Protein AF-A0A484PBH7-F1 (afdb_monomer_lite)

Organism: NCBI:txid1297885

Sequence (406 aa):
MDEINVGAREISAGNTDLSSRTEQQAASLEETAASMEQLAGTVRQNADNARQANQLAASSMEVAQRGGSAVSEVVGTMQEISASSKKISEIVSVIDGIAFQTNILALNAAVEAARAGEQGKGFAVVAGEVRSLAQRSAQAAKEIKGLIEDSVSKVGAGSQQVERAGATMQEIVQSVKRVTDIMGEISAASQEQSTGIEQVNRAVTQMDEVTQQNAALVEEAAAAAGSLQEQAVKLAEAVAVFRVQGGGEVIDVRSRQIGASRQAPRVGVSNERPPEHKPAAVAAPAPTPAEPEQPPAQSPAQPPRKRPVALPSATAAPAAARPAAVRPATTGHSASAGAKPAAAPLTPRAGRSKPAAGAAASHAATPAASTERPAARREAPPAAEPMLRPSATRRHQPAEDDWESF

Secondary structure (DSSP, 8-state):
-HHHHHHHHHHHHHHHHHHHHHHHHHHHHHHHHHHHHHHHHHHHHHHHHHHHHHHHHHHHHHHHHHHHHHHHHHHHHHHHHHHHHHHHHHHHHHHHHHHHHHHHHHHHHHHHHHHTGGGGHHHHHHHHHHHHHHHHHHHHHHHHHHHHHHHHHHHHHHHHHHHHHHHHHHHHHHHHHHHHHHHHHHHHHHHHHHHHHHHHHHHHHHHHHHHHHHHHHHHHHHHHHHHHHHHHHHHHHHHHT----SS----------------PPP------PPPP-PPPPP------------------PPPPPPPP--------------------------------------------------------------------------------------------------

pLDDT: mean 72.08, std 26.98, range [28.38, 98.25]

InterPro domains:
  IPR004089 Methyl-accepting chemotaxis protein (MCP) signalling domain [PF00015] (55-211)
  IPR004089 Methyl-accepting chemotaxis protein (MCP) signalling domain [PS50111] (1-229)
  IPR004089 Methyl-accepting chemotaxis protein (MCP) signalling domain [SM00283] (1-243)
  IPR004090 Chemotaxis methyl-accepting receptor [PR00260] (17-46)
  IPR004090 Chemotaxis methyl-accepting receptor [PR00260] (94-121)
  IPR004090 Chemotaxis methyl-accepting receptor [PR00260] (123-152)
  IPR004090 Chemotaxis methyl-accepting receptor [PR00260] (171-200)

Foldseek 3Di:
DVVLLVVLVVLLVVLVVLLVVLVVVLVVLVVVLVVLVVVLVVLVVLLVVLVVLLVVLVVQLVVLVVVLVVLVVLLVVLVVLLVVLVVVLVVLVVQLVVLVVQLVVLVVQLVVLVVVPPVSVVSNVVSVVSNVVSVVSNVVSVVSNVVSVVVSVVSVVVSVVSVVVSVVSVVSSVVSVVSSVVSVVSSVVSVVVSVVSVVVSVVSVVVSVVSVVSNVVSVVSNVVSVVSNVVVVVVVVVVVVDDDDPDDDDPPPPDPDPDDDDDDDDDDDDDDDDDDDDDDDDDDDDDDDDDDDDDDDDDDDDDDDDDDDDDDDDDDDDDDDDDDDDDDDDDDDDDDDDDDDDDDDDDDDDDDDDDDDDDDDDDDDDDDDDDDDDDDDDDDDDDDDDDDDDDDDDDDYDDDDDDDDD

Radius of gyration: 56.76 Å; chains: 1; bounding box: 137×85×166 Å

Structure (mmCIF, N/CA/C/O backbone):
data_AF-A0A484PBH7-F1
#
_entry.id   AF-A0A484PBH7-F1
#
loop_
_atom_site.group_PDB
_atom_site.id
_atom_site.type_symbol
_atom_site.label_atom_id
_atom_site.label_alt_id
_atom_site.label_comp_id
_atom_site.label_asym_id
_atom_site.label_entity_id
_atom_site.label_seq_id
_atom_site.pdbx_PDB_ins_code
_atom_site.Cartn_x
_atom_site.Cartn_y
_atom_site.Cartn_z
_atom_site.occupancy
_atom_site.B_iso_or_equiv
_atom_site.auth_seq_id
_atom_site.auth_comp_id
_atom_site.auth_asym_id
_atom_site.auth_atom_id
_atom_site.pdbx_PDB_model_num
ATOM 1 N N . MET A 1 1 ? -39.153 -8.348 73.832 1.00 68.12 1 MET A N 1
ATOM 2 C CA . MET A 1 1 ? -39.079 -6.929 73.415 1.00 68.12 1 MET A CA 1
ATOM 3 C C . MET A 1 1 ? -37.667 -6.568 73.006 1.00 68.12 1 MET A C 1
ATOM 5 O O . MET A 1 1 ? -37.506 -6.180 71.857 1.00 68.12 1 MET A O 1
ATOM 9 N N . ASP A 1 2 ? -36.657 -6.771 73.859 1.00 76.25 2 ASP A N 1
ATOM 10 C CA . ASP A 1 2 ? -35.255 -6.511 73.494 1.00 76.25 2 ASP A CA 1
ATOM 11 C C . ASP A 1 2 ? -34.825 -7.199 72.195 1.00 76.25 2 ASP A C 1
ATOM 13 O O . ASP A 1 2 ? -34.281 -6.528 71.332 1.00 76.25 2 ASP A O 1
ATOM 17 N N . GLU A 1 3 ? -35.173 -8.471 71.979 1.00 83.12 3 GLU A N 1
ATOM 18 C CA . GLU A 1 3 ? -34.889 -9.196 70.723 1.00 83.12 3 GLU A CA 1
ATOM 19 C C . GLU A 1 3 ? -35.415 -8.477 69.465 1.00 83.12 3 GLU A C 1
ATOM 21 O O . GLU A 1 3 ? -34.718 -8.412 68.456 1.00 83.12 3 GLU A O 1
ATOM 26 N N . ILE A 1 4 ? -36.607 -7.868 69.531 1.00 83.44 4 ILE A N 1
ATOM 27 C CA . ILE A 1 4 ? -37.189 -7.096 68.417 1.00 83.44 4 ILE A CA 1
ATOM 28 C C . ILE A 1 4 ? -36.429 -5.775 68.238 1.00 83.44 4 ILE A C 1
ATOM 30 O O . ILE A 1 4 ? -36.172 -5.352 67.115 1.00 83.44 4 ILE A O 1
ATOM 34 N N . ASN A 1 5 ? -36.037 -5.127 69.338 1.00 83.31 5 ASN A N 1
ATOM 35 C CA . ASN A 1 5 ? -35.290 -3.871 69.298 1.00 83.31 5 ASN A CA 1
ATOM 36 C C . ASN A 1 5 ? -33.836 -4.076 68.823 1.00 83.31 5 ASN A C 1
ATOM 38 O O . ASN A 1 5 ? -33.293 -3.213 68.141 1.00 83.31 5 ASN A O 1
ATOM 42 N N . VAL A 1 6 ? -33.223 -5.220 69.142 1.00 86.94 6 VAL A N 1
ATOM 43 C CA . VAL A 1 6 ? -31.919 -5.659 68.624 1.00 86.94 6 VAL A CA 1
ATOM 44 C C . VAL A 1 6 ? -32.036 -5.982 67.136 1.00 86.94 6 VAL A C 1
ATOM 46 O O . VAL A 1 6 ? -31.325 -5.370 66.345 1.00 86.94 6 VAL A O 1
ATOM 49 N N . GLY A 1 7 ? -32.986 -6.836 66.738 1.00 89.19 7 GLY A N 1
ATOM 50 C CA . GLY A 1 7 ? -33.194 -7.202 65.334 1.00 89.19 7 GLY A CA 1
ATOM 51 C C . GLY A 1 7 ? -33.506 -6.001 64.433 1.00 89.19 7 GLY A C 1
ATOM 52 O O . GLY A 1 7 ? -32.955 -5.897 63.343 1.00 89.19 7 GLY A O 1
ATOM 53 N N . ALA A 1 8 ? -34.309 -5.035 64.894 1.00 87.44 8 ALA A N 1
ATOM 54 C CA . ALA A 1 8 ? -34.581 -3.810 64.136 1.00 87.44 8 ALA A CA 1
ATOM 55 C C . ALA A 1 8 ? -33.320 -2.944 63.923 1.00 87.44 8 ALA A C 1
ATOM 57 O O . ALA A 1 8 ? -33.129 -2.392 62.838 1.00 87.44 8 ALA A O 1
ATOM 58 N N . ARG A 1 9 ? -32.424 -2.861 64.920 1.00 86.31 9 ARG A N 1
ATOM 59 C CA . ARG A 1 9 ? -31.125 -2.175 64.779 1.00 86.31 9 ARG A CA 1
ATOM 60 C C . ARG A 1 9 ? -30.168 -2.937 63.864 1.00 86.31 9 ARG A C 1
ATOM 62 O O . ARG A 1 9 ? -29.447 -2.306 63.102 1.00 86.31 9 ARG A O 1
ATOM 69 N N . GLU A 1 10 ? -30.161 -4.264 63.938 1.00 89.56 10 GLU A N 1
ATOM 70 C CA . GLU A 1 10 ? -29.318 -5.129 63.106 1.00 89.56 10 GLU A CA 1
ATOM 71 C C . GLU A 1 10 ? -29.732 -5.057 61.628 1.00 89.56 10 GLU A C 1
ATOM 73 O O . GLU A 1 10 ? -28.877 -4.869 60.763 1.00 89.56 10 GLU A O 1
ATOM 78 N N . ILE A 1 11 ? -31.043 -5.057 61.347 1.00 89.62 11 ILE A N 1
ATOM 79 C CA . ILE A 1 11 ? -31.595 -4.756 60.017 1.00 89.62 11 ILE A CA 1
ATOM 80 C C . ILE A 1 11 ? -31.168 -3.350 59.576 1.00 89.62 11 ILE A C 1
ATOM 82 O O . ILE A 1 11 ? -30.593 -3.211 58.504 1.00 89.62 11 ILE A O 1
ATOM 86 N N . SER A 1 12 ? -31.383 -2.315 60.397 1.00 86.88 12 SER A N 1
ATOM 87 C CA . SER A 1 12 ? -31.020 -0.926 60.060 1.00 86.88 12 SER A CA 1
ATOM 88 C C . SER A 1 12 ? -29.524 -0.759 59.729 1.00 86.88 12 SER A C 1
ATOM 90 O O . SER A 1 12 ? -29.164 -0.121 58.737 1.00 86.88 12 SER A O 1
ATOM 92 N N . ALA A 1 13 ? -28.640 -1.412 60.491 1.00 88.44 13 ALA A N 1
ATOM 93 C CA . ALA A 1 13 ? -27.202 -1.425 60.232 1.00 88.44 13 ALA A CA 1
ATOM 94 C C . ALA A 1 13 ? -26.848 -2.157 58.923 1.00 88.44 13 ALA A C 1
ATOM 96 O O . ALA A 1 13 ? -26.128 -1.603 58.092 1.00 88.44 13 ALA A O 1
ATOM 97 N N . GLY A 1 14 ? -27.387 -3.361 58.698 1.00 92.94 14 GLY A N 1
ATOM 98 C CA . GLY A 1 14 ? -27.166 -4.115 57.457 1.00 92.94 14 GLY A CA 1
ATOM 99 C C . GLY A 1 14 ? -27.723 -3.412 56.215 1.00 92.94 14 GLY A C 1
ATOM 100 O O . GLY A 1 14 ? -27.152 -3.499 55.132 1.00 92.94 14 GLY A O 1
ATOM 101 N N . ASN A 1 15 ? -28.799 -2.649 56.379 1.00 92.00 15 ASN A N 1
ATOM 102 C CA . ASN A 1 15 ? -29.409 -1.865 55.314 1.00 92.00 15 ASN A CA 1
ATOM 103 C C . ASN A 1 15 ? -28.612 -0.579 55.011 1.00 92.00 15 ASN A C 1
ATOM 105 O O . ASN A 1 15 ? -28.582 -0.123 53.873 1.00 92.00 15 ASN A O 1
ATOM 109 N N . THR A 1 16 ? -27.889 -0.042 56.001 1.00 88.69 16 THR A N 1
ATOM 110 C CA . THR A 1 16 ? -26.922 1.054 55.807 1.00 88.69 16 THR A CA 1
ATOM 111 C C . THR A 1 16 ? -25.689 0.581 55.019 1.00 88.69 16 THR A C 1
ATOM 113 O O . THR A 1 16 ? -25.234 1.285 54.118 1.00 88.69 16 THR A O 1
ATOM 116 N N . ASP A 1 17 ? -25.180 -0.631 55.296 1.00 92.62 17 ASP A N 1
ATOM 117 C CA . ASP A 1 17 ? -24.149 -1.284 54.463 1.00 92.62 17 ASP A CA 1
ATOM 118 C C . ASP A 1 17 ? -24.650 -1.498 53.027 1.00 92.62 17 ASP A C 1
ATOM 120 O O . ASP A 1 17 ? -23.942 -1.188 52.067 1.00 92.62 17 ASP A O 1
ATOM 124 N N . LEU A 1 18 ? -25.896 -1.962 52.872 1.00 93.44 18 LEU A N 1
ATOM 125 C CA . LEU A 1 18 ? -26.493 -2.177 51.557 1.00 93.44 18 LEU A CA 1
ATOM 126 C C . LEU A 1 18 ? -26.655 -0.863 50.772 1.00 93.44 18 LEU A C 1
ATOM 128 O O . LEU A 1 18 ? -26.271 -0.850 49.608 1.00 93.44 18 LEU A O 1
ATOM 132 N N . SER A 1 19 ? -27.089 0.242 51.398 1.00 92.12 19 SER A N 1
ATOM 133 C CA . SER A 1 19 ? -27.120 1.578 50.764 1.00 92.12 19 SER A CA 1
ATOM 134 C C . SER A 1 19 ? -25.743 1.976 50.235 1.00 92.12 19 SER A C 1
ATOM 136 O O . SER A 1 19 ? -25.574 2.181 49.035 1.00 92.12 19 SER A O 1
ATOM 138 N N . SER A 1 20 ? -24.727 1.967 51.106 1.00 93.38 20 SER A N 1
ATOM 139 C CA . SER A 1 20 ? -23.358 2.363 50.754 1.00 93.38 20 SER A CA 1
ATOM 140 C C . SER A 1 20 ? -22.787 1.528 49.600 1.00 93.38 20 SER A C 1
ATOM 142 O O . SER A 1 20 ? -22.116 2.056 48.710 1.00 93.38 20 SER A O 1
ATOM 144 N N . ARG A 1 21 ? -23.091 0.226 49.569 1.00 93.75 21 ARG A N 1
ATOM 145 C CA . ARG A 1 21 ? -22.681 -0.680 48.488 1.00 93.75 21 ARG A CA 1
ATOM 146 C C . ARG A 1 21 ? -23.480 -0.469 47.203 1.00 93.75 21 ARG A C 1
ATOM 148 O O . ARG A 1 21 ? -22.902 -0.603 46.128 1.00 93.75 21 ARG A O 1
ATOM 155 N N . THR A 1 22 ? -24.762 -0.122 47.285 1.00 94.31 22 THR A N 1
ATOM 156 C CA . THR A 1 22 ? -25.595 0.233 46.126 1.00 94.31 22 THR A CA 1
ATOM 157 C C . THR A 1 22 ? -25.151 1.562 45.509 1.00 94.31 22 THR A C 1
ATOM 159 O O . THR A 1 22 ? -25.001 1.636 44.293 1.00 94.31 22 THR A O 1
ATOM 162 N N . GLU A 1 23 ? -24.834 2.569 46.325 1.00 91.56 23 GLU A N 1
ATOM 163 C CA . GLU A 1 23 ? -24.246 3.847 45.896 1.00 91.56 23 GLU A CA 1
ATOM 164 C C . GLU A 1 23 ? -22.890 3.634 45.198 1.00 91.56 23 GLU A C 1
ATOM 166 O O . GLU A 1 23 ? -22.662 4.134 44.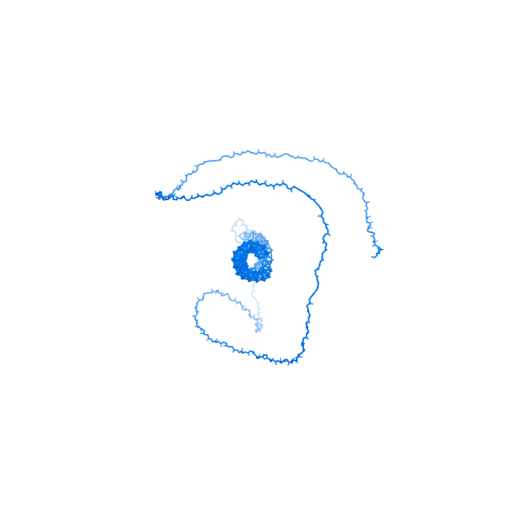094 1.00 91.56 23 GLU A O 1
ATOM 171 N N . GLN A 1 24 ? -22.000 2.824 45.787 1.00 93.25 24 GLN A N 1
ATOM 172 C CA . GLN A 1 24 ? -20.707 2.502 45.175 1.00 93.25 24 GLN A CA 1
ATOM 173 C C . GLN A 1 24 ? -20.854 1.658 43.893 1.00 93.25 24 GLN A C 1
ATOM 175 O O . GLN A 1 24 ? -20.067 1.821 42.956 1.00 93.25 24 GLN A O 1
ATOM 180 N N . GLN A 1 25 ? -21.864 0.785 43.812 1.00 93.06 25 GLN A N 1
ATOM 181 C CA . GLN A 1 25 ? -22.194 0.048 42.590 1.00 93.06 25 GLN A CA 1
ATOM 182 C C . GLN A 1 25 ? -22.715 0.983 41.489 1.00 93.06 25 GLN A C 1
ATOM 184 O O . GLN A 1 25 ? -22.282 0.842 40.348 1.00 93.06 25 GLN A O 1
ATOM 189 N N . ALA A 1 26 ? -23.568 1.959 41.816 1.00 93.81 26 ALA A N 1
ATOM 190 C CA . ALA A 1 26 ? -24.058 2.955 40.861 1.00 93.81 26 ALA A CA 1
ATOM 191 C C . ALA A 1 26 ? -22.902 3.780 40.269 1.00 93.81 26 ALA A C 1
ATOM 193 O O . ALA A 1 26 ? -22.744 3.819 39.052 1.00 93.81 26 ALA A O 1
ATOM 194 N N . ALA A 1 27 ? -22.009 4.317 41.109 1.00 94.38 27 ALA A N 1
ATOM 195 C CA . ALA A 1 27 ? -20.814 5.033 40.643 1.00 94.38 27 ALA A CA 1
ATOM 196 C C . ALA A 1 27 ? -19.896 4.160 39.756 1.00 94.38 27 ALA A C 1
ATOM 198 O O . ALA A 1 27 ? -19.332 4.631 38.768 1.00 94.38 27 ALA A O 1
ATOM 199 N N . SER A 1 28 ? -19.785 2.861 40.064 1.00 94.81 28 SER A N 1
ATOM 200 C CA . SER A 1 28 ? -19.025 1.903 39.242 1.00 94.81 28 SER A CA 1
ATOM 201 C C . SER A 1 28 ? -19.700 1.621 37.888 1.00 94.81 28 SER A C 1
ATOM 203 O O . SER A 1 28 ? -19.016 1.378 36.890 1.00 94.81 28 SER A O 1
ATOM 205 N N . LEU A 1 29 ? -21.036 1.654 37.831 1.00 95.88 29 LEU A N 1
ATOM 206 C CA . LEU A 1 29 ? -21.811 1.522 36.594 1.00 95.88 29 LEU A CA 1
ATOM 207 C C . LEU A 1 29 ? -21.716 2.787 35.730 1.00 95.88 29 LEU A C 1
ATOM 209 O O . LEU A 1 29 ? -21.572 2.651 34.518 1.00 95.88 29 LEU A O 1
ATOM 213 N N . GLU A 1 30 ? -21.698 3.987 36.321 1.00 93.25 30 GLU A N 1
ATOM 214 C CA . GLU A 1 30 ? -21.449 5.247 35.601 1.00 93.25 30 GLU A CA 1
ATOM 215 C C . GLU A 1 30 ? -20.061 5.261 34.934 1.00 93.25 30 GLU A C 1
ATOM 217 O O . GLU A 1 30 ? -19.955 5.519 33.731 1.00 93.25 30 GLU A O 1
ATOM 222 N N . GLU A 1 31 ? -18.994 4.910 35.667 1.00 95.50 31 GLU A N 1
ATOM 223 C CA . GLU A 1 31 ? -17.634 4.815 35.103 1.00 95.50 31 GLU A CA 1
ATOM 224 C C . GLU A 1 31 ? -17.549 3.742 34.000 1.00 95.50 31 GLU A C 1
ATOM 226 O O . GLU A 1 31 ? -16.904 3.944 32.962 1.00 95.50 31 GLU A O 1
ATOM 231 N N . THR A 1 32 ? -18.259 2.621 34.173 1.00 94.38 32 THR A N 1
ATOM 232 C CA . THR A 1 32 ? -18.373 1.568 33.153 1.00 94.38 32 THR A CA 1
ATOM 233 C C . THR A 1 32 ? -19.117 2.067 31.910 1.00 94.38 32 THR A C 1
ATOM 235 O O . THR A 1 32 ? -18.660 1.824 30.792 1.00 94.38 32 THR A O 1
ATOM 238 N N . ALA A 1 33 ? -20.226 2.793 32.067 1.00 93.56 33 ALA A N 1
ATOM 239 C CA . ALA A 1 33 ? -21.012 3.337 30.962 1.00 93.56 33 ALA A CA 1
ATOM 240 C C . ALA A 1 33 ? -20.209 4.364 30.147 1.00 93.56 33 ALA A C 1
ATOM 242 O O . ALA A 1 33 ? -20.091 4.214 28.929 1.00 93.56 33 ALA A O 1
ATOM 243 N N . ALA A 1 34 ? -19.565 5.329 30.811 1.00 94.69 34 ALA A N 1
ATOM 244 C CA . ALA A 1 34 ? -18.694 6.313 30.164 1.00 94.69 34 ALA A CA 1
ATOM 245 C C . ALA A 1 34 ? -17.511 5.648 29.431 1.00 94.69 34 ALA A C 1
ATOM 247 O O . ALA A 1 34 ? -17.165 6.019 28.305 1.00 94.69 34 ALA A O 1
ATOM 248 N N . SER A 1 35 ? -16.929 4.601 30.027 1.00 95.56 35 SER A N 1
ATOM 249 C CA . SER A 1 35 ? -15.889 3.791 29.381 1.00 95.56 35 SER A CA 1
ATOM 250 C C . SER A 1 35 ? -16.406 3.073 28.127 1.00 95.56 35 SER A C 1
ATOM 252 O O . SER A 1 35 ? -15.704 3.027 27.115 1.00 95.56 35 SER A O 1
ATOM 254 N N . MET A 1 36 ? -17.638 2.552 28.154 1.00 94.94 36 MET A N 1
ATOM 255 C CA . MET A 1 36 ? -18.270 1.894 27.003 1.00 94.94 36 MET A CA 1
ATOM 256 C C . MET A 1 36 ? -18.630 2.874 25.881 1.00 94.94 36 MET A C 1
ATOM 258 O O . MET A 1 36 ? -18.467 2.519 24.714 1.00 94.94 36 MET A O 1
ATOM 262 N N . GLU A 1 37 ? -19.039 4.110 26.185 1.00 92.56 37 GLU A N 1
ATOM 263 C CA . GLU A 1 37 ? -19.238 5.149 25.161 1.00 92.56 37 GLU A CA 1
ATOM 264 C C . GLU A 1 37 ? -17.920 5.525 24.467 1.00 92.56 37 GLU A C 1
ATOM 266 O O . GLU A 1 37 ? -17.854 5.577 23.234 1.00 92.56 37 GLU A O 1
ATOM 271 N N . GLN A 1 38 ? -16.838 5.708 25.233 1.00 96.19 38 GLN A N 1
ATOM 272 C CA . GLN A 1 38 ? -15.509 5.973 24.675 1.00 96.19 38 GLN A CA 1
ATOM 273 C C . GLN A 1 38 ? -15.006 4.802 23.809 1.00 96.19 38 GLN A C 1
ATOM 275 O O . GLN A 1 38 ? -14.442 5.020 22.729 1.00 96.19 38 GLN A O 1
ATOM 280 N N . LEU A 1 39 ? -15.240 3.555 24.235 1.00 95.62 39 LEU A N 1
ATOM 281 C CA . LEU A 1 39 ? -14.949 2.362 23.433 1.00 95.62 39 LEU A CA 1
ATOM 282 C C . LEU A 1 39 ? -15.796 2.309 22.152 1.00 95.62 39 LEU A C 1
ATOM 284 O O . LEU A 1 39 ? -15.236 2.075 21.081 1.00 95.62 39 LEU A O 1
ATOM 288 N N . ALA A 1 40 ? -17.102 2.592 22.217 1.00 94.50 40 ALA A N 1
ATOM 289 C CA . ALA A 1 40 ? -17.979 2.638 21.043 1.00 94.50 40 ALA A CA 1
ATOM 290 C C . ALA A 1 40 ? -17.508 3.684 20.017 1.00 94.50 40 ALA A C 1
ATOM 292 O O . ALA A 1 40 ? -17.413 3.389 18.823 1.00 94.50 40 ALA A O 1
ATOM 293 N N . GLY A 1 41 ? -17.145 4.886 20.480 1.00 96.31 41 GLY A N 1
ATOM 294 C CA . GLY A 1 41 ? -16.571 5.938 19.639 1.00 96.31 41 GLY A CA 1
ATOM 295 C C . GLY A 1 41 ? -15.257 5.511 18.977 1.00 96.31 41 GLY A C 1
ATOM 296 O O . GLY A 1 41 ? -15.089 5.684 17.769 1.00 96.31 41 GLY A O 1
ATOM 297 N N . THR A 1 42 ? -14.362 4.873 19.739 1.00 96.75 42 THR A N 1
ATOM 298 C CA . THR A 1 42 ? -13.061 4.379 19.249 1.00 96.75 42 THR A CA 1
ATOM 299 C C . THR A 1 42 ? -13.230 3.272 18.202 1.00 96.75 42 THR A C 1
ATOM 301 O O . THR A 1 42 ? -12.588 3.298 17.152 1.00 96.75 42 THR A O 1
ATOM 304 N N . VAL A 1 43 ? -14.134 2.317 18.439 1.00 97.56 43 VAL A N 1
ATOM 305 C CA . VAL A 1 43 ? -14.445 1.225 17.499 1.00 97.56 43 VAL A CA 1
ATOM 306 C C . VAL A 1 43 ? -15.080 1.763 16.214 1.00 97.56 43 VAL A C 1
ATOM 308 O O . VAL A 1 43 ? -14.692 1.356 15.117 1.00 97.56 43 VAL A O 1
ATOM 311 N N . ARG A 1 44 ? -15.990 2.739 16.318 1.00 94.38 44 ARG A N 1
ATOM 312 C CA . ARG A 1 44 ? -16.573 3.416 15.151 1.00 94.38 44 ARG A CA 1
ATOM 313 C C . ARG A 1 44 ? -15.511 4.159 14.337 1.00 94.38 44 ARG A C 1
ATOM 315 O O . ARG A 1 44 ? -15.469 4.014 13.116 1.00 94.38 44 ARG A O 1
ATOM 322 N N . GLN A 1 45 ? -14.619 4.892 15.005 1.00 96.62 45 GLN A N 1
ATOM 323 C CA . GLN A 1 45 ? -13.500 5.573 14.356 1.00 96.62 45 GLN A CA 1
ATOM 324 C C . GLN A 1 45 ? -12.563 4.575 13.656 1.00 96.62 45 GLN A C 1
ATOM 326 O O . GLN A 1 45 ? -12.135 4.833 12.534 1.00 96.62 45 GLN A O 1
ATOM 331 N N . ASN A 1 46 ? -12.295 3.410 14.253 1.00 96.06 46 ASN A N 1
ATOM 332 C CA . ASN A 1 46 ? -11.503 2.351 13.621 1.00 96.06 46 ASN A CA 1
ATOM 333 C C . ASN A 1 46 ? -12.176 1.779 12.361 1.00 96.06 46 ASN A C 1
ATOM 335 O O . ASN A 1 46 ? -11.499 1.599 11.347 1.00 96.06 46 ASN A O 1
ATOM 339 N N . ALA A 1 47 ? -13.497 1.568 12.376 1.00 94.00 47 ALA A N 1
ATOM 340 C CA . ALA A 1 47 ? -14.243 1.139 11.191 1.00 94.00 47 ALA A CA 1
ATOM 341 C C . ALA A 1 47 ? -14.156 2.169 10.045 1.00 94.00 47 ALA A C 1
ATOM 343 O O . ALA A 1 47 ? -13.894 1.806 8.896 1.00 94.00 47 ALA A O 1
ATOM 344 N N . ASP A 1 48 ? -14.326 3.459 10.347 1.00 94.62 48 ASP A N 1
ATOM 345 C CA . ASP A 1 48 ? -14.261 4.528 9.343 1.00 94.62 48 ASP A CA 1
ATOM 346 C C . ASP A 1 48 ? -12.823 4.830 8.876 1.00 94.62 48 ASP A C 1
ATOM 348 O O . ASP A 1 48 ? -12.613 5.154 7.702 1.00 94.62 48 ASP A O 1
ATOM 352 N N . ASN A 1 49 ? -11.814 4.625 9.729 1.00 96.00 49 ASN A N 1
ATOM 353 C CA . ASN A 1 49 ? -10.400 4.622 9.342 1.00 96.00 49 ASN A CA 1
ATOM 354 C C . ASN A 1 49 ? -10.090 3.469 8.371 1.00 96.00 49 ASN A C 1
ATOM 356 O O . ASN A 1 49 ? -9.460 3.693 7.338 1.00 96.00 49 ASN A O 1
ATOM 360 N N . ALA A 1 50 ? -10.566 2.249 8.651 1.00 96.62 50 ALA A N 1
ATOM 361 C CA . ALA A 1 50 ? -10.361 1.087 7.782 1.00 96.62 50 ALA A CA 1
ATOM 362 C C . ALA A 1 50 ? -11.037 1.261 6.407 1.00 96.62 50 ALA A C 1
ATOM 364 O O . ALA A 1 50 ? -10.460 0.913 5.374 1.00 96.62 50 ALA A O 1
ATOM 365 N N . ARG A 1 51 ? -12.226 1.881 6.365 1.00 93.75 51 ARG A N 1
ATOM 366 C CA . ARG A 1 51 ? -12.912 2.265 5.115 1.00 93.75 51 ARG A CA 1
ATOM 367 C C . ARG A 1 51 ? -12.101 3.273 4.294 1.00 93.75 51 ARG A C 1
ATOM 369 O O . ARG A 1 51 ? -11.927 3.069 3.092 1.00 93.75 51 ARG A O 1
ATOM 376 N N . GLN A 1 52 ? -11.566 4.321 4.924 1.00 96.19 52 GLN A N 1
ATOM 377 C CA . GLN A 1 52 ? -10.711 5.313 4.255 1.00 96.19 52 GLN A CA 1
ATOM 378 C C . GLN A 1 52 ? -9.391 4.702 3.763 1.00 96.19 52 GLN A C 1
ATOM 380 O O . GLN A 1 52 ? -8.990 4.933 2.621 1.00 96.19 52 GLN A O 1
ATOM 385 N N . AL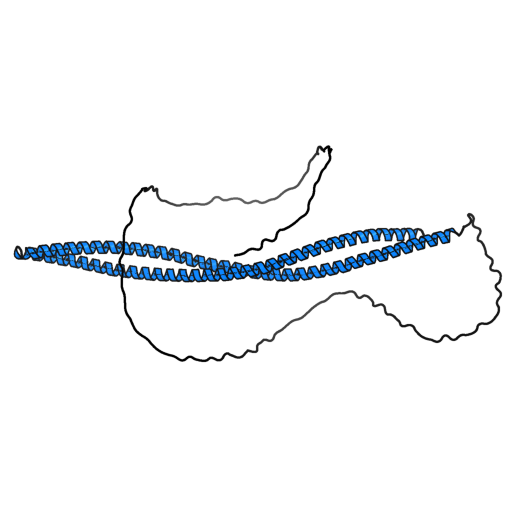A A 1 53 ? -8.748 3.860 4.576 1.00 96.31 53 ALA A N 1
ATOM 386 C CA . ALA A 1 53 ? -7.542 3.132 4.194 1.00 96.31 53 ALA A CA 1
ATOM 387 C C . ALA A 1 53 ? -7.788 2.209 2.986 1.00 96.31 53 ALA A C 1
ATOM 389 O O . ALA A 1 53 ? -6.960 2.159 2.079 1.00 96.31 53 ALA A O 1
ATOM 390 N N . ASN A 1 54 ? -8.953 1.554 2.911 1.00 94.25 54 ASN A N 1
ATOM 391 C CA . ASN A 1 54 ? -9.364 0.770 1.743 1.00 94.25 54 ASN A CA 1
ATOM 392 C C . ASN A 1 54 ? -9.518 1.620 0.468 1.00 94.25 54 ASN A C 1
ATOM 394 O O . ASN A 1 54 ? -9.067 1.211 -0.603 1.00 94.25 54 ASN A O 1
ATOM 398 N N . GLN A 1 55 ? -10.098 2.820 0.566 1.00 93.81 55 GLN A N 1
ATOM 399 C CA . GLN A 1 55 ? -10.209 3.743 -0.574 1.00 93.81 55 GLN A CA 1
ATOM 400 C C . GLN A 1 55 ? -8.833 4.249 -1.045 1.00 93.81 55 GLN A C 1
ATOM 402 O O . GLN A 1 55 ? -8.571 4.300 -2.249 1.00 93.81 55 GLN A O 1
ATOM 407 N N . LEU A 1 56 ? -7.929 4.560 -0.110 1.00 95.56 56 LEU A N 1
ATOM 408 C CA . LEU A 1 56 ? -6.553 4.970 -0.410 1.00 95.56 56 LEU A CA 1
ATOM 409 C C . LEU A 1 56 ? -5.711 3.818 -0.990 1.00 95.56 56 LEU A C 1
ATOM 411 O O . LEU A 1 56 ? -4.889 4.036 -1.882 1.00 95.56 56 LEU A O 1
ATOM 415 N N . ALA A 1 57 ? -5.936 2.583 -0.537 1.00 94.81 57 ALA A N 1
ATOM 416 C CA . ALA A 1 57 ? -5.328 1.388 -1.116 1.00 94.81 57 ALA A CA 1
ATOM 417 C C . ALA A 1 57 ? -5.806 1.162 -2.563 1.00 94.81 57 ALA A C 1
ATOM 419 O O . ALA A 1 57 ? -4.991 0.882 -3.442 1.00 94.81 57 ALA A O 1
ATOM 420 N N . ALA A 1 58 ? -7.101 1.352 -2.842 1.00 91.94 58 ALA A N 1
ATOM 421 C CA . ALA A 1 58 ? -7.659 1.221 -4.187 1.00 91.94 58 ALA A CA 1
ATOM 422 C C . ALA A 1 58 ? -7.055 2.230 -5.184 1.00 91.94 58 ALA A C 1
ATOM 424 O O . ALA A 1 58 ? -6.602 1.828 -6.259 1.00 91.94 58 ALA A O 1
ATOM 425 N N . SER A 1 59 ? -6.965 3.515 -4.823 1.00 94.50 59 SER A N 1
ATOM 426 C CA . SER A 1 59 ? -6.331 4.529 -5.684 1.00 94.50 59 SER A CA 1
ATOM 427 C C . SER A 1 59 ? -4.819 4.304 -5.836 1.00 94.50 59 SER A C 1
ATOM 429 O O . SER A 1 59 ? -4.275 4.470 -6.928 1.00 94.50 59 SER A O 1
ATOM 431 N N . SER A 1 60 ? -4.142 3.826 -4.786 1.00 94.38 60 SER A N 1
ATOM 432 C CA . SER A 1 60 ? -2.726 3.432 -4.851 1.00 94.38 60 SER A CA 1
ATOM 433 C C . SER A 1 60 ? -2.489 2.247 -5.798 1.00 94.38 60 SER A C 1
ATOM 435 O O . SER A 1 60 ? -1.515 2.252 -6.552 1.00 94.38 60 SER A O 1
ATOM 437 N N . MET A 1 61 ? -3.389 1.254 -5.824 1.00 94.06 61 MET A N 1
ATOM 438 C CA . MET A 1 61 ? -3.336 0.156 -6.798 1.00 94.06 61 MET A CA 1
ATOM 439 C C . MET A 1 61 ? -3.548 0.649 -8.232 1.00 94.06 61 MET A C 1
ATOM 441 O O . MET A 1 61 ? -2.845 0.192 -9.128 1.00 94.06 61 MET A O 1
ATOM 445 N N . GLU A 1 62 ? -4.456 1.599 -8.463 1.00 94.12 62 GLU A N 1
ATOM 446 C CA . GLU A 1 62 ? -4.676 2.189 -9.790 1.00 94.12 62 GLU A CA 1
ATOM 447 C C . GLU A 1 62 ? -3.433 2.947 -10.300 1.00 94.12 62 GLU A C 1
ATOM 449 O O . GLU A 1 62 ? -3.047 2.814 -11.465 1.00 94.12 62 GLU A O 1
ATOM 454 N N . VAL A 1 63 ? -2.754 3.696 -9.422 1.00 94.56 63 VAL A N 1
ATOM 455 C CA . VAL A 1 63 ? -1.478 4.363 -9.739 1.00 94.56 63 VAL A CA 1
ATOM 456 C C . VAL A 1 63 ? -0.379 3.339 -10.040 1.00 94.56 63 VAL A C 1
ATOM 458 O O . VAL A 1 63 ? 0.320 3.479 -11.044 1.00 94.56 63 VAL A O 1
ATOM 461 N N . ALA A 1 64 ? -0.247 2.282 -9.231 1.00 94.00 64 ALA A N 1
ATOM 462 C CA . ALA A 1 64 ? 0.750 1.231 -9.448 1.00 94.00 64 ALA A CA 1
ATOM 463 C C . ALA A 1 64 ? 0.497 0.430 -10.743 1.00 94.00 64 ALA A C 1
ATOM 465 O O . ALA A 1 64 ? 1.442 0.118 -11.467 1.00 94.00 64 ALA A O 1
ATOM 466 N N . GLN A 1 65 ? -0.767 0.159 -11.089 1.00 94.12 65 GLN A N 1
ATOM 467 C CA . GLN A 1 65 ? -1.145 -0.472 -12.360 1.00 94.12 65 GLN A CA 1
ATOM 468 C C . GLN A 1 65 ? -0.789 0.415 -13.558 1.00 94.12 65 GLN A C 1
ATOM 470 O O . GLN A 1 65 ? -0.150 -0.061 -14.495 1.00 94.12 65 GLN A O 1
ATOM 475 N N . ARG A 1 66 ? -1.119 1.716 -13.517 1.00 95.19 66 ARG A N 1
ATOM 476 C CA . ARG A 1 66 ? -0.718 2.675 -14.564 1.00 95.19 66 ARG A CA 1
ATOM 477 C C . ARG A 1 66 ? 0.806 2.792 -14.688 1.00 95.19 66 ARG A C 1
ATOM 479 O O . ARG A 1 66 ? 1.316 2.829 -15.806 1.00 95.19 66 ARG A O 1
ATOM 486 N N . GLY A 1 67 ? 1.526 2.776 -13.565 1.00 95.19 67 GLY A N 1
ATOM 487 C CA . GLY A 1 67 ? 2.990 2.718 -13.530 1.00 95.19 67 GLY A CA 1
ATOM 488 C C . GLY A 1 67 ? 3.546 1.462 -14.208 1.00 95.19 67 GLY A C 1
ATOM 489 O O . GLY A 1 67 ? 4.421 1.568 -15.063 1.00 95.19 67 GLY A O 1
ATOM 490 N N . GLY A 1 68 ? 2.991 0.285 -13.900 1.00 94.38 68 GLY A N 1
ATOM 491 C CA . GLY A 1 68 ? 3.348 -0.980 -14.550 1.00 94.38 68 GLY A CA 1
ATOM 492 C C . GLY A 1 68 ? 3.100 -0.979 -16.065 1.00 94.38 68 GLY A C 1
ATOM 493 O O . GLY A 1 68 ? 3.959 -1.432 -16.822 1.00 94.38 68 GLY A O 1
ATOM 494 N N . SER A 1 69 ? 1.980 -0.409 -16.520 1.00 94.69 69 SER A N 1
ATOM 495 C CA . SER A 1 69 ? 1.678 -0.254 -17.952 1.00 94.69 69 SER A CA 1
ATOM 496 C C . SER A 1 69 ? 2.691 0.643 -18.668 1.00 94.69 69 SER A C 1
ATOM 498 O O . SER A 1 69 ? 3.243 0.239 -19.689 1.00 94.69 69 SER A O 1
ATOM 500 N N . ALA A 1 70 ? 2.999 1.820 -18.110 1.00 95.56 70 ALA A N 1
ATOM 501 C CA . ALA A 1 70 ? 3.991 2.737 -18.680 1.00 95.56 70 ALA A CA 1
ATOM 502 C C . ALA A 1 70 ? 5.405 2.123 -18.702 1.00 95.56 70 ALA A C 1
ATOM 504 O O . ALA A 1 70 ? 6.146 2.274 -19.671 1.00 95.56 70 ALA A O 1
ATOM 505 N N . VAL A 1 71 ? 5.772 1.363 -17.665 1.00 95.56 71 VAL A N 1
ATOM 506 C CA . VAL A 1 71 ? 7.020 0.586 -17.637 1.00 95.56 71 VAL A CA 1
ATOM 507 C C . VAL A 1 71 ? 7.051 -0.459 -18.760 1.00 95.56 71 VAL A C 1
ATOM 509 O O . VAL A 1 71 ? 8.067 -0.581 -19.444 1.00 95.56 71 VAL A O 1
ATOM 512 N N . SER A 1 72 ? 5.944 -1.163 -19.016 1.00 93.12 72 SER A N 1
ATOM 513 C CA . SER A 1 72 ? 5.845 -2.130 -20.121 1.00 93.12 72 SER A CA 1
ATOM 514 C C . SER A 1 72 ? 5.983 -1.477 -21.504 1.00 93.12 72 SER A C 1
ATOM 516 O O . SER A 1 72 ? 6.599 -2.062 -22.396 1.00 93.12 72 SER A O 1
ATOM 518 N N . GLU A 1 73 ? 5.451 -0.267 -21.690 1.00 95.56 73 GLU A N 1
ATOM 519 C CA . GLU A 1 73 ? 5.594 0.521 -22.924 1.00 95.56 73 GLU A CA 1
ATOM 520 C C . GLU A 1 73 ? 7.057 0.944 -23.162 1.00 95.56 73 GLU A C 1
ATOM 522 O O . GLU A 1 73 ? 7.578 0.828 -24.277 1.00 95.56 73 GLU A O 1
ATOM 527 N N . VAL A 1 74 ? 7.773 1.333 -22.098 1.00 95.50 74 VAL A N 1
ATOM 528 C CA . VAL A 1 74 ? 9.215 1.627 -22.162 1.00 95.50 74 VAL A CA 1
ATOM 529 C C . VAL A 1 74 ? 10.033 0.375 -22.503 1.00 95.50 74 VAL A C 1
ATOM 531 O O . VAL A 1 74 ? 10.960 0.473 -23.306 1.00 95.50 74 VAL A O 1
ATOM 534 N N . VAL A 1 75 ? 9.692 -0.809 -21.972 1.00 93.31 75 VAL A N 1
ATOM 535 C CA . VAL A 1 75 ? 10.358 -2.071 -22.366 1.00 93.31 75 VAL A CA 1
ATOM 536 C C . VAL A 1 75 ? 10.156 -2.358 -23.857 1.00 93.31 75 VAL A C 1
ATOM 538 O O . VAL A 1 75 ? 11.135 -2.642 -24.547 1.00 93.31 75 VAL A O 1
ATOM 541 N N . GLY A 1 76 ? 8.930 -2.227 -24.376 1.00 94.06 76 GLY A N 1
ATOM 542 C CA . GLY A 1 76 ? 8.654 -2.381 -25.811 1.00 94.06 76 GLY A CA 1
ATOM 543 C C . GLY A 1 76 ? 9.477 -1.413 -26.668 1.00 94.06 76 GLY A C 1
ATOM 544 O O . GLY A 1 76 ? 10.179 -1.830 -27.588 1.00 94.06 76 GLY A O 1
ATOM 545 N N . THR A 1 77 ? 9.503 -0.135 -26.281 1.00 95.88 77 THR A N 1
ATOM 546 C CA . THR A 1 77 ? 10.300 0.908 -26.949 1.00 95.88 77 THR A CA 1
ATOM 547 C C . THR A 1 77 ? 11.800 0.572 -26.957 1.00 95.88 77 THR A C 1
ATOM 549 O O . THR A 1 77 ? 12.470 0.726 -27.978 1.00 95.88 77 THR A O 1
ATOM 552 N N . MET A 1 78 ? 12.351 0.057 -25.851 1.00 93.88 78 MET A N 1
ATOM 553 C CA . MET A 1 78 ? 13.760 -0.365 -25.779 1.00 93.88 78 MET A CA 1
ATOM 554 C C . MET A 1 78 ? 14.058 -1.576 -26.678 1.00 93.88 78 MET A C 1
ATOM 556 O O . MET A 1 78 ? 15.137 -1.648 -27.273 1.00 93.88 78 MET A O 1
ATOM 560 N N . GLN A 1 79 ? 13.110 -2.506 -26.833 1.00 92.50 79 GLN A N 1
ATOM 561 C CA . GLN A 1 79 ? 13.238 -3.631 -27.765 1.00 92.50 79 GLN A CA 1
ATOM 562 C C . GLN A 1 79 ? 13.235 -3.159 -29.229 1.00 92.50 79 GLN A C 1
ATOM 564 O O . GLN A 1 79 ? 14.082 -3.602 -30.008 1.00 92.50 79 GLN A O 1
ATOM 569 N N . GLU A 1 80 ? 12.363 -2.213 -29.594 1.00 95.69 80 GLU A N 1
ATOM 570 C CA . GLU A 1 80 ? 12.345 -1.603 -30.932 1.00 95.69 80 GLU A CA 1
ATOM 571 C C . GLU A 1 80 ? 13.639 -0.838 -31.244 1.00 95.69 80 GLU A C 1
ATOM 573 O O . GLU A 1 80 ? 14.213 -1.009 -32.325 1.00 95.69 80 GLU A O 1
ATOM 578 N N . ILE A 1 81 ? 14.152 -0.053 -30.287 1.00 94.62 81 ILE A N 1
ATOM 579 C CA . ILE A 1 81 ? 15.446 0.634 -30.416 1.00 94.62 81 ILE A CA 1
ATOM 580 C C . ILE A 1 81 ? 16.566 -0.390 -30.641 1.00 94.62 81 ILE A C 1
ATOM 582 O O . ILE A 1 81 ? 17.341 -0.238 -31.582 1.00 94.62 81 ILE A O 1
ATOM 586 N N . SER A 1 82 ? 16.623 -1.461 -29.843 1.00 92.56 82 SER A N 1
ATOM 587 C CA . SER A 1 82 ? 17.632 -2.521 -29.977 1.00 92.56 82 SER A CA 1
ATOM 588 C C . SER A 1 82 ? 17.584 -3.212 -31.350 1.00 92.56 82 SER A C 1
ATOM 590 O O . SER A 1 82 ? 18.614 -3.370 -32.014 1.00 92.56 82 SER A O 1
ATOM 592 N N . ALA A 1 83 ? 16.383 -3.551 -31.835 1.00 94.12 83 ALA A N 1
ATOM 593 C CA . ALA A 1 83 ? 16.182 -4.134 -33.163 1.00 94.12 83 ALA A CA 1
ATOM 594 C C . ALA A 1 83 ? 16.601 -3.173 -34.294 1.00 94.12 83 ALA A C 1
ATOM 596 O O . ALA A 1 83 ? 17.261 -3.585 -35.253 1.00 94.12 83 ALA A O 1
ATOM 597 N N . SER A 1 84 ? 16.275 -1.884 -34.160 1.00 96.50 84 SER A N 1
ATOM 598 C CA . SER A 1 84 ? 16.688 -0.830 -35.091 1.00 96.50 84 SER A CA 1
ATOM 599 C C . SER A 1 84 ? 18.213 -0.668 -35.118 1.00 96.50 84 SER A C 1
ATOM 601 O O . SER A 1 84 ? 18.826 -0.748 -36.183 1.00 96.50 84 SER A O 1
ATOM 603 N N . SER A 1 85 ? 18.859 -0.553 -33.953 1.00 95.50 85 SER A N 1
ATOM 604 C CA . SER A 1 85 ? 20.319 -0.470 -33.829 1.00 95.50 85 SER A CA 1
ATOM 605 C C . SER A 1 85 ? 21.029 -1.679 -34.445 1.00 95.50 85 SER A C 1
ATOM 607 O O . SER A 1 85 ? 22.013 -1.502 -35.167 1.00 95.50 85 SER A O 1
ATOM 609 N N . LYS A 1 86 ? 20.508 -2.899 -34.253 1.00 93.31 86 LYS A N 1
ATOM 610 C CA . LYS A 1 86 ? 21.050 -4.102 -34.904 1.00 93.31 86 LYS A CA 1
ATOM 611 C C . LYS A 1 86 ? 20.999 -3.994 -36.434 1.00 93.31 86 LYS A C 1
ATOM 613 O O . LYS A 1 86 ? 22.018 -4.212 -37.088 1.00 93.31 86 LYS A O 1
ATOM 618 N N . LYS A 1 87 ? 19.862 -3.573 -36.997 1.00 96.44 87 LYS A N 1
ATOM 619 C CA . LYS A 1 87 ? 19.698 -3.356 -38.445 1.00 96.44 87 LYS A CA 1
ATOM 620 C C . LYS A 1 87 ? 20.651 -2.284 -38.992 1.00 96.44 87 LYS A C 1
ATOM 622 O O . LYS A 1 87 ? 21.148 -2.416 -40.109 1.00 96.44 87 LYS A O 1
ATOM 627 N N . ILE A 1 88 ? 20.961 -1.244 -38.213 1.00 96.25 88 ILE A N 1
ATOM 628 C CA . ILE A 1 88 ? 21.976 -0.248 -38.596 1.00 96.25 88 ILE A CA 1
ATOM 629 C C . ILE A 1 88 ? 23.381 -0.881 -38.590 1.00 96.25 88 ILE A C 1
ATOM 631 O O . ILE A 1 88 ? 24.136 -0.651 -39.529 1.00 96.25 88 ILE A O 1
ATOM 635 N N . SER A 1 89 ? 23.728 -1.730 -37.613 1.00 96.50 89 SER A N 1
ATOM 636 C CA . SER A 1 89 ? 25.018 -2.454 -37.593 1.00 96.50 89 SER A CA 1
ATOM 637 C C . SER A 1 89 ? 25.197 -3.386 -38.804 1.00 96.50 89 SER A C 1
ATOM 639 O O . SER A 1 89 ? 26.290 -3.482 -39.374 1.00 96.50 89 SER A O 1
ATOM 641 N N . GLU A 1 90 ? 24.114 -4.023 -39.258 1.00 96.50 90 GLU A N 1
ATOM 642 C CA . GLU A 1 90 ? 24.080 -4.820 -40.491 1.00 96.50 90 GLU A CA 1
ATOM 643 C C . GLU A 1 90 ? 24.356 -3.943 -41.730 1.00 96.50 90 GLU A C 1
ATOM 645 O O . GLU A 1 90 ? 25.253 -4.257 -42.514 1.00 96.50 90 GLU A O 1
ATOM 650 N N . ILE A 1 91 ? 23.684 -2.790 -41.863 1.00 97.25 91 ILE A N 1
ATOM 651 C CA . ILE A 1 91 ? 23.916 -1.819 -42.954 1.00 97.25 91 ILE A CA 1
ATOM 652 C C . ILE A 1 91 ? 25.356 -1.278 -42.936 1.00 97.25 91 ILE A C 1
ATOM 654 O O . ILE A 1 91 ? 26.009 -1.217 -43.977 1.00 97.25 91 ILE A O 1
ATOM 658 N N . VAL A 1 92 ? 25.886 -0.922 -41.765 1.00 97.19 92 VAL A N 1
ATOM 659 C CA . VAL A 1 92 ? 27.262 -0.417 -41.607 1.00 97.19 92 VAL A CA 1
ATOM 660 C C . VAL A 1 92 ? 28.295 -1.485 -41.976 1.00 97.19 92 VAL A C 1
ATOM 662 O O . VAL A 1 92 ? 29.309 -1.168 -42.594 1.00 97.19 92 VAL A O 1
ATOM 665 N N . SER A 1 93 ? 28.010 -2.760 -41.696 1.00 97.25 93 SER A N 1
ATOM 666 C CA . SER A 1 93 ? 28.865 -3.878 -42.118 1.00 97.25 93 SER A CA 1
ATOM 667 C C . SER A 1 93 ? 28.850 -4.087 -43.646 1.00 97.25 93 SER A C 1
ATOM 669 O O . SER A 1 93 ? 29.861 -4.495 -44.214 1.00 97.25 93 SER A O 1
ATOM 671 N N . VAL A 1 94 ? 27.754 -3.747 -44.340 1.00 98.25 94 VAL A N 1
ATOM 672 C CA . VAL A 1 94 ? 27.717 -3.697 -45.817 1.00 98.25 94 VAL A CA 1
ATOM 673 C C . VAL A 1 94 ? 28.522 -2.508 -46.359 1.00 98.25 94 VAL A C 1
ATOM 675 O O . VAL A 1 94 ? 29.241 -2.664 -47.343 1.00 98.25 94 VAL A O 1
ATOM 678 N N . ILE A 1 95 ? 28.459 -1.339 -45.710 1.00 97.00 95 ILE A N 1
ATOM 679 C CA . ILE A 1 95 ? 29.240 -0.148 -46.099 1.00 97.00 95 ILE A CA 1
ATOM 680 C C . ILE A 1 95 ? 30.751 -0.412 -45.987 1.00 97.00 95 ILE A C 1
ATOM 682 O O . ILE A 1 95 ? 31.491 -0.063 -46.905 1.00 97.00 95 ILE A O 1
ATOM 686 N N . ASP A 1 96 ? 31.205 -1.075 -44.920 1.00 97.75 96 ASP A N 1
ATOM 687 C CA . ASP A 1 96 ? 32.605 -1.502 -44.762 1.00 97.75 96 ASP A CA 1
ATOM 688 C C . ASP A 1 96 ? 33.031 -2.482 -45.877 1.00 97.75 96 ASP A C 1
ATOM 690 O O . ASP A 1 96 ? 34.084 -2.322 -46.496 1.00 97.75 96 ASP A O 1
ATOM 694 N N . GLY A 1 97 ? 32.154 -3.424 -46.249 1.00 97.62 97 GLY A N 1
ATOM 695 C CA . GLY A 1 97 ? 32.361 -4.311 -47.400 1.00 97.62 97 GLY A CA 1
ATOM 696 C C . GLY A 1 97 ? 32.505 -3.569 -48.738 1.00 97.62 97 GLY A C 1
ATOM 697 O O . GLY A 1 97 ? 33.398 -3.887 -49.526 1.00 97.62 97 GLY A O 1
ATOM 698 N N . ILE A 1 98 ? 31.681 -2.544 -48.986 1.00 97.62 98 ILE A N 1
ATOM 699 C CA . ILE A 1 98 ? 31.769 -1.687 -50.183 1.00 97.62 98 ILE A CA 1
ATOM 700 C C . ILE A 1 98 ? 33.067 -0.865 -50.170 1.00 97.62 98 ILE A C 1
ATOM 702 O O . ILE A 1 98 ? 33.737 -0.747 -51.200 1.00 97.62 98 ILE A O 1
ATOM 706 N N . ALA A 1 99 ? 33.463 -0.330 -49.013 1.00 98.12 99 ALA A N 1
ATOM 707 C CA . ALA A 1 99 ? 34.722 0.393 -48.850 1.00 98.12 99 ALA A CA 1
ATOM 708 C C . ALA A 1 99 ? 35.932 -0.520 -49.130 1.00 98.12 99 ALA A C 1
ATOM 710 O O . ALA A 1 99 ? 36.828 -0.144 -49.891 1.00 98.12 99 ALA A O 1
ATOM 711 N N . PHE A 1 100 ? 35.925 -1.755 -48.618 1.00 97.69 100 PHE A N 1
ATOM 712 C CA . PHE A 1 100 ? 36.951 -2.755 -48.917 1.00 97.69 100 PHE A CA 1
ATOM 713 C C . PHE A 1 100 ? 37.028 -3.073 -50.419 1.00 97.69 100 PHE A C 1
ATOM 715 O O . PHE A 1 100 ? 38.110 -2.981 -51.004 1.00 97.69 100 PHE A O 1
ATOM 722 N N . GLN A 1 101 ? 35.892 -3.369 -51.067 1.00 98.25 101 GLN A N 1
ATOM 723 C CA . GLN A 1 101 ? 35.824 -3.615 -52.515 1.00 98.25 101 GLN A CA 1
ATOM 724 C C . GLN A 1 101 ? 36.360 -2.425 -53.327 1.00 98.25 101 GLN A C 1
ATOM 726 O O . GLN A 1 101 ? 37.141 -2.616 -54.260 1.00 98.25 101 GLN A O 1
ATOM 731 N N . THR A 1 102 ? 36.014 -1.197 -52.933 1.00 98.00 102 THR A N 1
ATOM 732 C CA . THR A 1 102 ? 36.484 0.038 -53.583 1.00 98.00 102 THR A CA 1
ATOM 733 C C . THR A 1 102 ? 38.000 0.209 -53.446 1.00 98.00 102 THR A C 1
ATOM 735 O O . THR A 1 102 ? 38.669 0.537 -54.423 1.00 98.00 102 THR A O 1
ATOM 738 N N . ASN A 1 103 ? 38.579 -0.091 -52.277 1.00 97.12 103 ASN A N 1
ATOM 739 C CA . ASN A 1 103 ? 40.033 -0.080 -52.069 1.00 97.12 103 ASN A CA 1
ATOM 740 C C . ASN A 1 103 ? 40.766 -1.143 -52.920 1.00 97.12 103 ASN A C 1
ATOM 742 O O . ASN A 1 103 ? 41.862 -0.865 -53.408 1.00 97.12 103 ASN A O 1
ATOM 746 N N . ILE A 1 104 ? 40.172 -2.322 -53.154 1.00 97.00 104 ILE A N 1
ATOM 747 C CA . ILE A 1 104 ? 40.739 -3.338 -54.063 1.00 97.00 104 ILE A CA 1
ATOM 748 C C . ILE A 1 104 ? 40.627 -2.903 -55.535 1.00 97.00 104 ILE A C 1
ATOM 750 O O . ILE A 1 104 ? 41.602 -3.007 -56.277 1.00 97.00 104 ILE A O 1
ATOM 754 N N . LEU A 1 105 ? 39.484 -2.351 -55.957 1.00 97.44 105 LEU A N 1
ATOM 755 C CA . LEU A 1 105 ? 39.307 -1.793 -57.305 1.00 97.44 105 LEU A CA 1
ATOM 756 C C . LEU A 1 105 ? 40.306 -0.660 -57.588 1.00 97.44 105 LEU A C 1
ATOM 758 O O . LEU A 1 105 ? 40.936 -0.642 -58.644 1.00 97.44 105 LEU A O 1
ATOM 762 N N . ALA A 1 106 ? 40.504 0.240 -56.624 1.00 97.56 106 ALA A N 1
ATOM 763 C CA . ALA A 1 106 ? 41.469 1.330 -56.714 1.00 97.56 106 ALA A CA 1
ATOM 764 C C . ALA A 1 106 ? 42.925 0.829 -56.765 1.00 97.56 106 ALA A C 1
ATOM 766 O O . ALA A 1 106 ? 43.729 1.354 -57.533 1.00 97.56 106 ALA A O 1
ATOM 767 N N . LEU A 1 107 ? 43.267 -0.224 -56.011 1.00 96.25 107 LEU A N 1
ATOM 768 C CA . LEU A 1 107 ? 44.577 -0.876 -56.106 1.00 96.25 107 LEU A CA 1
ATOM 769 C C . LEU A 1 107 ? 44.814 -1.468 -57.506 1.00 96.25 107 LEU A C 1
ATOM 771 O O . LEU A 1 107 ? 45.865 -1.225 -58.097 1.00 96.25 107 LEU A O 1
ATOM 775 N N . ASN A 1 108 ? 43.833 -2.183 -58.061 1.00 96.50 108 ASN A N 1
ATOM 776 C CA . ASN A 1 108 ? 43.928 -2.758 -59.406 1.00 96.50 108 ASN A CA 1
ATOM 777 C C . ASN A 1 108 ? 44.070 -1.665 -60.482 1.00 96.50 108 ASN A C 1
ATOM 779 O O . ASN A 1 108 ? 44.905 -1.786 -61.378 1.00 96.50 108 ASN A O 1
ATOM 783 N N . ALA A 1 109 ? 43.315 -0.567 -60.361 1.00 96.56 109 ALA A N 1
ATOM 784 C CA . ALA A 1 109 ? 43.426 0.587 -61.252 1.00 96.56 109 ALA A CA 1
ATOM 785 C C . ALA A 1 109 ? 44.807 1.264 -61.169 1.00 96.56 109 ALA A C 1
ATOM 787 O O . ALA A 1 109 ? 45.363 1.635 -62.200 1.00 96.56 109 ALA A O 1
ATOM 788 N N . ALA A 1 110 ? 45.398 1.377 -59.974 1.00 94.94 110 ALA A N 1
ATOM 789 C CA . ALA A 1 110 ? 46.748 1.916 -59.802 1.00 94.94 110 ALA A CA 1
ATOM 790 C C . ALA A 1 110 ? 47.828 1.022 -60.446 1.00 94.94 110 ALA A C 1
ATOM 792 O O . ALA A 1 110 ? 48.784 1.540 -61.023 1.00 94.94 110 ALA A O 1
ATOM 793 N N . VAL A 1 111 ? 47.665 -0.306 -60.392 1.00 95.50 111 VAL A N 1
ATOM 794 C CA . VAL A 1 111 ? 48.574 -1.266 -61.048 1.00 95.50 111 VAL A CA 1
ATOM 795 C C . VAL A 1 111 ? 48.491 -1.160 -62.573 1.00 95.50 111 VAL A C 1
ATOM 797 O O . VAL A 1 111 ? 49.526 -1.042 -63.228 1.00 95.50 111 VAL A O 1
ATOM 800 N N . GLU A 1 112 ? 47.288 -1.136 -63.152 1.00 95.38 112 GLU A N 1
ATOM 801 C CA . GLU A 1 112 ? 47.141 -1.031 -64.612 1.00 95.38 112 GLU A CA 1
ATOM 802 C C . GLU A 1 112 ? 47.536 0.369 -65.128 1.00 95.38 112 GLU A C 1
ATOM 804 O O . GLU A 1 112 ? 48.128 0.496 -66.199 1.00 95.38 112 GLU A O 1
ATOM 809 N N . ALA A 1 113 ? 47.331 1.424 -64.330 1.00 95.12 113 ALA A N 1
ATOM 810 C CA . ALA A 1 113 ? 47.858 2.757 -64.619 1.00 95.12 113 ALA A CA 1
ATOM 811 C C . ALA A 1 113 ? 49.399 2.792 -64.613 1.00 95.12 113 ALA A C 1
ATOM 813 O O . ALA A 1 113 ? 49.998 3.384 -65.508 1.00 95.12 113 ALA A O 1
ATOM 814 N N . ALA A 1 114 ? 50.062 2.115 -63.669 1.00 93.44 114 ALA A N 1
ATOM 815 C CA . ALA A 1 114 ? 51.520 1.974 -63.690 1.00 93.44 114 ALA A CA 1
ATOM 816 C C . ALA A 1 114 ? 52.006 1.182 -64.921 1.00 93.44 114 ALA A C 1
ATOM 818 O O . ALA A 1 114 ? 53.017 1.534 -65.529 1.00 93.44 114 ALA A O 1
ATOM 819 N N . ARG A 1 115 ? 51.252 0.156 -65.339 1.00 95.19 115 ARG A N 1
ATOM 820 C CA . ARG A 1 115 ? 51.518 -0.648 -66.544 1.00 95.19 115 ARG A CA 1
ATOM 821 C C . ARG A 1 115 ? 51.379 0.152 -67.847 1.00 95.19 115 ARG A C 1
ATOM 823 O O . ARG A 1 115 ? 52.114 -0.111 -68.794 1.00 95.19 115 ARG A O 1
ATOM 830 N N . ALA A 1 116 ? 50.492 1.149 -67.884 1.00 93.75 116 ALA A N 1
ATOM 831 C CA . ALA A 1 116 ? 50.344 2.096 -68.995 1.00 93.75 116 ALA A CA 1
ATOM 832 C C . ALA A 1 116 ? 51.440 3.190 -69.045 1.00 93.75 116 ALA A C 1
ATOM 834 O O . ALA A 1 116 ? 51.453 4.014 -69.964 1.00 93.75 116 ALA A O 1
ATOM 835 N N . GLY A 1 117 ? 52.366 3.213 -68.077 1.00 92.62 117 GLY A N 1
ATOM 836 C CA . GLY A 1 117 ? 53.513 4.121 -68.052 1.00 92.62 117 GLY A CA 1
ATOM 837 C C . GLY A 1 117 ? 53.114 5.600 -68.036 1.00 92.62 117 GLY A C 1
ATOM 838 O O . GLY A 1 117 ? 52.233 6.016 -67.286 1.00 92.62 117 GLY A O 1
ATOM 839 N N . GLU A 1 118 ? 53.757 6.408 -68.885 1.00 91.38 118 GLU A N 1
ATOM 840 C CA . GLU A 1 118 ? 53.510 7.856 -68.989 1.00 91.38 118 GLU A CA 1
ATOM 841 C C . GLU A 1 118 ? 52.029 8.207 -69.211 1.00 91.38 118 GLU A C 1
ATOM 843 O O . GLU A 1 118 ? 51.519 9.136 -68.585 1.00 91.38 118 GLU A O 1
ATOM 848 N N . GLN A 1 119 ? 51.317 7.429 -70.034 1.00 89.94 119 GLN A N 1
ATOM 849 C CA . GLN A 1 119 ? 49.900 7.665 -70.346 1.00 89.94 119 GLN A CA 1
ATOM 850 C C . GLN A 1 119 ? 48.977 7.354 -69.154 1.00 89.94 119 GLN A C 1
ATOM 852 O O . GLN A 1 119 ? 47.875 7.891 -69.052 1.00 89.94 119 GLN A O 1
ATOM 857 N N . GLY A 1 120 ? 49.428 6.511 -68.220 1.00 93.12 120 GLY A N 1
ATOM 858 C CA . GLY A 1 120 ? 48.678 6.147 -67.021 1.00 93.12 120 GLY A CA 1
ATOM 859 C C . GLY A 1 120 ? 48.792 7.142 -65.863 1.00 93.12 120 GLY A C 1
ATOM 860 O O . GLY A 1 120 ? 48.023 7.033 -64.909 1.00 93.12 120 GLY A O 1
ATOM 861 N N . LYS A 1 121 ? 49.696 8.133 -65.921 1.00 91.19 121 LYS A N 1
ATOM 862 C CA . LYS A 1 121 ? 49.997 9.032 -64.785 1.00 91.19 121 LYS A CA 1
ATOM 863 C C . LYS A 1 121 ? 48.766 9.713 -64.177 1.00 91.19 121 LYS A C 1
ATOM 865 O O . LYS A 1 121 ? 48.640 9.746 -62.955 1.00 91.19 121 LYS A O 1
ATOM 870 N N . GLY A 1 122 ? 47.838 10.204 -65.002 1.00 92.44 122 GLY A N 1
ATOM 871 C CA . GLY A 1 122 ? 46.588 10.806 -64.517 1.00 92.44 122 GLY A CA 1
ATOM 872 C C . GLY A 1 122 ? 45.686 9.802 -63.787 1.00 92.44 122 GLY A C 1
ATOM 873 O O . GLY A 1 122 ? 45.191 10.084 -62.696 1.00 92.44 122 GLY A O 1
ATOM 874 N N . PHE A 1 123 ? 45.537 8.595 -64.341 1.00 93.62 123 PHE A N 1
ATOM 875 C CA . PHE A 1 123 ? 44.753 7.518 -63.731 1.00 93.62 123 PHE A CA 1
ATOM 876 C C . PHE A 1 123 ? 45.373 7.008 -62.424 1.00 93.62 123 PHE A C 1
ATOM 878 O O . PHE A 1 123 ? 44.635 6.710 -61.489 1.00 93.62 123 PHE A O 1
ATOM 885 N N . ALA A 1 124 ? 46.705 6.969 -62.316 1.00 93.62 124 ALA A N 1
ATOM 886 C CA . ALA A 1 124 ? 47.400 6.564 -61.094 1.00 93.62 124 ALA A CA 1
ATOM 887 C C . ALA A 1 124 ? 47.106 7.509 -59.911 1.00 93.62 124 ALA A C 1
ATOM 889 O O . ALA A 1 124 ? 46.887 7.041 -58.793 1.00 93.62 124 ALA A O 1
ATOM 890 N N . VAL A 1 125 ? 47.036 8.825 -60.155 1.00 94.94 125 VAL A N 1
ATOM 891 C CA . VAL A 1 125 ? 46.668 9.818 -59.127 1.00 94.94 125 VAL A CA 1
ATOM 892 C C . VAL A 1 125 ? 45.212 9.642 -58.688 1.00 94.94 125 VAL A C 1
ATOM 894 O O . VAL A 1 125 ? 44.941 9.574 -57.490 1.00 94.94 125 VAL A O 1
ATOM 897 N N . VAL A 1 126 ? 44.279 9.493 -59.637 1.00 96.69 126 VAL A N 1
ATOM 898 C CA . VAL A 1 126 ? 42.855 9.257 -59.327 1.00 96.69 126 VAL A CA 1
ATOM 899 C C . VAL A 1 126 ? 42.665 7.948 -58.552 1.00 96.69 126 VAL A C 1
ATOM 901 O O . VAL A 1 126 ? 41.936 7.922 -57.564 1.00 96.69 126 VAL A O 1
ATOM 904 N N . ALA A 1 127 ? 43.358 6.876 -58.939 1.00 97.19 127 ALA A N 1
ATOM 905 C CA . ALA A 1 127 ? 43.333 5.603 -58.225 1.00 97.19 127 ALA A CA 1
ATOM 906 C C . ALA A 1 127 ? 43.879 5.729 -56.788 1.00 97.19 127 ALA A C 1
ATOM 908 O O . ALA A 1 127 ? 43.312 5.149 -55.862 1.00 97.19 127 ALA A O 1
ATOM 909 N N . GLY A 1 128 ? 44.927 6.533 -56.576 1.00 96.38 128 GLY A N 1
ATOM 910 C CA . GLY A 1 128 ? 45.435 6.865 -55.242 1.00 96.38 128 GLY A CA 1
ATOM 911 C C . GLY A 1 128 ? 44.397 7.570 -54.362 1.00 96.38 128 GLY A C 1
ATOM 912 O O . GLY A 1 128 ? 44.177 7.155 -53.222 1.00 96.38 128 GLY A O 1
ATOM 913 N N . GLU A 1 129 ? 43.706 8.580 -54.895 1.00 97.81 129 GLU A N 1
ATOM 914 C CA . GLU A 1 129 ? 42.700 9.339 -54.138 1.00 97.81 129 GLU A CA 1
ATOM 915 C C . GLU A 1 129 ? 41.437 8.510 -53.848 1.00 97.81 129 GLU A C 1
ATOM 917 O O . GLU A 1 129 ? 40.944 8.508 -52.720 1.00 97.81 129 GLU A O 1
ATOM 922 N N . VAL A 1 130 ? 40.954 7.711 -54.810 1.00 98.00 130 VAL A N 1
ATOM 923 C CA . VAL A 1 130 ? 39.836 6.773 -54.581 1.00 98.00 130 VAL A CA 1
ATOM 924 C C . VAL A 1 130 ? 40.198 5.738 -53.509 1.00 98.00 130 VAL A C 1
ATOM 926 O O . VAL A 1 130 ? 39.359 5.400 -52.672 1.00 98.00 130 VAL A O 1
ATOM 929 N N . ARG A 1 131 ? 41.454 5.272 -53.469 1.00 97.38 131 ARG A N 1
ATOM 930 C CA . ARG A 1 131 ? 41.936 4.365 -52.417 1.00 97.38 131 ARG A CA 1
ATOM 931 C C . ARG A 1 131 ? 41.969 5.042 -51.044 1.00 97.38 131 ARG A C 1
ATOM 933 O O . ARG A 1 131 ? 41.475 4.460 -50.080 1.00 97.38 131 ARG A O 1
ATOM 940 N N . SER A 1 132 ? 42.490 6.268 -50.968 1.00 97.56 132 SER A N 1
ATOM 941 C CA . SER A 1 132 ? 42.496 7.101 -49.755 1.00 97.56 132 SER A CA 1
ATOM 942 C C . SER A 1 132 ? 41.077 7.307 -49.210 1.00 97.56 132 SER A C 1
ATOM 944 O O . SER A 1 132 ? 40.807 7.058 -48.031 1.00 97.56 132 SER A O 1
ATOM 946 N N . LEU A 1 133 ? 40.132 7.667 -50.085 1.00 97.75 133 LEU A N 1
ATOM 947 C CA . LEU A 1 133 ? 38.723 7.831 -49.740 1.00 97.75 133 LEU A CA 1
ATOM 948 C C . LEU A 1 133 ? 38.103 6.524 -49.224 1.00 97.75 133 LEU A C 1
ATOM 950 O O . LEU A 1 133 ? 37.466 6.531 -48.173 1.00 97.75 133 LEU A O 1
ATOM 954 N N . ALA A 1 134 ? 38.349 5.396 -49.896 1.00 97.88 134 ALA A N 1
ATOM 955 C CA . ALA A 1 134 ? 37.860 4.085 -49.473 1.00 97.88 134 ALA A CA 1
ATOM 956 C C . ALA A 1 134 ? 38.402 3.661 -48.093 1.00 97.88 134 ALA A C 1
ATOM 958 O O . ALA A 1 134 ? 37.644 3.176 -47.252 1.00 97.88 134 ALA A O 1
ATOM 959 N N . GLN A 1 135 ? 39.688 3.899 -47.812 1.00 96.88 135 GLN A N 1
ATOM 960 C CA . GLN A 1 135 ? 40.277 3.633 -46.493 1.00 96.88 135 GLN A CA 1
ATOM 961 C C . GLN A 1 135 ? 39.654 4.514 -45.395 1.00 96.88 135 GLN A C 1
ATOM 963 O O . GLN A 1 135 ? 39.370 4.024 -44.301 1.00 96.88 135 GLN A O 1
ATOM 968 N N . ARG A 1 136 ? 39.372 5.791 -45.693 1.00 97.81 136 ARG A N 1
ATOM 969 C CA . ARG A 1 136 ? 38.650 6.698 -44.781 1.00 97.81 136 ARG A CA 1
ATOM 970 C C . ARG A 1 136 ? 37.210 6.238 -44.531 1.00 97.81 136 ARG A C 1
ATOM 972 O O . ARG A 1 136 ? 36.753 6.301 -43.392 1.00 97.81 136 ARG A O 1
ATOM 979 N N . SER A 1 137 ? 36.512 5.738 -45.554 1.00 97.38 137 SER A N 1
ATOM 980 C CA . SE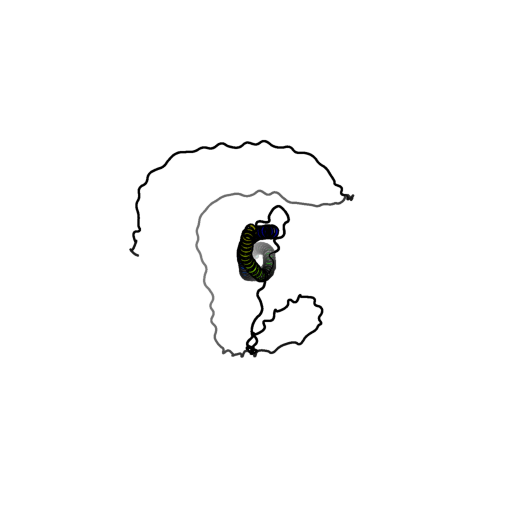R A 1 137 ? 35.158 5.182 -45.418 1.00 97.38 137 SER A CA 1
ATOM 981 C C . SER A 1 137 ? 35.116 3.935 -44.531 1.00 97.38 137 SER A C 1
ATOM 983 O O . SER A 1 137 ? 34.236 3.846 -43.678 1.00 97.38 137 SER A O 1
ATOM 985 N N . ALA A 1 138 ? 36.073 3.011 -44.673 1.00 96.81 138 ALA A N 1
ATOM 986 C CA . ALA A 1 138 ? 36.171 1.820 -43.822 1.00 96.81 138 ALA A CA 1
ATOM 987 C C . ALA A 1 138 ? 36.431 2.184 -42.346 1.00 96.81 138 ALA A C 1
ATOM 989 O O . ALA A 1 138 ? 35.755 1.689 -41.443 1.00 96.81 138 ALA A O 1
ATOM 990 N N . GLN A 1 139 ? 37.351 3.123 -42.085 1.00 97.56 139 GLN A N 1
ATOM 991 C CA . GLN A 1 139 ? 37.614 3.607 -40.725 1.00 97.56 139 GLN A CA 1
ATOM 992 C C . GLN A 1 139 ? 36.368 4.257 -40.096 1.00 97.56 139 GLN A C 1
ATOM 994 O O . GLN A 1 139 ? 36.011 3.923 -38.967 1.00 97.56 139 GLN A O 1
ATOM 999 N N . ALA A 1 140 ? 35.656 5.111 -40.839 1.00 97.69 140 ALA A N 1
ATOM 1000 C CA . ALA A 1 140 ? 34.414 5.724 -40.367 1.00 97.69 140 ALA A CA 1
ATOM 1001 C C . ALA A 1 140 ? 33.302 4.685 -40.113 1.00 97.69 140 ALA A C 1
ATOM 1003 O O . ALA A 1 140 ? 32.602 4.767 -39.105 1.00 97.69 140 ALA A O 1
ATOM 1004 N N . ALA A 1 141 ? 33.158 3.671 -40.977 1.00 97.56 141 ALA A N 1
ATOM 1005 C CA . ALA A 1 141 ? 32.208 2.576 -40.768 1.00 97.56 141 ALA A CA 1
ATOM 1006 C C . ALA A 1 141 ? 32.520 1.793 -39.479 1.00 97.56 141 ALA A C 1
ATOM 1008 O O . ALA A 1 141 ? 31.617 1.501 -38.693 1.00 97.56 141 ALA A O 1
ATOM 1009 N N . LYS A 1 142 ? 33.802 1.522 -39.208 1.00 96.25 142 LYS A N 1
ATOM 1010 C CA . LYS A 1 142 ? 34.256 0.856 -37.980 1.00 96.25 142 LYS A CA 1
ATOM 1011 C C . LYS A 1 142 ? 33.979 1.678 -36.715 1.00 96.25 142 LYS A C 1
ATOM 1013 O O . LYS A 1 142 ? 33.547 1.116 -35.710 1.00 96.25 142 LYS A O 1
ATOM 1018 N N . GLU A 1 143 ? 34.186 2.993 -36.760 1.00 97.69 143 GLU A N 1
ATOM 1019 C CA . GLU A 1 143 ? 33.866 3.906 -35.651 1.00 97.69 143 GLU A CA 1
ATOM 1020 C C . GLU A 1 143 ? 32.355 3.962 -35.377 1.00 97.69 143 GLU A C 1
ATOM 1022 O O . GLU A 1 143 ? 31.926 3.797 -34.234 1.00 97.69 143 GLU A O 1
ATOM 1027 N N . ILE A 1 144 ? 31.535 4.092 -36.428 1.00 97.19 144 ILE A N 1
ATOM 1028 C CA . ILE A 1 144 ? 30.068 4.050 -36.326 1.00 97.19 144 ILE A CA 1
ATOM 1029 C C . ILE A 1 144 ? 29.603 2.710 -35.736 1.00 97.19 144 ILE A C 1
ATOM 1031 O O . ILE A 1 144 ? 28.736 2.693 -34.862 1.00 97.19 144 ILE A O 1
ATOM 1035 N N . LYS A 1 145 ? 30.196 1.586 -36.159 1.00 95.88 145 LYS A N 1
ATOM 1036 C CA . LYS A 1 145 ? 29.868 0.256 -35.629 1.00 95.88 145 LYS A CA 1
ATOM 1037 C C . LYS A 1 145 ? 30.132 0.147 -34.125 1.00 95.88 145 LYS A C 1
ATOM 1039 O O . LYS A 1 145 ? 29.253 -0.312 -33.400 1.00 95.88 145 LYS A O 1
ATOM 1044 N N . GLY A 1 146 ? 31.274 0.644 -33.645 1.00 96.81 146 GLY A N 1
ATOM 1045 C CA . GLY A 1 146 ? 31.585 0.669 -32.211 1.00 96.81 146 GLY A CA 1
ATOM 1046 C C . GLY A 1 146 ? 30.593 1.505 -31.388 1.00 96.81 146 GLY A C 1
ATOM 1047 O O . GLY A 1 146 ? 30.176 1.080 -30.312 1.00 96.81 146 GLY A O 1
ATOM 1048 N N . LEU A 1 147 ? 30.144 2.652 -31.916 1.00 97.00 147 LEU A N 1
ATOM 1049 C CA . LEU A 1 147 ? 29.102 3.474 -31.280 1.00 97.00 147 LEU A CA 1
ATOM 1050 C C . LEU A 1 147 ? 27.737 2.765 -31.229 1.00 97.00 147 LEU A C 1
ATOM 1052 O O . LEU A 1 147 ? 26.995 2.926 -30.257 1.00 97.00 147 LEU A O 1
ATOM 1056 N N . ILE A 1 148 ? 27.401 1.961 -32.241 1.00 96.06 148 ILE A N 1
ATOM 1057 C CA . ILE A 1 148 ? 26.172 1.152 -32.254 1.00 96.06 148 ILE A CA 1
ATOM 1058 C C . ILE A 1 148 ? 26.262 0.009 -31.235 1.00 96.06 148 ILE A C 1
ATOM 1060 O O . ILE A 1 148 ? 25.302 -0.221 -30.506 1.00 96.06 148 ILE A O 1
ATOM 1064 N N . GLU A 1 149 ? 27.398 -0.680 -31.143 1.00 95.00 149 GLU A N 1
ATOM 1065 C CA . GLU A 1 149 ? 27.614 -1.780 -30.190 1.00 95.00 149 GLU A CA 1
ATOM 1066 C C . GLU A 1 149 ? 27.543 -1.290 -28.727 1.00 95.00 149 GLU A C 1
ATOM 1068 O O . GLU A 1 149 ? 26.853 -1.896 -27.902 1.00 95.00 149 GLU A O 1
ATOM 1073 N N . ASP A 1 150 ? 28.145 -0.135 -28.421 1.00 95.75 150 ASP A N 1
ATOM 1074 C CA . ASP A 1 150 ? 27.994 0.569 -27.136 1.00 95.75 150 ASP A CA 1
ATOM 1075 C C . ASP A 1 150 ? 26.535 0.997 -26.864 1.00 95.75 150 ASP A C 1
ATOM 1077 O O . ASP A 1 150 ? 26.016 0.797 -25.762 1.00 95.75 150 ASP A O 1
ATOM 1081 N N . SER A 1 151 ? 25.831 1.511 -27.878 1.00 94.69 151 SER A N 1
ATOM 1082 C CA . SER A 1 151 ? 24.414 1.892 -27.758 1.00 94.69 151 SER A CA 1
ATOM 1083 C C . SER A 1 151 ? 23.507 0.690 -27.467 1.00 94.69 151 SER A C 1
ATOM 1085 O O . SER A 1 151 ? 22.670 0.763 -26.570 1.00 94.69 151 SER A O 1
ATOM 1087 N N . VAL A 1 152 ? 23.697 -0.439 -28.161 1.00 95.00 152 VAL A N 1
ATOM 1088 C CA . VAL A 1 152 ? 22.953 -1.690 -27.921 1.00 95.00 152 VAL A CA 1
ATOM 1089 C C . VAL A 1 152 ? 23.220 -2.222 -26.511 1.00 95.00 152 VAL A C 1
ATOM 1091 O O . VAL A 1 152 ? 22.282 -2.619 -25.820 1.00 95.00 152 VAL A O 1
ATOM 1094 N N . SER A 1 153 ? 24.474 -2.175 -26.048 1.00 94.81 153 SER A N 1
ATOM 1095 C CA . SER A 1 153 ? 24.849 -2.566 -24.682 1.00 94.81 153 SER A CA 1
ATOM 1096 C C . SER A 1 153 ? 24.114 -1.729 -23.623 1.00 94.81 153 SER A C 1
ATOM 1098 O O . SER A 1 153 ? 23.498 -2.272 -22.701 1.00 94.81 153 SER A O 1
ATOM 1100 N N . LYS A 1 154 ? 24.086 -0.401 -23.799 1.00 94.56 154 LYS A N 1
ATOM 1101 C CA . LYS A 1 154 ? 23.378 0.538 -22.911 1.00 94.56 154 LYS A CA 1
ATOM 1102 C C . LYS A 1 154 ? 21.862 0.339 -22.921 1.00 94.56 154 LYS A C 1
ATOM 1104 O O . LYS A 1 154 ? 21.252 0.345 -21.854 1.00 94.56 154 LYS A O 1
ATOM 1109 N N . VAL A 1 155 ? 21.261 0.112 -24.090 1.00 95.62 155 VAL A N 1
ATOM 1110 C CA . VAL A 1 155 ? 19.824 -0.192 -24.226 1.00 95.62 155 VAL A CA 1
ATOM 1111 C C . VAL A 1 155 ? 19.475 -1.521 -23.549 1.00 95.62 155 VAL A C 1
ATOM 1113 O O . VAL A 1 155 ? 18.478 -1.589 -22.834 1.00 95.62 155 VAL A O 1
ATOM 1116 N N . GLY A 1 156 ? 20.317 -2.552 -23.676 1.00 92.94 156 GLY A N 1
ATOM 1117 C CA . GLY A 1 156 ? 20.138 -3.826 -22.970 1.00 92.94 156 GLY A CA 1
ATOM 1118 C C . GLY A 1 156 ? 20.196 -3.680 -21.444 1.00 92.94 156 GLY A C 1
ATOM 1119 O O . GLY A 1 156 ? 19.315 -4.174 -20.739 1.00 92.94 156 GLY A O 1
ATOM 1120 N N . ALA A 1 157 ? 21.185 -2.944 -20.927 1.00 94.75 157 ALA A N 1
ATOM 1121 C CA . ALA A 1 157 ? 21.297 -2.649 -19.496 1.00 94.75 157 ALA A CA 1
ATOM 1122 C C . ALA A 1 157 ? 20.099 -1.831 -18.972 1.00 94.75 157 ALA A C 1
ATOM 1124 O O . ALA A 1 157 ? 19.543 -2.153 -17.920 1.00 94.75 157 ALA A O 1
ATOM 1125 N N . GLY A 1 158 ? 19.661 -0.821 -19.734 1.00 94.75 158 GLY A N 1
ATOM 1126 C CA . GLY A 1 158 ? 18.468 -0.027 -19.436 1.00 94.75 158 GLY A CA 1
ATOM 1127 C C . GLY A 1 158 ? 17.196 -0.875 -19.412 1.00 94.75 158 GLY A C 1
ATOM 1128 O O . GLY A 1 158 ? 16.447 -0.818 -18.440 1.00 94.75 158 GLY A O 1
ATOM 1129 N N . SER A 1 159 ? 16.992 -1.734 -20.416 1.00 93.69 159 SER A N 1
ATOM 1130 C CA . SER A 1 159 ? 15.857 -2.664 -20.470 1.00 93.69 159 SER A CA 1
ATOM 1131 C C . SER A 1 159 ? 15.801 -3.567 -19.235 1.00 93.69 159 SER A C 1
ATOM 1133 O O . SER A 1 159 ? 14.732 -3.723 -18.655 1.00 93.69 159 SER A O 1
ATOM 1135 N N . GLN A 1 160 ? 16.938 -4.101 -18.774 1.00 93.81 160 GLN A N 1
ATOM 1136 C CA . GLN A 1 160 ? 16.986 -4.935 -17.567 1.00 93.81 160 GLN A CA 1
ATOM 1137 C C . GLN A 1 160 ? 16.713 -4.135 -16.276 1.00 93.81 160 GLN A C 1
ATOM 1139 O O . GLN A 1 160 ? 16.188 -4.668 -15.299 1.00 93.81 160 GLN A O 1
ATOM 1144 N N . GLN A 1 161 ? 17.071 -2.849 -16.224 1.00 95.50 161 GLN A N 1
ATOM 1145 C CA . GLN A 1 161 ? 16.720 -1.981 -15.095 1.00 95.50 161 GLN A CA 1
ATOM 1146 C C . GLN A 1 161 ? 15.216 -1.662 -15.072 1.00 95.50 161 GLN A C 1
ATOM 1148 O O . GLN A 1 161 ? 14.603 -1.698 -14.006 1.00 95.50 161 GLN A O 1
ATOM 1153 N N . VAL A 1 162 ? 14.620 -1.401 -16.238 1.00 95.38 162 VAL A N 1
ATOM 1154 C CA . VAL A 1 162 ? 13.181 -1.132 -16.393 1.00 95.38 162 VAL A CA 1
ATOM 1155 C C . VAL A 1 162 ? 12.348 -2.394 -16.114 1.00 95.38 162 VAL A C 1
ATOM 1157 O O . VAL A 1 162 ? 11.343 -2.313 -15.417 1.00 95.38 162 VAL A O 1
ATOM 1160 N N . GLU A 1 163 ? 12.802 -3.573 -16.544 1.00 92.38 163 GLU A N 1
ATOM 1161 C CA . GLU A 1 163 ? 12.181 -4.870 -16.228 1.00 92.38 163 GLU A CA 1
ATOM 1162 C C . GLU A 1 163 ? 12.105 -5.123 -14.710 1.00 92.38 163 GLU A C 1
ATOM 1164 O O . GLU A 1 163 ? 11.040 -5.462 -14.189 1.00 92.38 163 GLU A O 1
ATOM 1169 N N . ARG A 1 164 ? 13.194 -4.860 -13.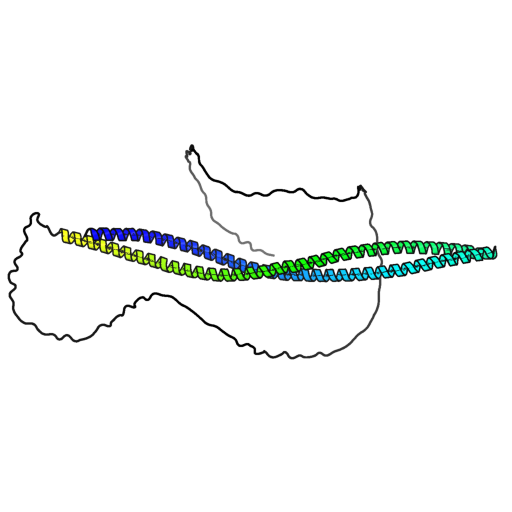966 1.00 94.62 164 ARG A N 1
ATOM 1170 C CA . ARG A 1 164 ? 13.189 -4.921 -12.490 1.00 94.62 164 ARG A CA 1
ATOM 1171 C C . ARG A 1 164 ? 12.204 -3.930 -11.864 1.00 94.62 164 ARG A C 1
ATOM 1173 O O . ARG A 1 164 ? 11.552 -4.276 -10.885 1.00 94.62 164 ARG A O 1
ATOM 1180 N N . ALA A 1 165 ? 12.078 -2.721 -12.417 1.00 93.94 165 ALA A N 1
ATOM 1181 C CA . ALA A 1 165 ? 11.089 -1.744 -11.957 1.00 93.94 165 ALA A CA 1
ATOM 1182 C C . ALA A 1 165 ? 9.641 -2.198 -12.242 1.00 93.94 165 ALA A C 1
ATOM 1184 O O . ALA A 1 165 ? 8.731 -1.897 -11.474 1.00 93.94 165 ALA A O 1
ATOM 1185 N N . GLY A 1 166 ? 9.424 -2.971 -13.311 1.00 94.50 166 GLY A N 1
ATOM 1186 C CA . GLY A 1 166 ? 8.141 -3.617 -13.594 1.00 94.50 166 GLY A CA 1
ATOM 1187 C C . GLY A 1 166 ? 7.795 -4.692 -12.565 1.00 94.50 166 GLY A C 1
ATOM 1188 O O . GLY A 1 166 ? 6.667 -4.731 -12.076 1.00 94.50 166 GLY A O 1
ATOM 1189 N N . ALA A 1 167 ? 8.775 -5.514 -12.178 1.00 94.25 167 ALA A N 1
ATOM 1190 C CA . ALA A 1 167 ? 8.607 -6.511 -11.121 1.00 94.25 167 ALA A CA 1
ATOM 1191 C C . ALA A 1 167 ? 8.263 -5.863 -9.765 1.00 94.25 167 ALA A C 1
ATOM 1193 O O . ALA A 1 167 ? 7.280 -6.256 -9.136 1.00 94.25 167 ALA A O 1
ATOM 1194 N N . THR A 1 168 ? 8.972 -4.806 -9.350 1.00 94.94 168 THR A N 1
ATOM 1195 C CA . THR A 1 168 ? 8.663 -4.131 -8.075 1.00 94.94 168 THR A CA 1
ATOM 1196 C C . THR A 1 168 ? 7.301 -3.430 -8.082 1.00 94.94 168 THR A C 1
ATOM 1198 O O . THR A 1 168 ? 6.633 -3.411 -7.050 1.00 94.94 168 THR A O 1
ATOM 1201 N N . MET A 1 169 ? 6.807 -2.940 -9.227 1.00 93.88 169 MET A N 1
ATOM 1202 C CA . MET A 1 169 ? 5.415 -2.466 -9.342 1.00 93.88 169 MET A CA 1
ATOM 1203 C C . MET A 1 169 ? 4.391 -3.595 -9.121 1.00 93.88 169 MET A C 1
ATOM 1205 O O . MET A 1 169 ? 3.363 -3.373 -8.479 1.00 93.88 169 MET A O 1
ATOM 1209 N N . GLN A 1 170 ? 4.671 -4.822 -9.574 1.00 93.25 170 GLN A N 1
ATOM 1210 C CA . GLN A 1 170 ? 3.812 -5.985 -9.302 1.00 93.25 170 GLN A CA 1
ATOM 1211 C C . GLN A 1 170 ? 3.860 -6.408 -7.823 1.00 93.25 170 GLN A C 1
ATOM 1213 O O . GLN A 1 170 ? 2.826 -6.767 -7.255 1.00 93.25 170 GLN A O 1
ATOM 1218 N N . GLU A 1 171 ? 5.026 -6.329 -7.173 1.00 95.31 171 GLU A N 1
ATOM 1219 C CA . GLU A 1 171 ? 5.174 -6.555 -5.726 1.00 95.31 171 GLU A CA 1
ATOM 1220 C C . GLU A 1 171 ? 4.421 -5.502 -4.894 1.00 95.31 171 GLU A C 1
ATOM 1222 O O . GLU A 1 171 ? 3.799 -5.841 -3.881 1.00 95.31 171 GLU A O 1
ATOM 1227 N N . ILE A 1 172 ? 4.408 -4.239 -5.342 1.00 94.19 172 ILE A N 1
ATOM 1228 C CA . ILE A 1 172 ? 3.602 -3.165 -4.745 1.00 94.19 172 ILE A CA 1
ATOM 1229 C C . ILE A 1 172 ? 2.110 -3.496 -4.860 1.00 94.19 172 ILE A C 1
ATOM 1231 O O . ILE A 1 172 ? 1.427 -3.495 -3.839 1.00 94.19 172 ILE A O 1
ATOM 1235 N N . VAL A 1 173 ? 1.601 -3.858 -6.045 1.00 94.44 173 VAL A N 1
ATOM 1236 C CA . VAL A 1 173 ? 0.178 -4.228 -6.222 1.00 94.44 173 VAL A CA 1
ATOM 1237 C C . VAL A 1 173 ? -0.215 -5.407 -5.320 1.00 94.44 173 VAL A C 1
ATOM 1239 O O . VAL A 1 173 ? -1.241 -5.343 -4.643 1.00 94.44 173 VAL A O 1
ATOM 1242 N N . GLN A 1 174 ? 0.614 -6.452 -5.229 1.00 95.19 174 GLN A N 1
ATOM 1243 C CA . GLN A 1 174 ? 0.373 -7.586 -4.322 1.00 95.19 174 GLN A CA 1
ATOM 1244 C C . GLN A 1 174 ? 0.413 -7.190 -2.837 1.00 95.19 174 GLN A C 1
ATOM 1246 O O . GLN A 1 174 ? -0.291 -7.772 -2.012 1.00 95.19 174 GLN A O 1
ATOM 1251 N N . SER A 1 175 ? 1.235 -6.209 -2.470 1.00 95.69 175 SER A N 1
ATOM 1252 C CA . SER A 1 175 ? 1.361 -5.746 -1.085 1.00 95.69 175 SER A CA 1
ATOM 1253 C C . SER A 1 175 ? 0.220 -4.821 -0.677 1.00 95.69 175 SER A C 1
ATOM 1255 O O . SER A 1 175 ? -0.336 -5.002 0.403 1.00 95.69 175 SER A O 1
ATOM 1257 N N . VAL A 1 176 ? -0.197 -3.904 -1.553 1.00 95.44 176 VAL A N 1
ATOM 1258 C CA . VAL A 1 176 ? -1.368 -3.050 -1.315 1.00 95.44 176 VAL A CA 1
ATOM 1259 C C . VAL A 1 176 ? -2.650 -3.884 -1.299 1.00 95.44 176 VAL A C 1
ATOM 1261 O O . VAL A 1 176 ? -3.489 -3.637 -0.439 1.00 95.44 176 VAL A O 1
ATOM 1264 N N . LYS A 1 177 ? -2.766 -4.939 -2.124 1.00 94.06 177 LYS A N 1
ATOM 1265 C CA . LYS A 1 177 ? -3.886 -5.887 -2.014 1.00 94.06 177 LYS A CA 1
ATOM 1266 C C . LYS A 1 177 ? -3.968 -6.520 -0.618 1.00 94.06 177 LYS A C 1
ATOM 1268 O O . LYS A 1 177 ? -5.030 -6.486 -0.014 1.00 94.06 177 LYS A O 1
ATOM 1273 N N . ARG A 1 178 ? -2.856 -7.021 -0.063 1.00 95.75 178 ARG A N 1
ATOM 1274 C CA . ARG A 1 178 ? -2.846 -7.578 1.307 1.00 95.75 178 ARG A CA 1
ATOM 1275 C C . ARG A 1 178 ? -3.279 -6.552 2.360 1.00 95.75 178 ARG A C 1
ATOM 1277 O O . ARG A 1 178 ? -3.942 -6.919 3.321 1.00 95.75 178 ARG A O 1
ATOM 1284 N N . VAL A 1 179 ? -2.946 -5.270 2.176 1.00 95.75 179 VAL A N 1
ATOM 1285 C CA . VAL A 1 179 ? -3.461 -4.186 3.032 1.00 95.75 179 VAL A CA 1
ATOM 1286 C C . VAL A 1 179 ? -4.974 -4.007 2.851 1.00 95.75 179 VAL A C 1
ATOM 1288 O O . VAL A 1 179 ? -5.671 -3.869 3.849 1.00 95.75 179 VAL A O 1
ATOM 1291 N N . THR A 1 180 ? -5.496 -4.059 1.620 1.00 94.62 180 THR A N 1
ATOM 1292 C CA . THR A 1 180 ? -6.946 -4.043 1.335 1.00 94.62 180 THR A CA 1
ATOM 1293 C C . THR A 1 180 ? -7.675 -5.185 2.049 1.00 94.62 180 THR A C 1
ATOM 1295 O O . THR A 1 180 ? -8.681 -4.954 2.719 1.00 94.62 180 THR A O 1
ATOM 1298 N N . ASP A 1 181 ? -7.132 -6.402 1.960 1.00 95.19 181 ASP A N 1
ATOM 1299 C CA . ASP A 1 181 ? -7.690 -7.597 2.597 1.00 95.19 181 ASP A CA 1
ATOM 1300 C C . ASP A 1 181 ? -7.747 -7.413 4.137 1.00 95.19 181 ASP A C 1
ATOM 1302 O O . ASP A 1 181 ? -8.817 -7.535 4.737 1.00 95.19 181 ASP A O 1
ATOM 1306 N N . ILE A 1 182 ? -6.645 -6.971 4.767 1.00 96.12 182 ILE A N 1
ATOM 1307 C CA . ILE A 1 182 ? -6.571 -6.696 6.220 1.00 96.12 182 ILE A CA 1
ATOM 1308 C C . ILE A 1 182 ? -7.500 -5.544 6.654 1.00 96.12 182 ILE A C 1
ATOM 1310 O O . ILE A 1 182 ? -8.120 -5.613 7.713 1.00 96.12 182 ILE A O 1
ATOM 1314 N N . MET A 1 183 ? -7.649 -4.482 5.855 1.00 96.31 183 MET A N 1
ATOM 1315 C CA . MET A 1 183 ? -8.615 -3.411 6.156 1.00 96.31 183 MET A CA 1
ATOM 1316 C C . MET A 1 183 ? -10.069 -3.898 6.043 1.00 96.31 183 MET A C 1
ATOM 1318 O O . MET A 1 183 ? -10.946 -3.387 6.742 1.00 96.31 183 MET A O 1
ATOM 1322 N N . GLY A 1 184 ? -10.337 -4.901 5.199 1.00 95.19 184 GLY A N 1
ATOM 1323 C CA . GLY A 1 184 ? -11.611 -5.621 5.171 1.00 95.19 184 GLY A CA 1
ATOM 1324 C C . GLY A 1 184 ? -11.875 -6.375 6.477 1.00 95.19 184 GLY A C 1
ATOM 1325 O O . GLY A 1 184 ? -12.926 -6.179 7.089 1.00 95.19 184 GLY A O 1
ATOM 1326 N N . GLU A 1 185 ? -10.901 -7.160 6.944 1.00 96.88 185 GLU A N 1
ATOM 1327 C CA . GLU A 1 185 ? -10.967 -7.883 8.225 1.00 96.88 185 GLU A CA 1
ATOM 1328 C C . GLU A 1 185 ? -11.169 -6.929 9.415 1.00 96.88 185 GLU A C 1
ATOM 1330 O O . GLU A 1 185 ? -12.069 -7.138 10.227 1.00 96.88 185 GLU A O 1
ATOM 1335 N N . ILE A 1 186 ? -10.414 -5.824 9.484 1.00 96.06 186 ILE A N 1
ATOM 1336 C CA . ILE A 1 186 ? -10.558 -4.804 10.539 1.00 96.06 186 ILE A CA 1
ATOM 1337 C C . ILE A 1 186 ? -11.937 -4.135 10.487 1.00 96.06 186 ILE A C 1
ATOM 1339 O O . ILE A 1 186 ? -12.547 -3.920 11.537 1.00 96.06 186 ILE A O 1
ATOM 1343 N N . SER A 1 187 ? -12.468 -3.826 9.298 1.00 94.75 187 SER A N 1
ATOM 1344 C CA . SER A 1 187 ? -13.816 -3.255 9.180 1.00 94.75 187 SER A CA 1
ATOM 1345 C C . SER A 1 187 ? -14.914 -4.245 9.585 1.00 94.75 187 SER A C 1
ATOM 1347 O O . SER A 1 187 ? -15.955 -3.796 10.066 1.00 94.75 187 SER A O 1
ATOM 1349 N N . ALA A 1 188 ? -14.713 -5.553 9.396 1.00 95.06 188 ALA A N 1
ATOM 1350 C CA . ALA A 1 188 ? -15.646 -6.581 9.852 1.00 95.06 188 ALA A CA 1
ATOM 1351 C C . ALA A 1 188 ? -15.580 -6.747 11.379 1.00 95.06 188 ALA A C 1
ATOM 1353 O O . ALA A 1 188 ? -16.603 -6.627 12.052 1.00 95.06 188 ALA A O 1
ATOM 1354 N N . ALA A 1 189 ? -14.375 -6.902 11.936 1.00 97.50 189 ALA A N 1
ATOM 1355 C CA . ALA A 1 189 ? -14.160 -7.034 13.376 1.00 97.50 189 ALA A CA 1
ATOM 1356 C C . ALA A 1 189 ? -14.630 -5.792 14.157 1.00 97.50 189 ALA A C 1
ATOM 1358 O O . ALA A 1 189 ? -15.223 -5.925 15.222 1.00 97.50 189 ALA A O 1
ATOM 1359 N N . SER A 1 190 ? -14.447 -4.583 13.612 1.00 97.19 190 SER A N 1
ATOM 1360 C CA . SER A 1 190 ? -14.963 -3.347 14.227 1.00 97.19 190 SER A CA 1
ATOM 1361 C C . SER A 1 190 ? -16.498 -3.293 14.213 1.00 97.19 190 SER A C 1
ATOM 1363 O O . SER A 1 190 ? -17.113 -2.783 15.146 1.00 97.19 190 SER A O 1
ATOM 1365 N N . GLN A 1 191 ? -17.145 -3.840 13.178 1.00 93.69 191 GLN A N 1
ATOM 1366 C CA . GLN A 1 191 ? -18.607 -3.914 13.113 1.00 93.69 191 GLN A CA 1
ATOM 1367 C C . GLN A 1 191 ? -19.169 -4.928 14.122 1.00 93.69 191 GLN A C 1
ATOM 1369 O O . GLN A 1 191 ? -20.170 -4.637 14.776 1.00 93.69 191 GLN A O 1
ATOM 1374 N N . GLU A 1 192 ? -18.504 -6.074 14.289 1.00 96.50 192 GLU A N 1
ATOM 1375 C CA . GLU A 1 192 ? -18.828 -7.077 15.311 1.00 96.50 192 GLU A CA 1
ATOM 1376 C C . GLU A 1 192 ? -18.610 -6.525 16.731 1.00 96.50 192 GLU A C 1
ATOM 1378 O O . GLU A 1 192 ? -19.504 -6.619 17.572 1.00 96.50 192 GLU A O 1
ATOM 1383 N N . GLN A 1 193 ? -17.484 -5.844 16.977 1.00 96.44 193 GLN A N 1
ATOM 1384 C CA . GLN A 1 193 ? -17.213 -5.140 18.236 1.00 96.44 193 GLN A CA 1
ATOM 1385 C C . GLN A 1 193 ? -18.277 -4.081 18.549 1.00 96.44 193 GLN A C 1
ATOM 1387 O O . GLN A 1 193 ? -18.722 -4.002 19.690 1.00 96.44 193 GLN A O 1
ATOM 1392 N N . SER A 1 194 ? -18.738 -3.307 17.558 1.00 95.06 194 SER A N 1
ATOM 1393 C CA . SER A 1 194 ? -19.823 -2.333 17.751 1.00 95.06 194 SER A CA 1
ATOM 1394 C C . SER A 1 194 ? -21.108 -3.014 18.235 1.00 95.06 194 SER A C 1
ATOM 1396 O O . SER A 1 194 ? -21.717 -2.559 19.200 1.00 95.06 194 SER A O 1
ATOM 1398 N N . THR A 1 195 ? -21.498 -4.136 17.622 1.00 94.94 195 THR A N 1
ATOM 1399 C CA . THR A 1 195 ? -22.677 -4.910 18.044 1.00 94.94 195 THR A CA 1
ATOM 1400 C C . THR A 1 195 ? -22.482 -5.571 19.415 1.00 94.94 195 THR A C 1
ATOM 1402 O O . THR A 1 195 ? -23.431 -5.637 20.195 1.00 94.94 195 THR A O 1
ATOM 1405 N N . GLY A 1 196 ? -21.265 -6.003 19.757 1.00 96.81 196 GLY A N 1
ATOM 1406 C CA . GLY A 1 196 ? -20.930 -6.480 21.102 1.00 96.81 196 GLY A CA 1
ATOM 1407 C C . GLY A 1 196 ? -21.045 -5.382 22.167 1.00 96.81 196 GLY A C 1
ATOM 1408 O O . GLY A 1 196 ? -21.650 -5.602 23.215 1.00 96.81 196 GLY A O 1
ATOM 1409 N N . ILE A 1 197 ? -20.547 -4.174 21.885 1.00 96.19 197 ILE A N 1
ATOM 1410 C CA . ILE A 1 197 ? -20.650 -3.026 22.800 1.00 96.19 197 ILE A CA 1
ATOM 1411 C C . ILE A 1 197 ? -22.113 -2.597 22.978 1.00 96.19 197 ILE A C 1
ATOM 1413 O O . ILE A 1 197 ? -22.519 -2.315 24.101 1.00 96.19 197 ILE A O 1
ATOM 1417 N N . GLU A 1 198 ? -22.946 -2.637 21.932 1.00 94.00 198 GLU A N 1
ATOM 1418 C CA . GLU A 1 198 ? -24.395 -2.420 22.077 1.00 94.00 198 GLU A CA 1
ATOM 1419 C C . GLU A 1 198 ? -25.075 -3.442 23.004 1.00 94.00 198 GLU A C 1
ATOM 1421 O O . GLU A 1 198 ? -26.033 -3.096 23.694 1.00 94.00 198 GLU A O 1
ATOM 1426 N N . GLN A 1 199 ? -24.627 -4.703 23.017 1.00 95.75 199 GLN A N 1
ATOM 1427 C CA . GLN A 1 199 ? -25.159 -5.727 23.924 1.00 95.75 199 GLN A CA 1
ATOM 1428 C C . GLN A 1 199 ? -24.708 -5.479 25.369 1.00 95.75 199 GLN A C 1
ATOM 1430 O O . GLN A 1 199 ? -25.524 -5.565 26.286 1.00 95.75 199 GLN A O 1
ATOM 1435 N N . VAL A 1 200 ? -23.437 -5.112 25.572 1.00 95.94 200 VAL A N 1
ATOM 1436 C CA . VAL A 1 200 ? -22.900 -4.746 26.893 1.00 95.94 200 VAL A CA 1
ATOM 1437 C C . VAL A 1 200 ? -23.578 -3.487 27.435 1.00 95.94 200 VAL A C 1
ATOM 1439 O O . VAL A 1 200 ? -23.967 -3.470 28.597 1.00 95.94 200 VAL A O 1
ATOM 1442 N N . ASN A 1 201 ? -23.802 -2.467 26.604 1.00 94.06 201 ASN A N 1
ATOM 1443 C CA . ASN A 1 201 ? -24.500 -1.240 26.992 1.00 94.06 201 ASN A CA 1
ATOM 1444 C C . ASN A 1 201 ? -25.923 -1.532 27.507 1.00 94.06 201 ASN A C 1
ATOM 1446 O O . ASN A 1 201 ? -26.261 -1.105 28.606 1.00 94.06 201 ASN A O 1
ATOM 1450 N N . ARG A 1 202 ? -26.703 -2.368 26.801 1.00 95.06 202 ARG A N 1
ATOM 1451 C CA . ARG A 1 202 ? -28.027 -2.831 27.270 1.00 95.06 202 ARG A CA 1
ATOM 1452 C C . ARG A 1 202 ? -27.951 -3.587 28.603 1.00 95.06 202 ARG A C 1
ATOM 1454 O O . ARG A 1 202 ? -28.831 -3.427 29.443 1.00 95.06 202 ARG A O 1
ATOM 1461 N N . ALA A 1 203 ? -26.913 -4.400 28.809 1.00 95.50 203 ALA A N 1
ATOM 1462 C CA . ALA A 1 203 ? -26.704 -5.103 30.075 1.00 95.50 203 ALA A CA 1
ATOM 1463 C C . ALA A 1 203 ? -26.345 -4.143 31.226 1.00 95.50 203 ALA A C 1
ATOM 1465 O O . ALA A 1 203 ? -26.830 -4.335 32.338 1.00 95.50 203 ALA A O 1
ATOM 1466 N N . VAL A 1 204 ? -25.565 -3.088 30.959 1.00 94.94 204 VAL A N 1
ATOM 1467 C CA . VAL A 1 204 ? -25.261 -2.022 31.930 1.00 94.94 204 VAL A CA 1
ATOM 1468 C C . VAL A 1 204 ? -26.525 -1.235 32.291 1.00 94.94 204 VAL A C 1
ATOM 1470 O O . VAL A 1 204 ? -26.778 -1.049 33.476 1.00 94.94 204 VAL A O 1
ATOM 1473 N N . THR A 1 205 ? -27.375 -0.870 31.322 1.00 93.81 205 THR A N 1
ATOM 1474 C CA . THR A 1 205 ? -28.691 -0.258 31.604 1.00 93.81 205 THR A CA 1
ATOM 1475 C C . THR A 1 205 ? -29.559 -1.163 32.482 1.00 93.81 205 THR A C 1
ATOM 1477 O O . THR A 1 205 ? -30.138 -0.702 33.458 1.00 93.81 205 THR A O 1
ATOM 1480 N N . GLN A 1 206 ? -29.597 -2.472 32.204 1.00 95.75 206 GLN A N 1
ATOM 1481 C CA . GLN A 1 206 ? -30.360 -3.410 33.031 1.00 95.75 206 GLN A CA 1
ATOM 1482 C C . GLN A 1 206 ? -29.795 -3.544 34.458 1.00 95.75 206 GLN A C 1
ATOM 1484 O O . GLN A 1 206 ? -30.561 -3.752 35.400 1.00 95.75 206 GLN A O 1
ATOM 1489 N N . MET A 1 207 ? -28.472 -3.429 34.632 1.00 95.06 207 MET A N 1
ATOM 1490 C CA . MET A 1 207 ? -27.830 -3.397 35.951 1.00 95.06 207 MET A CA 1
ATOM 1491 C C . MET A 1 207 ? -28.113 -2.093 36.701 1.00 95.06 207 MET A C 1
ATOM 1493 O O . MET A 1 207 ? -28.298 -2.142 37.915 1.00 95.06 207 MET A O 1
ATOM 1497 N N . ASP A 1 208 ? -28.180 -0.955 36.011 1.00 94.94 208 ASP A N 1
ATOM 1498 C CA . ASP A 1 208 ? -28.573 0.335 36.586 1.00 94.94 208 ASP A CA 1
ATOM 1499 C C . ASP A 1 208 ? -30.030 0.300 37.084 1.00 94.94 208 ASP A C 1
ATOM 1501 O O . ASP A 1 208 ? -30.265 0.543 38.265 1.00 94.94 208 ASP A O 1
ATOM 1505 N N . GLU A 1 209 ? -30.985 -0.166 36.267 1.00 95.12 209 GLU A N 1
ATOM 1506 C CA . GLU A 1 209 ? -32.387 -0.374 36.686 1.00 95.12 209 GLU A CA 1
ATOM 1507 C C . GLU A 1 209 ? -32.499 -1.205 37.981 1.00 95.12 209 GLU A C 1
ATOM 1509 O O . GLU A 1 209 ? -33.210 -0.831 38.916 1.00 95.12 209 GLU A O 1
ATOM 1514 N N . VAL A 1 210 ? -31.755 -2.315 38.074 1.00 95.25 210 VAL A N 1
ATOM 1515 C CA . VAL A 1 210 ? -31.723 -3.171 39.275 1.00 95.25 210 VAL A CA 1
ATOM 1516 C C . VAL A 1 210 ? -31.003 -2.489 40.447 1.00 95.25 210 VAL A C 1
ATOM 1518 O O . VAL A 1 210 ? -31.366 -2.705 41.601 1.00 95.25 210 VAL A O 1
ATOM 1521 N N . THR A 1 211 ? -30.008 -1.640 40.190 1.00 94.06 211 THR A N 1
ATOM 1522 C CA . THR A 1 211 ? -29.291 -0.879 41.230 1.00 94.06 211 THR A CA 1
ATOM 1523 C C . THR A 1 211 ? -30.185 0.213 41.822 1.00 94.06 211 THR A C 1
ATOM 1525 O O . THR A 1 211 ? -30.269 0.328 43.044 1.00 94.06 211 THR A O 1
ATOM 1528 N N . GLN A 1 212 ? -30.943 0.928 40.988 1.00 92.38 212 GLN A N 1
ATOM 1529 C CA . GLN A 1 212 ? -31.968 1.882 41.420 1.00 92.38 212 GLN A CA 1
ATOM 1530 C C . GLN A 1 212 ? -33.110 1.182 42.172 1.00 92.38 212 GLN A C 1
ATOM 1532 O O . GLN A 1 212 ? -33.545 1.662 43.220 1.00 92.38 212 GLN A O 1
ATOM 1537 N N . GLN A 1 213 ? -33.552 0.004 41.711 1.00 94.31 213 GLN A N 1
ATOM 1538 C CA . GLN A 1 213 ? -34.546 -0.796 42.433 1.00 94.31 213 GLN A CA 1
ATOM 1539 C C . GLN A 1 213 ? -34.030 -1.260 43.805 1.00 94.31 213 GLN A C 1
ATOM 1541 O O . GLN A 1 213 ? -34.773 -1.209 44.784 1.00 94.31 213 GLN A O 1
ATOM 1546 N N . ASN A 1 214 ? -32.759 -1.661 43.910 1.00 93.19 214 ASN A N 1
ATOM 1547 C CA . ASN A 1 214 ? -32.136 -1.994 45.193 1.00 93.19 214 ASN A CA 1
ATOM 1548 C C . ASN A 1 214 ? -32.081 -0.778 46.132 1.00 93.19 214 ASN A C 1
ATOM 1550 O O . ASN A 1 214 ? -32.374 -0.934 47.313 1.00 93.19 214 ASN A O 1
ATOM 1554 N N . ALA A 1 215 ? -31.773 0.423 45.628 1.00 91.44 215 ALA A N 1
ATOM 1555 C CA . ALA A 1 215 ? -31.777 1.647 46.435 1.00 91.44 215 ALA A CA 1
ATOM 1556 C C . ALA A 1 215 ? -33.177 1.958 47.000 1.00 91.44 215 ALA A C 1
ATOM 1558 O O . ALA A 1 215 ? -33.314 2.230 48.191 1.00 91.44 215 ALA A O 1
ATOM 1559 N N . ALA A 1 216 ? -34.227 1.828 46.181 1.00 92.88 216 ALA A N 1
ATOM 1560 C CA . ALA A 1 216 ? -35.610 1.995 46.632 1.00 92.88 216 ALA A CA 1
ATOM 1561 C C . ALA A 1 216 ? -36.020 0.936 47.677 1.00 92.88 216 ALA A C 1
ATOM 1563 O O . ALA A 1 216 ? -36.599 1.275 48.708 1.00 92.88 216 ALA A O 1
ATOM 1564 N N . LEU A 1 217 ? -35.665 -0.338 47.463 1.00 93.25 217 LEU A N 1
ATOM 1565 C CA . LEU A 1 217 ? -35.920 -1.419 48.427 1.00 93.25 217 LEU A CA 1
ATOM 1566 C C . LEU A 1 217 ? -35.163 -1.217 49.751 1.00 93.25 217 LEU A C 1
ATOM 1568 O O . LEU A 1 217 ? -35.683 -1.563 50.811 1.00 93.25 217 LEU A O 1
ATOM 1572 N N . VAL A 1 218 ? -33.961 -0.634 49.708 1.00 93.88 218 VAL A N 1
ATOM 1573 C CA . VAL A 1 218 ? -33.216 -0.207 50.900 1.00 93.88 218 VAL A CA 1
ATOM 1574 C C . VAL A 1 218 ? -33.963 0.915 51.623 1.00 93.88 218 VAL A C 1
ATOM 1576 O O . VAL A 1 218 ? -34.168 0.809 52.831 1.00 93.88 218 VAL A O 1
ATOM 1579 N N . GLU A 1 219 ? -34.432 1.955 50.934 1.00 89.62 219 GLU A N 1
ATOM 1580 C CA . GLU A 1 219 ? -35.183 3.045 51.576 1.00 89.62 219 GLU A CA 1
ATOM 1581 C C . GLU A 1 219 ? -36.489 2.539 52.231 1.00 89.62 219 GLU A C 1
ATOM 1583 O O . GLU A 1 219 ? -36.755 2.829 53.403 1.00 89.62 219 GLU A O 1
ATOM 1588 N N . GLU A 1 220 ? -37.247 1.678 51.539 1.00 92.25 220 GLU A N 1
ATOM 1589 C CA . GLU A 1 220 ? -38.438 1.010 52.087 1.00 92.25 220 GLU A CA 1
ATOM 1590 C C . GLU A 1 220 ? -38.112 0.148 53.321 1.00 92.25 220 GLU A C 1
ATOM 1592 O O . GLU A 1 220 ? -38.792 0.238 54.351 1.00 92.25 220 GLU A O 1
ATOM 1597 N N . ALA A 1 221 ? -37.049 -0.663 53.262 1.00 91.25 221 ALA A N 1
ATOM 1598 C CA . ALA A 1 221 ? -36.626 -1.509 54.377 1.00 91.25 221 ALA A CA 1
ATOM 1599 C C . ALA A 1 221 ? -36.118 -0.694 55.584 1.00 91.25 221 ALA A C 1
ATOM 1601 O O . ALA A 1 221 ? -36.335 -1.099 56.730 1.00 91.25 221 ALA A O 1
ATOM 1602 N N . ALA A 1 222 ? -35.507 0.474 55.358 1.00 89.56 222 ALA A N 1
ATOM 1603 C CA . ALA A 1 222 ? -35.069 1.380 56.419 1.00 89.56 222 ALA A CA 1
ATOM 1604 C C . ALA A 1 222 ? -36.274 1.991 57.148 1.00 89.56 222 ALA A C 1
ATOM 1606 O O . ALA A 1 222 ? -36.330 1.974 58.383 1.00 89.56 222 ALA A O 1
ATOM 1607 N N . ALA A 1 223 ? -37.276 2.457 56.395 1.00 89.62 223 ALA A N 1
ATOM 1608 C CA . ALA A 1 223 ? -38.530 2.961 56.947 1.00 89.62 223 ALA A CA 1
ATOM 1609 C C . ALA A 1 223 ? -39.290 1.873 57.734 1.00 89.62 223 ALA A C 1
ATOM 1611 O O . ALA A 1 223 ? -39.783 2.127 58.839 1.00 89.62 223 ALA A O 1
ATOM 1612 N N . ALA A 1 224 ? -39.328 0.640 57.217 1.00 89.50 224 ALA A N 1
ATOM 1613 C CA . ALA A 1 224 ? -39.932 -0.502 57.902 1.00 89.50 224 ALA A CA 1
ATOM 1614 C C . ALA A 1 224 ? -39.205 -0.849 59.217 1.00 89.50 224 ALA A C 1
ATOM 1616 O O . ALA A 1 224 ? -39.855 -1.008 60.254 1.00 89.50 224 ALA A O 1
ATOM 1617 N N . ALA A 1 225 ? -37.868 -0.905 59.211 1.00 90.44 225 ALA A N 1
ATOM 1618 C CA . ALA A 1 225 ? -37.063 -1.161 60.407 1.00 90.44 225 ALA A CA 1
ATOM 1619 C C . ALA A 1 225 ? -37.246 -0.067 61.476 1.00 90.44 225 ALA A C 1
ATOM 1621 O O . ALA A 1 225 ? -37.435 -0.383 62.654 1.00 90.44 225 ALA A O 1
ATOM 1622 N N . GLY A 1 226 ? -37.282 1.207 61.069 1.00 87.81 226 GLY A N 1
ATOM 1623 C CA . GLY A 1 226 ? -37.588 2.333 61.957 1.00 87.81 226 GLY A CA 1
ATOM 1624 C C . GLY A 1 226 ? -38.981 2.226 62.587 1.00 87.81 226 GLY A C 1
ATOM 1625 O O . GLY A 1 226 ? -39.124 2.370 63.803 1.00 87.81 226 GLY A O 1
ATOM 1626 N N . SER A 1 227 ? -40.002 1.876 61.795 1.00 89.75 227 SER A N 1
ATOM 1627 C CA . SER A 1 227 ? -41.368 1.668 62.300 1.00 89.75 227 SER A CA 1
ATOM 1628 C C . SER A 1 227 ? -41.454 0.507 63.300 1.00 89.75 227 SER A C 1
ATOM 1630 O O . SER A 1 227 ? -42.101 0.634 64.341 1.00 89.75 227 SER A O 1
ATOM 1632 N N . LEU A 1 228 ? -40.760 -0.608 63.040 1.00 89.62 228 LEU A N 1
ATOM 1633 C CA . LEU A 1 228 ? -40.663 -1.733 63.978 1.00 89.62 228 LEU A CA 1
ATOM 1634 C C . LEU A 1 228 ? -39.967 -1.328 65.286 1.00 89.62 228 LEU A C 1
ATOM 1636 O O . LEU A 1 228 ? -40.419 -1.716 66.367 1.00 89.62 228 LEU A O 1
ATOM 1640 N N . GLN A 1 229 ? -38.912 -0.511 65.214 1.00 86.62 229 GLN A N 1
ATOM 1641 C CA . GLN A 1 229 ? -38.216 -0.009 66.397 1.00 86.62 229 GLN A CA 1
ATOM 1642 C C . GLN A 1 229 ? -39.107 0.935 67.226 1.00 86.62 229 GLN A C 1
ATOM 1644 O O . GLN A 1 229 ? -39.173 0.781 68.447 1.00 86.62 229 GLN A O 1
ATOM 1649 N N . GLU A 1 230 ? -39.859 1.842 66.589 1.00 88.00 230 GLU A N 1
ATOM 1650 C CA . GLU A 1 230 ? -40.873 2.667 67.264 1.00 88.00 230 GLU A CA 1
ATOM 1651 C C . GLU A 1 230 ? -41.961 1.824 67.943 1.00 88.00 230 GLU A C 1
ATOM 1653 O O . GLU A 1 230 ? -42.330 2.089 69.088 1.00 88.00 230 GLU A O 1
ATOM 1658 N N . GLN A 1 231 ? -42.493 0.810 67.252 1.00 88.19 231 GLN A N 1
ATOM 1659 C CA . GLN A 1 231 ? -43.530 -0.068 67.800 1.00 88.19 231 GLN A CA 1
ATOM 1660 C C . GLN A 1 231 ? -43.011 -0.863 69.005 1.00 88.19 231 GLN A C 1
ATOM 1662 O O . GLN A 1 231 ? -43.706 -0.956 70.017 1.00 88.19 231 GLN A O 1
ATOM 1667 N N . ALA A 1 232 ? -41.773 -1.366 68.945 1.00 88.56 232 ALA A N 1
ATOM 1668 C CA . ALA A 1 232 ? -41.129 -2.055 70.061 1.00 88.56 232 ALA A CA 1
ATOM 1669 C C . ALA A 1 232 ? -40.920 -1.141 71.285 1.00 88.56 232 ALA A C 1
ATOM 1671 O O . ALA A 1 232 ? -41.098 -1.598 72.415 1.00 88.56 232 ALA A O 1
ATOM 1672 N N . VAL A 1 233 ? -40.589 0.143 71.083 1.00 87.56 233 VAL A N 1
ATOM 1673 C CA . VAL A 1 233 ? -40.492 1.135 72.173 1.00 87.56 233 VAL A CA 1
ATOM 1674 C C . VAL A 1 233 ? -41.866 1.407 72.789 1.00 87.56 233 VAL A C 1
ATOM 1676 O O . VAL A 1 233 ? -42.024 1.243 73.996 1.00 87.56 233 VAL A O 1
ATOM 1679 N N . LYS A 1 234 ? -42.885 1.708 71.975 1.00 87.69 234 LYS A N 1
ATOM 1680 C CA . LYS A 1 234 ? -44.261 1.974 72.446 1.00 87.69 234 LYS A CA 1
ATOM 1681 C C . LYS A 1 234 ? -44.858 0.781 73.210 1.00 87.69 234 LYS A C 1
ATOM 1683 O O . LYS A 1 234 ? -45.573 0.961 74.194 1.00 87.69 234 LYS A O 1
ATOM 1688 N N . LEU A 1 235 ? -44.531 -0.448 72.801 1.00 86.94 235 LEU A N 1
ATOM 1689 C CA . LEU A 1 235 ? -44.894 -1.672 73.524 1.00 86.94 235 LEU A CA 1
ATOM 1690 C C . LEU A 1 235 ? -44.131 -1.836 74.847 1.00 86.94 235 LEU A C 1
ATOM 1692 O O . LEU A 1 235 ? -44.735 -2.244 75.838 1.00 86.94 235 LEU A O 1
ATOM 1696 N N . ALA A 1 236 ? -42.837 -1.508 74.895 1.00 85.06 236 ALA A N 1
ATOM 1697 C CA . ALA A 1 236 ? -42.066 -1.530 76.138 1.00 85.06 236 ALA A CA 1
ATOM 1698 C C . ALA A 1 236 ? -42.592 -0.498 77.155 1.00 85.06 236 ALA A C 1
ATOM 1700 O O . ALA A 1 236 ? -42.770 -0.834 78.325 1.00 85.06 236 ALA A O 1
ATOM 1701 N N . GLU A 1 237 ? -42.922 0.716 76.705 1.00 85.44 237 GLU A N 1
ATOM 1702 C CA . GLU A 1 237 ? -43.559 1.761 77.518 1.00 85.44 237 GLU A CA 1
ATOM 1703 C C . GLU A 1 237 ? -44.919 1.306 78.069 1.00 85.44 237 GLU A C 1
ATOM 1705 O O . GLU A 1 237 ? -45.167 1.415 79.271 1.00 85.44 237 GLU A O 1
ATOM 1710 N N . ALA A 1 238 ? -45.779 0.727 77.222 1.00 85.81 238 ALA A N 1
ATOM 1711 C CA . ALA A 1 238 ? -47.088 0.220 77.634 1.00 85.81 238 ALA A CA 1
ATOM 1712 C C . ALA A 1 238 ? -46.992 -0.914 78.675 1.00 85.81 238 ALA A C 1
ATOM 1714 O O . ALA A 1 238 ? -47.800 -0.971 79.604 1.00 85.81 238 ALA A O 1
ATOM 1715 N N . VAL A 1 239 ? -45.994 -1.798 78.558 1.00 84.31 239 VAL A N 1
ATOM 1716 C CA . VAL A 1 239 ? -45.742 -2.864 79.544 1.00 84.31 239 VAL A CA 1
ATOM 1717 C C . VAL A 1 239 ? -45.138 -2.305 80.839 1.00 84.31 239 VAL A C 1
ATOM 1719 O O . VAL A 1 239 ? -45.502 -2.771 81.916 1.00 84.31 239 VAL A O 1
ATOM 1722 N N . ALA A 1 240 ? -44.291 -1.272 80.779 1.00 82.06 240 ALA A N 1
ATOM 1723 C CA . ALA A 1 240 ? -43.658 -0.668 81.959 1.00 82.06 240 ALA A CA 1
ATOM 1724 C C . ALA A 1 240 ? -44.649 -0.024 82.954 1.00 82.06 240 ALA A C 1
ATOM 1726 O O . ALA A 1 240 ? -44.315 0.161 84.126 1.00 82.06 240 ALA A O 1
ATOM 1727 N N . VAL A 1 241 ? -45.883 0.275 82.526 1.00 81.06 241 VAL A N 1
ATOM 1728 C CA . VAL A 1 241 ? -46.976 0.721 83.412 1.00 81.06 241 VAL A CA 1
ATOM 1729 C C . VAL A 1 241 ? -47.414 -0.390 84.385 1.00 81.06 241 VAL A C 1
ATOM 1731 O O . VAL A 1 241 ? -47.851 -0.101 85.504 1.00 81.06 241 VAL A O 1
ATOM 1734 N N . PHE A 1 242 ? -47.262 -1.665 84.012 1.00 71.31 242 PHE A N 1
ATOM 1735 C CA . PHE A 1 242 ? -47.622 -2.806 84.856 1.00 71.31 242 PHE A CA 1
ATOM 1736 C C . PHE A 1 242 ? -46.556 -3.070 85.927 1.00 71.31 242 PHE A C 1
ATOM 1738 O O . PHE A 1 242 ? -45.631 -3.862 85.751 1.00 71.31 242 PHE A O 1
ATOM 1745 N N . ARG A 1 243 ? -46.727 -2.444 87.097 1.00 59.84 243 ARG A N 1
ATOM 1746 C CA . ARG A 1 243 ? -45.963 -2.785 88.306 1.00 59.84 243 ARG A CA 1
ATOM 1747 C C . ARG A 1 243 ? -46.272 -4.214 88.765 1.00 59.84 243 ARG A C 1
ATOM 1749 O O . ARG A 1 243 ? -47.231 -4.438 89.499 1.00 59.84 243 ARG A O 1
ATOM 1756 N N . VAL A 1 244 ? -45.415 -5.163 88.396 1.00 62.19 244 VAL A N 1
ATOM 1757 C CA . VAL A 1 244 ? -45.366 -6.481 89.042 1.00 62.19 244 VAL A CA 1
ATOM 1758 C C . VAL A 1 244 ? -44.804 -6.299 90.452 1.00 62.19 244 VAL A C 1
ATOM 1760 O O . VAL A 1 244 ? -43.695 -5.792 90.629 1.00 62.19 244 VAL A O 1
ATOM 1763 N N . GLN A 1 245 ? -45.578 -6.674 91.469 1.00 47.94 245 GLN A N 1
ATOM 1764 C CA . GLN A 1 245 ? -45.157 -6.553 92.861 1.00 47.94 245 GLN A CA 1
ATOM 1765 C C . GLN A 1 245 ? -44.081 -7.606 93.177 1.00 47.94 245 GLN A C 1
ATOM 1767 O O . GLN A 1 245 ? -44.203 -8.768 92.795 1.00 47.94 245 GLN A O 1
ATOM 1772 N N . GLY A 1 246 ? -43.001 -7.188 93.847 1.00 50.72 246 GLY A N 1
ATOM 1773 C CA . GLY A 1 246 ? -41.851 -8.037 94.184 1.00 50.72 246 GLY A CA 1
ATOM 1774 C C . GLY A 1 246 ? -42.163 -9.042 95.295 1.00 50.72 246 GLY A C 1
ATOM 1775 O O . GLY A 1 246 ? -41.704 -8.883 96.421 1.00 50.72 246 GLY A O 1
ATOM 1776 N N . GLY A 1 247 ? -42.977 -10.043 94.976 1.00 48.31 247 GLY A N 1
ATOM 1777 C CA . GLY A 1 247 ? -43.521 -11.041 95.894 1.00 48.31 247 GLY A CA 1
ATOM 1778 C C . GLY A 1 247 ? -44.797 -11.618 95.285 1.00 48.31 247 GLY A C 1
ATOM 1779 O O . GLY A 1 247 ? -45.694 -10.868 94.917 1.00 48.31 247 GLY A O 1
ATOM 1780 N N . GLY A 1 248 ? -44.849 -12.940 95.111 1.00 51.91 248 GLY A N 1
ATOM 1781 C CA . GLY A 1 248 ? -45.846 -13.603 94.265 1.00 51.91 248 GLY A CA 1
ATOM 1782 C C . GLY A 1 248 ? -47.249 -13.724 94.864 1.00 51.91 248 GLY A C 1
ATOM 1783 O O . GLY A 1 248 ? -47.691 -14.840 95.118 1.00 51.91 248 GLY A O 1
ATOM 1784 N N . GLU A 1 249 ? -47.970 -12.613 95.028 1.00 44.78 249 GLU A N 1
ATOM 1785 C CA . GLU A 1 249 ? -49.433 -12.636 95.162 1.00 44.78 249 GLU A CA 1
ATOM 1786 C C . GLU A 1 249 ? -50.104 -12.411 93.801 1.00 44.78 249 GLU A C 1
ATOM 1788 O O . GLU A 1 249 ? -49.979 -11.360 93.171 1.00 44.78 249 GLU A O 1
ATOM 1793 N N . VAL A 1 250 ? -50.839 -13.426 93.343 1.00 47.47 250 VAL A N 1
ATOM 1794 C CA . VAL A 1 250 ? -51.684 -13.340 92.149 1.00 47.47 250 VAL A CA 1
ATOM 1795 C C . VAL A 1 250 ? -52.958 -12.584 92.513 1.00 47.47 250 VAL A C 1
ATOM 1797 O O . VAL A 1 250 ? -53.721 -13.027 93.371 1.00 47.47 250 VAL A O 1
ATOM 1800 N N . ILE A 1 251 ? -53.221 -11.465 91.836 1.00 52.25 251 ILE A N 1
ATOM 1801 C CA . ILE A 1 251 ? -54.453 -10.692 92.029 1.00 52.25 251 ILE A CA 1
ATOM 1802 C C . ILE A 1 251 ? -55.626 -11.437 91.361 1.00 52.25 251 ILE A C 1
ATOM 1804 O O . ILE A 1 251 ? -55.952 -11.195 90.199 1.00 52.25 251 ILE A O 1
ATOM 1808 N N . ASP A 1 252 ? -56.260 -12.355 92.100 1.00 47.00 252 ASP A N 1
ATOM 1809 C CA . ASP A 1 252 ? -57.520 -13.022 91.726 1.00 47.00 252 ASP A CA 1
ATOM 1810 C C . ASP A 1 252 ? -58.672 -12.003 91.677 1.00 47.00 252 ASP A C 1
ATOM 1812 O O . ASP A 1 252 ? -59.380 -11.766 92.663 1.00 47.00 252 ASP A O 1
ATOM 1816 N N . VAL A 1 253 ? -58.859 -11.364 90.518 1.00 50.41 253 VAL A N 1
ATOM 1817 C CA . VAL A 1 253 ? -59.969 -10.431 90.278 1.00 50.41 253 VAL A CA 1
ATOM 1818 C C . VAL A 1 253 ? -61.274 -11.214 90.083 1.00 50.41 253 VAL A C 1
ATOM 1820 O O . VAL A 1 253 ? -61.761 -11.402 88.968 1.00 50.41 253 VAL A O 1
ATOM 1823 N N . ARG A 1 254 ? -61.850 -11.690 91.194 1.00 41.06 254 ARG A N 1
ATOM 1824 C CA . ARG A 1 254 ? -63.087 -12.489 91.216 1.00 41.06 254 ARG A CA 1
ATOM 1825 C C . ARG A 1 254 ? -64.215 -11.835 90.419 1.00 41.06 254 ARG A C 1
ATOM 1827 O O . ARG A 1 254 ? -64.826 -10.856 90.855 1.00 41.06 254 ARG A O 1
ATOM 1834 N N . SER A 1 255 ? -64.548 -12.446 89.289 1.00 47.78 255 SER A N 1
ATOM 1835 C CA . SER A 1 255 ? -65.563 -12.005 88.334 1.00 47.78 255 SER A CA 1
ATOM 1836 C C . SER A 1 255 ? -66.994 -12.187 88.866 1.00 47.78 255 SER A C 1
ATOM 1838 O O . SER A 1 255 ? -67.735 -13.096 88.488 1.00 47.78 255 SER A O 1
ATOM 1840 N N . ARG A 1 256 ? -67.427 -11.283 89.754 1.00 45.81 256 ARG A N 1
ATOM 1841 C CA . ARG A 1 256 ? -68.825 -11.218 90.204 1.00 45.81 256 ARG A CA 1
ATOM 1842 C C . ARG A 1 256 ? -69.756 -10.734 89.088 1.00 45.81 256 ARG A C 1
ATOM 1844 O O . ARG A 1 256 ? -69.863 -9.543 88.834 1.00 45.81 256 ARG A O 1
ATOM 1851 N N . GLN A 1 257 ? -70.506 -11.686 88.535 1.00 50.97 257 GLN A N 1
ATOM 1852 C CA . GLN A 1 257 ? -71.909 -11.539 88.125 1.00 50.97 257 GLN A CA 1
ATOM 1853 C C . GLN A 1 257 ? -72.256 -10.328 87.235 1.00 50.97 257 GLN A C 1
ATOM 1855 O O . GLN A 1 257 ? -72.809 -9.335 87.705 1.00 50.97 257 GLN A O 1
ATOM 1860 N N . ILE A 1 258 ? -72.141 -10.507 85.917 1.00 49.25 258 ILE A N 1
ATOM 1861 C CA . ILE A 1 258 ? -73.123 -9.920 84.992 1.00 49.25 258 ILE A CA 1
ATOM 1862 C C . ILE A 1 258 ? -74.187 -10.996 84.749 1.00 49.25 258 ILE A C 1
ATOM 1864 O O . ILE A 1 258 ? -73.936 -12.001 84.086 1.00 49.25 258 ILE A O 1
ATOM 1868 N N . GLY A 1 259 ? -75.353 -10.828 85.377 1.00 39.38 259 GLY A N 1
ATOM 1869 C CA . GLY A 1 259 ? -76.473 -11.762 85.260 1.00 39.38 259 GLY A CA 1
ATOM 1870 C C . GLY A 1 259 ? -77.152 -11.674 83.892 1.00 39.38 259 GLY A C 1
ATOM 1871 O O . GLY A 1 259 ? -77.305 -10.590 83.333 1.00 39.38 259 GLY A O 1
ATOM 1872 N N . ALA A 1 260 ? -77.578 -12.814 83.350 1.00 43.22 260 ALA A N 1
ATOM 1873 C CA . ALA A 1 260 ? -78.208 -12.869 82.036 1.00 43.22 260 ALA A CA 1
ATOM 1874 C C . ALA A 1 260 ? -79.620 -12.259 82.029 1.00 43.22 260 ALA A C 1
ATOM 1876 O O . ALA A 1 260 ? -80.441 -12.576 82.893 1.00 43.22 260 ALA A O 1
ATOM 1877 N N . SER A 1 261 ? -79.950 -11.491 80.984 1.00 44.38 261 SER A N 1
ATOM 1878 C CA . SER A 1 261 ? -81.329 -11.372 80.491 1.00 44.38 261 SER A CA 1
ATOM 1879 C C . SER A 1 261 ? -81.443 -10.799 79.073 1.00 44.38 261 SER A C 1
ATOM 1881 O O . SER A 1 261 ? -80.987 -9.697 78.797 1.00 44.38 261 SER A O 1
ATOM 1883 N N . ARG A 1 262 ? -82.237 -11.519 78.264 1.00 40.97 262 ARG A N 1
ATOM 1884 C CA . ARG A 1 262 ? -83.145 -11.018 77.212 1.00 40.97 262 ARG A CA 1
ATOM 1885 C C . ARG A 1 262 ? -82.636 -10.793 75.767 1.00 40.97 262 ARG A C 1
ATOM 1887 O O . ARG A 1 262 ? -82.179 -9.724 75.403 1.00 40.97 262 ARG A O 1
ATOM 1894 N N . GLN A 1 263 ? -82.992 -11.784 74.936 1.00 45.59 263 GLN A N 1
ATOM 1895 C CA . GLN A 1 263 ? -83.470 -11.706 73.537 1.00 45.59 263 GLN A CA 1
ATOM 1896 C C . GLN A 1 263 ? -82.534 -11.162 72.436 1.00 45.59 263 GLN A C 1
ATOM 1898 O O . GLN A 1 263 ? -82.178 -9.993 72.395 1.00 45.59 263 GLN A O 1
ATOM 1903 N N . ALA A 1 264 ? -82.276 -12.017 71.438 1.00 42.12 264 ALA A N 1
ATOM 1904 C CA . ALA A 1 264 ? -81.639 -11.651 70.175 1.00 42.12 264 ALA A CA 1
ATOM 1905 C C . ALA A 1 264 ? -82.682 -11.390 69.065 1.00 42.12 264 ALA A C 1
ATOM 1907 O O . ALA A 1 264 ? -83.600 -12.202 68.904 1.00 42.12 264 ALA A O 1
ATOM 1908 N N . PRO A 1 265 ? -82.524 -10.337 68.243 1.00 46.69 265 PRO A N 1
ATOM 1909 C CA . PRO A 1 265 ? -83.147 -10.255 66.928 1.00 46.69 265 PRO A CA 1
ATOM 1910 C C . PRO A 1 265 ? -82.309 -11.031 65.896 1.00 46.69 265 PRO A C 1
ATOM 1912 O O . PRO A 1 265 ? -81.083 -10.932 65.873 1.00 46.69 265 PRO A O 1
ATOM 1915 N N . ARG A 1 266 ? -82.960 -11.784 65.002 1.00 50.31 266 ARG A N 1
ATOM 1916 C CA . ARG A 1 266 ? -82.304 -12.321 63.798 1.00 50.31 266 ARG A CA 1
ATOM 1917 C C . ARG A 1 266 ? -82.341 -11.261 62.700 1.00 50.31 266 ARG A C 1
ATOM 1919 O O . ARG A 1 266 ? -83.428 -10.863 62.294 1.00 50.31 266 ARG A O 1
ATOM 1926 N N . VAL A 1 267 ? -81.179 -10.873 62.181 1.00 49.19 267 VAL A N 1
ATOM 1927 C CA . VAL A 1 267 ? -81.053 -10.140 60.913 1.00 49.19 267 VAL A CA 1
ATOM 1928 C C . VAL A 1 267 ? -80.438 -11.096 59.894 1.00 49.19 267 VAL A C 1
ATOM 1930 O O . VAL A 1 267 ? -79.459 -11.776 60.199 1.00 49.19 267 VAL A O 1
ATOM 1933 N N . GLY A 1 268 ? -81.057 -11.219 58.719 1.00 43.06 268 GLY A N 1
ATOM 1934 C CA . GLY A 1 268 ? -80.589 -12.121 57.668 1.00 43.06 268 GLY A CA 1
ATOM 1935 C C . GLY A 1 268 ? -79.351 -11.569 56.966 1.00 43.06 268 GLY A C 1
ATOM 1936 O O . GLY A 1 268 ? -79.339 -10.407 56.571 1.00 43.06 268 GLY A O 1
ATOM 1937 N N . VAL A 1 269 ? -78.328 -12.405 56.792 1.00 46.94 269 VAL A N 1
ATOM 1938 C CA . VAL A 1 269 ? -77.143 -12.063 55.996 1.00 46.94 269 VAL A CA 1
ATOM 1939 C C . VAL A 1 269 ? -77.425 -12.416 54.536 1.00 46.94 269 VAL A C 1
ATOM 1941 O O . VAL A 1 269 ? -77.462 -13.593 54.177 1.00 46.94 269 VAL A O 1
ATOM 1944 N N . SER A 1 270 ? -77.644 -11.400 53.701 1.00 41.53 270 SER A N 1
ATOM 1945 C CA . SER A 1 270 ? -77.650 -11.561 52.243 1.00 41.53 270 SER A CA 1
ATOM 1946 C C . SER A 1 270 ? -76.241 -11.894 51.746 1.00 41.53 270 SER A C 1
ATOM 1948 O O . SER A 1 270 ? -75.252 -11.396 52.279 1.00 41.53 270 SER A O 1
ATOM 1950 N N . ASN A 1 271 ? -76.152 -12.764 50.743 1.00 46.09 271 ASN A N 1
ATOM 1951 C CA . ASN A 1 271 ? -74.905 -13.400 50.326 1.00 46.09 271 ASN A CA 1
ATOM 1952 C C . ASN A 1 271 ? -74.349 -12.772 49.038 1.00 46.09 271 ASN A C 1
ATOM 1954 O O . ASN A 1 271 ? -74.773 -13.149 47.947 1.00 46.09 271 ASN A O 1
ATOM 1958 N N . GLU A 1 272 ? -73.372 -11.872 49.165 1.00 38.62 272 GLU A N 1
ATOM 1959 C CA . GLU A 1 272 ? -72.573 -11.355 48.045 1.00 38.62 272 GLU A CA 1
ATOM 1960 C C . GLU A 1 272 ? -71.073 -11.569 48.300 1.00 38.62 272 GLU A C 1
ATOM 1962 O O . GLU A 1 272 ? -70.598 -11.476 49.433 1.00 38.62 272 GLU A O 1
ATOM 1967 N N . ARG A 1 273 ? -70.324 -11.897 47.239 1.00 45.81 273 ARG A N 1
ATOM 1968 C CA . ARG A 1 273 ? -68.884 -12.196 47.295 1.00 45.81 273 ARG A CA 1
ATOM 1969 C C . ARG A 1 273 ? -68.047 -11.011 46.797 1.00 45.81 273 ARG A C 1
ATOM 1971 O O . ARG A 1 273 ? -68.319 -10.529 45.699 1.00 45.81 273 ARG A O 1
ATOM 1978 N N . PRO A 1 274 ? -66.956 -10.638 47.488 1.00 45.78 274 PRO A N 1
ATOM 1979 C CA . PRO A 1 274 ? -65.833 -9.941 46.863 1.00 45.78 274 PRO A CA 1
ATOM 1980 C C . PRO A 1 274 ? -65.110 -10.858 45.849 1.00 45.78 274 PRO A C 1
ATOM 1982 O O . PRO A 1 274 ? -65.146 -12.083 46.009 1.00 45.78 274 PRO A O 1
ATOM 1985 N N . PRO A 1 275 ? -64.443 -10.308 44.818 1.00 49.16 275 PRO A N 1
ATOM 1986 C CA . PRO A 1 275 ? -63.706 -11.096 43.831 1.00 49.16 275 PRO A CA 1
ATOM 1987 C C . PRO A 1 275 ? -62.360 -11.609 44.368 1.00 49.16 275 PRO A C 1
ATOM 1989 O O . PRO A 1 275 ? -61.661 -10.921 45.108 1.00 49.16 275 PRO A O 1
ATOM 1992 N N . GLU A 1 276 ? -61.964 -12.807 43.937 1.00 38.03 276 GLU A N 1
ATOM 1993 C CA . GLU A 1 276 ? -60.642 -13.376 44.221 1.00 38.03 276 GLU A CA 1
ATOM 1994 C C . GLU A 1 276 ? -59.537 -12.672 43.409 1.00 38.03 276 GLU A C 1
ATOM 1996 O O . GLU A 1 276 ? -59.748 -12.249 42.270 1.00 38.03 276 GLU A O 1
ATOM 2001 N N . HIS A 1 277 ? -58.323 -12.606 43.959 1.00 41.56 277 HIS A N 1
ATOM 2002 C CA . HIS A 1 277 ? -57.093 -12.377 43.194 1.00 41.56 277 HIS A CA 1
ATOM 2003 C C . HIS A 1 277 ? -56.192 -13.605 43.334 1.00 41.56 277 HIS A C 1
ATOM 2005 O O . HIS A 1 277 ? -55.916 -14.058 44.445 1.00 41.56 277 HIS A O 1
ATOM 2011 N N . LYS A 1 278 ? -55.738 -14.157 42.204 1.00 38.22 278 LYS A N 1
ATOM 2012 C CA . LYS A 1 278 ? -54.783 -15.271 42.192 1.00 38.22 278 LYS A CA 1
ATOM 2013 C C . LYS A 1 278 ? -53.353 -14.750 42.372 1.00 38.22 278 LYS A C 1
ATOM 2015 O O . LYS A 1 278 ? -52.952 -13.894 41.585 1.00 38.22 278 LYS A O 1
ATOM 2020 N N . PRO A 1 279 ? -52.543 -15.320 43.280 1.00 39.09 279 PRO A N 1
ATOM 2021 C CA . PRO A 1 279 ? -51.095 -15.221 43.165 1.00 39.09 279 PRO A CA 1
ATOM 2022 C C . PRO A 1 279 ? -50.617 -16.081 41.982 1.00 39.09 279 PRO A C 1
ATOM 2024 O O . PRO A 1 279 ? -51.042 -17.229 41.826 1.00 39.09 279 PRO A O 1
ATOM 2027 N N . ALA A 1 280 ? -49.731 -15.539 41.147 1.00 37.41 280 ALA A N 1
ATOM 2028 C CA . ALA A 1 280 ? -49.026 -16.314 40.128 1.00 37.41 280 ALA A CA 1
ATOM 2029 C C . ALA A 1 280 ? -47.805 -17.000 40.765 1.00 37.41 280 ALA A C 1
ATOM 2031 O O . ALA A 1 280 ? -47.025 -16.353 41.460 1.00 37.41 280 ALA A O 1
ATOM 2032 N N . ALA A 1 281 ? -47.653 -18.309 40.554 1.00 36.12 281 ALA A N 1
ATOM 2033 C CA . ALA A 1 281 ? -46.559 -19.088 41.132 1.00 36.12 281 ALA A CA 1
ATOM 2034 C C . ALA A 1 281 ? -45.312 -19.095 40.230 1.00 36.12 281 ALA A C 1
ATOM 2036 O O . ALA A 1 281 ? -45.417 -19.097 39.004 1.00 36.12 281 ALA A O 1
ATOM 2037 N N . VAL A 1 282 ? -44.137 -19.138 40.860 1.00 40.47 282 VAL A N 1
ATOM 2038 C CA . VAL A 1 282 ? -42.820 -19.193 40.204 1.00 40.47 282 VAL A CA 1
ATOM 2039 C C . VAL A 1 282 ? -42.595 -20.552 39.528 1.00 40.47 282 VAL A C 1
ATOM 2041 O O . VAL A 1 282 ? -42.957 -21.589 40.082 1.00 40.47 282 VAL A O 1
ATOM 2044 N N . ALA A 1 283 ? -41.927 -20.554 38.371 1.00 33.53 283 ALA A N 1
ATOM 2045 C CA . ALA A 1 283 ? -41.394 -21.750 37.718 1.00 33.53 283 ALA A CA 1
ATOM 2046 C C . ALA A 1 283 ? -39.915 -21.539 37.341 1.00 33.53 283 ALA A C 1
ATOM 2048 O O . ALA A 1 283 ? -39.545 -20.468 36.862 1.00 33.53 283 ALA A O 1
ATOM 2049 N N . ALA A 1 284 ? -39.075 -22.553 37.571 1.00 36.94 284 ALA A N 1
ATOM 2050 C CA . ALA A 1 284 ? -37.634 -22.522 37.297 1.00 36.94 284 ALA A CA 1
ATOM 2051 C C . ALA A 1 284 ? -37.284 -23.161 35.926 1.00 36.94 284 ALA A C 1
ATOM 2053 O O . ALA A 1 284 ? -38.073 -23.967 35.426 1.00 36.94 284 ALA A O 1
ATOM 2054 N N . PRO A 1 285 ? -36.132 -22.824 35.305 1.00 44.78 285 PRO A N 1
ATOM 2055 C CA . PRO A 1 285 ? -35.803 -23.238 33.934 1.00 44.78 285 PRO A CA 1
ATOM 2056 C C . PRO A 1 285 ? -34.871 -24.467 33.804 1.00 44.78 285 PRO A C 1
ATOM 2058 O O . PRO A 1 285 ? -34.192 -24.853 34.752 1.00 44.78 285 PRO A O 1
ATOM 2061 N N . ALA A 1 286 ? -34.755 -24.942 32.549 1.00 40.47 286 ALA A N 1
ATOM 2062 C CA . ALA A 1 286 ? -33.766 -25.885 31.980 1.00 40.47 286 ALA A CA 1
ATOM 2063 C C . ALA A 1 286 ? -33.951 -27.402 32.271 1.00 40.47 286 ALA A C 1
ATOM 2065 O O . ALA A 1 286 ? -34.560 -27.755 33.280 1.00 40.47 286 ALA A O 1
ATOM 2066 N N . PRO A 1 287 ? -33.413 -28.320 31.420 1.00 47.56 287 PRO A N 1
ATOM 2067 C CA . PRO A 1 287 ? -32.608 -28.107 30.200 1.00 47.56 287 PRO A CA 1
ATOM 2068 C C . PRO A 1 287 ? -33.187 -28.714 28.889 1.00 47.56 287 PRO A C 1
ATOM 2070 O O . PRO A 1 287 ? -34.170 -29.449 28.891 1.00 47.56 287 PRO A O 1
ATOM 2073 N N . THR A 1 288 ? -32.529 -28.416 27.761 1.00 39.09 288 THR A N 1
ATOM 2074 C CA . THR A 1 288 ? -32.744 -28.986 26.406 1.00 39.09 288 THR A CA 1
ATOM 2075 C C . THR A 1 288 ? -32.227 -30.438 26.287 1.00 39.09 288 THR A C 1
ATOM 2077 O O . THR A 1 288 ? -31.427 -30.852 27.132 1.00 39.09 288 THR A O 1
ATOM 2080 N N . PRO A 1 289 ? -32.606 -31.216 25.242 1.00 47.47 289 PRO A N 1
ATOM 2081 C CA . PRO A 1 289 ? -31.705 -31.325 24.071 1.00 47.47 289 PRO A CA 1
ATOM 2082 C C . PRO A 1 289 ? -32.344 -31.656 22.690 1.00 47.47 289 PRO A C 1
ATOM 2084 O O . PRO A 1 289 ? -33.483 -32.101 22.599 1.00 47.47 289 PRO A O 1
ATOM 2087 N N . ALA A 1 290 ? -31.480 -31.585 21.664 1.00 33.06 290 ALA A N 1
ATOM 2088 C CA . ALA A 1 290 ? -31.481 -32.326 20.386 1.00 33.06 290 ALA A CA 1
ATOM 2089 C C . ALA A 1 290 ? -32.298 -31.825 19.166 1.00 33.06 290 ALA A C 1
ATOM 2091 O O . ALA A 1 290 ? -33.383 -31.263 19.266 1.00 33.06 290 ALA A O 1
ATOM 2092 N N . GLU A 1 291 ? -31.694 -32.074 17.997 1.00 37.84 291 GLU A N 1
ATOM 2093 C CA . GLU A 1 291 ? -32.084 -31.722 16.618 1.00 37.84 291 GLU A CA 1
ATOM 2094 C C . GLU A 1 291 ? -32.507 -33.005 15.844 1.00 37.84 291 GLU A C 1
ATOM 2096 O O . GLU A 1 291 ? -32.421 -34.093 16.429 1.00 37.84 291 GLU A O 1
ATOM 2101 N N . PRO A 1 292 ? -32.974 -32.940 14.573 1.00 50.03 292 PRO A N 1
ATOM 2102 C CA . PRO A 1 292 ? -32.017 -33.023 13.445 1.00 50.03 292 PRO A CA 1
ATOM 2103 C C . PRO A 1 292 ? -32.403 -32.292 12.124 1.00 50.03 292 PRO A C 1
ATOM 2105 O O . PRO A 1 292 ? -33.580 -32.147 11.801 1.00 50.03 292 PRO A O 1
ATOM 2108 N N . GLU A 1 293 ? -31.385 -31.885 11.348 1.00 35.06 293 GLU A N 1
ATOM 2109 C CA . GLU A 1 293 ? -31.111 -32.175 9.910 1.00 35.06 293 GLU A CA 1
ATOM 2110 C C . GLU A 1 293 ? -32.284 -32.543 8.948 1.00 35.06 293 GLU A C 1
ATOM 2112 O O . GLU A 1 293 ? -33.158 -33.332 9.289 1.00 35.06 293 GLU A O 1
ATOM 2117 N N . GLN A 1 294 ? -32.343 -32.146 7.658 1.00 42.50 294 GLN A N 1
ATOM 2118 C CA . GLN A 1 294 ? -31.382 -31.517 6.714 1.00 42.50 294 GLN A CA 1
ATOM 2119 C C . GLN A 1 294 ? -32.147 -30.836 5.514 1.00 42.50 294 GLN A C 1
ATOM 2121 O O . GLN A 1 294 ? -33.371 -30.957 5.436 1.00 42.50 294 GLN A O 1
ATOM 2126 N N . PRO A 1 295 ? -31.482 -30.116 4.570 1.00 52.50 295 PRO A N 1
ATOM 2127 C CA . PRO A 1 295 ? -32.090 -29.343 3.455 1.00 52.50 295 PRO A CA 1
ATOM 2128 C C . PRO A 1 295 ? -31.891 -30.068 2.079 1.00 52.50 295 PRO A C 1
ATOM 2130 O O . PRO A 1 295 ? -31.736 -31.288 2.106 1.00 52.50 295 PRO A O 1
ATOM 2133 N N . PRO A 1 296 ? -31.792 -29.438 0.869 1.00 55.75 296 PRO A N 1
ATOM 2134 C CA . PRO A 1 296 ? -32.180 -28.100 0.371 1.00 55.75 296 PRO A CA 1
ATOM 2135 C C . PRO A 1 296 ? -33.016 -28.114 -0.949 1.00 55.75 296 PRO A C 1
ATOM 2137 O O . PRO A 1 296 ? -33.201 -29.148 -1.585 1.00 55.75 296 PRO A O 1
ATOM 2140 N N . ALA A 1 297 ? -33.416 -26.934 -1.450 1.00 36.53 297 ALA A N 1
ATOM 2141 C CA . ALA A 1 297 ? -33.831 -26.716 -2.851 1.00 36.53 297 ALA A CA 1
ATOM 2142 C C . ALA A 1 297 ? -33.345 -25.339 -3.365 1.00 36.53 297 ALA A C 1
ATOM 2144 O O . ALA A 1 297 ? -33.137 -24.429 -2.564 1.00 36.53 297 ALA A O 1
ATOM 2145 N N . GLN A 1 298 ? -33.112 -25.189 -4.678 1.00 36.16 298 GLN A N 1
ATOM 2146 C CA . GLN A 1 298 ? -32.331 -24.077 -5.257 1.00 36.16 298 GLN A CA 1
ATOM 2147 C C . GLN A 1 298 ? -33.125 -23.142 -6.202 1.00 36.16 298 GLN A C 1
ATOM 2149 O O . GLN A 1 298 ? -34.162 -23.504 -6.752 1.00 36.16 298 GLN A O 1
ATOM 2154 N N . SER A 1 299 ? -32.592 -21.926 -6.368 1.00 35.91 299 SER A N 1
ATOM 2155 C CA . SER A 1 299 ? -33.042 -20.785 -7.197 1.00 35.91 299 SER A CA 1
ATOM 2156 C C . SER A 1 299 ? -32.858 -21.016 -8.725 1.00 35.91 299 SER A C 1
ATOM 2158 O O . SER A 1 299 ? -32.413 -22.101 -9.097 1.00 35.91 299 SER A O 1
ATOM 2160 N N . PRO A 1 300 ? -33.051 -20.025 -9.643 1.00 47.75 300 PRO A N 1
ATOM 2161 C CA . PRO A 1 300 ? -33.598 -18.659 -9.506 1.00 47.75 300 PRO A CA 1
ATOM 2162 C C . PRO A 1 300 ? -34.626 -18.238 -10.598 1.00 47.75 300 PRO A C 1
ATOM 2164 O O . PRO A 1 300 ? -34.804 -18.906 -11.614 1.00 47.75 300 PRO A O 1
ATOM 2167 N N . ALA A 1 301 ? -35.214 -17.041 -10.455 1.00 35.59 301 ALA A N 1
ATOM 2168 C CA . ALA A 1 301 ? -35.903 -16.320 -11.540 1.00 35.59 301 ALA A CA 1
ATOM 2169 C C . ALA A 1 301 ? -35.022 -15.180 -12.106 1.00 35.59 301 ALA A C 1
ATOM 2171 O O . ALA A 1 301 ? -34.272 -14.550 -11.362 1.00 35.59 301 ALA A O 1
ATOM 2172 N N . GLN A 1 302 ? -35.098 -14.909 -13.417 1.00 49.50 302 GLN A N 1
ATOM 2173 C CA . GLN A 1 302 ? -34.249 -13.923 -14.116 1.00 49.50 302 GLN A CA 1
ATOM 2174 C C . GLN A 1 302 ? -34.982 -12.598 -14.421 1.00 49.50 302 GLN A C 1
ATOM 2176 O O . GLN A 1 302 ? -36.158 -12.638 -14.789 1.00 49.50 302 GLN A O 1
ATOM 2181 N N . PRO A 1 303 ? -34.296 -11.437 -14.394 1.00 48.28 303 PRO A N 1
ATOM 2182 C CA . PRO A 1 303 ? -34.800 -10.190 -14.972 1.00 48.28 303 PRO A CA 1
ATOM 2183 C C . PRO A 1 303 ? -34.575 -10.118 -16.506 1.00 48.28 303 PRO A C 1
ATOM 2185 O O . PRO A 1 303 ? -33.610 -10.693 -17.019 1.00 48.28 303 PRO A O 1
ATOM 2188 N N . PRO A 1 304 ? -35.430 -9.401 -17.267 1.00 52.56 304 PRO A N 1
ATOM 2189 C CA . PRO A 1 304 ? -35.357 -9.330 -18.732 1.00 52.56 304 PRO A CA 1
ATOM 2190 C C . PRO A 1 304 ? -34.248 -8.405 -19.285 1.00 52.56 304 PRO A C 1
ATOM 2192 O O . PRO A 1 304 ? -33.616 -7.627 -18.573 1.00 52.56 304 PRO A O 1
ATOM 2195 N N . ARG A 1 305 ? -33.991 -8.519 -20.598 1.00 38.97 305 ARG A N 1
ATOM 2196 C CA . ARG A 1 305 ? -32.790 -8.000 -21.287 1.00 38.97 305 ARG A CA 1
ATOM 2197 C C . ARG A 1 305 ? -32.925 -6.585 -21.878 1.00 38.97 305 ARG A C 1
ATOM 2199 O O . ARG A 1 305 ? -34.010 -6.126 -22.220 1.00 38.97 305 ARG A O 1
ATOM 2206 N N . LYS A 1 306 ? -31.767 -5.947 -22.104 1.00 36.25 306 LYS A N 1
ATOM 2207 C CA . LYS A 1 306 ? -31.589 -4.687 -22.859 1.00 36.25 306 LYS A CA 1
ATOM 2208 C C . LYS A 1 306 ? -31.976 -4.841 -24.346 1.00 36.25 306 LYS A C 1
ATOM 2210 O O . LYS A 1 306 ? -31.744 -5.900 -24.927 1.00 36.25 306 LYS A O 1
ATOM 2215 N N . ARG A 1 307 ? -32.450 -3.760 -24.986 1.00 39.31 307 ARG A N 1
ATOM 2216 C CA . ARG A 1 307 ? -32.532 -3.620 -26.460 1.00 39.31 307 ARG A CA 1
ATOM 2217 C C . ARG A 1 307 ? -31.326 -2.824 -26.995 1.00 39.31 307 ARG A C 1
ATOM 2219 O O . ARG A 1 307 ? -30.939 -1.860 -26.336 1.00 39.31 307 ARG A O 1
ATOM 2226 N N . PRO A 1 308 ? -30.767 -3.159 -28.172 1.00 45.53 308 PRO A N 1
ATOM 2227 C CA . PRO A 1 308 ? -29.823 -2.306 -28.895 1.00 45.53 308 PRO A CA 1
ATOM 2228 C C . PRO A 1 308 ? -30.539 -1.353 -29.872 1.00 45.53 308 PRO A C 1
ATOM 2230 O O . PRO A 1 308 ? -31.644 -1.644 -30.334 1.00 45.53 308 PRO A O 1
ATOM 2233 N N . VAL A 1 309 ? -29.872 -0.256 -30.241 1.00 46.28 309 VAL A N 1
ATOM 2234 C CA . VAL A 1 309 ? -30.184 0.598 -31.406 1.00 46.28 309 VAL A CA 1
ATOM 2235 C C . VAL A 1 309 ? -28.856 0.919 -32.112 1.00 46.28 309 VAL A C 1
ATOM 2237 O O . VAL A 1 309 ? -27.816 0.960 -31.457 1.00 46.28 309 VAL A O 1
ATOM 2240 N N . ALA A 1 310 ? -28.872 1.047 -33.441 1.00 33.91 310 ALA A N 1
ATOM 2241 C CA . ALA A 1 310 ? -27.678 1.059 -34.293 1.00 33.91 310 ALA A CA 1
ATOM 2242 C C . ALA A 1 310 ? -27.233 2.468 -34.749 1.00 33.91 310 ALA A C 1
ATOM 2244 O O . ALA A 1 310 ? -27.884 3.468 -34.451 1.00 33.91 310 ALA A O 1
ATOM 2245 N N . LEU A 1 311 ? -26.111 2.514 -35.482 1.00 37.19 311 LEU A N 1
ATOM 2246 C CA . LEU A 1 311 ? -25.540 3.714 -36.112 1.00 37.19 311 LEU A CA 1
ATOM 2247 C C . LEU A 1 311 ? -26.440 4.295 -37.225 1.00 37.19 311 LEU A C 1
ATOM 2249 O O . LEU A 1 311 ? -27.383 3.643 -37.679 1.00 37.19 311 LEU A O 1
ATOM 2253 N N . PRO A 1 312 ? -26.065 5.471 -37.759 1.00 48.72 312 PRO A N 1
ATOM 2254 C CA . PRO A 1 312 ? -25.581 5.441 -39.146 1.00 48.72 312 PRO A CA 1
ATOM 2255 C C . PRO A 1 312 ? -24.184 6.059 -39.364 1.00 48.72 312 PRO A C 1
ATOM 2257 O O . PRO A 1 312 ? -23.693 6.867 -38.580 1.00 48.72 312 PRO A O 1
ATOM 2260 N N . SER A 1 313 ? -23.565 5.652 -40.473 1.00 34.09 313 SER A N 1
ATOM 2261 C CA . SER A 1 313 ? -22.318 6.179 -41.064 1.00 34.09 313 SER A CA 1
ATOM 2262 C C . SER A 1 313 ? -22.612 7.441 -41.930 1.00 34.09 313 SER A C 1
ATOM 2264 O O . SER A 1 313 ? -23.770 7.835 -42.020 1.00 34.09 313 SER A O 1
ATOM 2266 N N . ALA A 1 314 ? -21.696 8.131 -42.633 1.00 35.09 314 ALA A N 1
ATOM 2267 C CA . ALA A 1 314 ? -20.285 7.897 -42.992 1.00 35.09 314 ALA A CA 1
ATOM 2268 C C . ALA A 1 314 ? -19.590 9.212 -43.463 1.00 35.09 314 ALA A C 1
ATOM 2270 O O . ALA A 1 314 ? -20.248 10.243 -43.593 1.00 35.09 314 ALA A O 1
ATOM 2271 N N . THR A 1 315 ? -18.330 9.098 -43.931 1.00 31.30 315 THR A N 1
ATOM 2272 C CA . THR A 1 315 ? -17.572 10.058 -44.793 1.00 31.30 315 THR A CA 1
ATOM 2273 C C . THR A 1 315 ? -17.109 11.383 -44.139 1.00 31.30 315 THR A C 1
ATOM 2275 O O . THR A 1 315 ? -17.772 11.896 -43.252 1.00 31.30 315 THR A O 1
ATOM 2278 N N . ALA A 1 316 ? -15.968 11.996 -44.503 1.00 32.38 316 ALA A N 1
ATOM 2279 C CA . ALA A 1 316 ? -14.985 11.694 -45.560 1.00 32.38 316 ALA A CA 1
ATOM 2280 C C . ALA A 1 316 ? -13.527 12.067 -45.169 1.00 32.38 316 ALA A C 1
ATOM 2282 O O . ALA A 1 316 ? -13.281 12.728 -44.166 1.00 32.38 316 ALA A O 1
ATOM 2283 N N . ALA A 1 317 ? -12.575 11.674 -46.021 1.00 33.97 317 ALA A N 1
ATOM 2284 C CA . ALA A 1 317 ? -11.164 12.092 -46.077 1.00 33.97 317 ALA A CA 1
ATOM 2285 C C . ALA A 1 317 ? -10.762 12.196 -47.580 1.00 33.97 317 ALA A C 1
ATOM 2287 O O . ALA A 1 317 ? -11.608 11.832 -48.406 1.00 33.97 317 ALA A O 1
ATOM 2288 N N . PRO A 1 318 ? -9.534 12.592 -48.001 1.00 53.75 318 PRO A N 1
ATOM 2289 C CA . PRO A 1 318 ? -8.354 13.037 -47.239 1.00 53.75 318 PRO A CA 1
ATOM 2290 C C . PRO A 1 318 ? -7.699 14.345 -47.773 1.00 53.75 318 PRO A C 1
ATOM 2292 O O . PRO A 1 318 ? -8.087 14.874 -48.810 1.00 53.75 318 PRO A O 1
ATOM 2295 N N . ALA A 1 319 ? -6.619 14.808 -47.127 1.00 33.91 319 ALA A N 1
ATOM 2296 C CA . ALA A 1 319 ? -5.587 15.671 -47.731 1.00 33.91 319 ALA A CA 1
ATOM 2297 C C . ALA A 1 319 ? -4.248 15.524 -46.972 1.00 33.91 319 ALA A C 1
ATOM 2299 O O . ALA A 1 319 ? -4.254 15.152 -45.800 1.00 33.91 319 ALA A O 1
ATOM 2300 N N . ALA A 1 320 ? -3.105 15.804 -47.615 1.00 34.59 320 ALA A N 1
ATOM 2301 C CA . ALA A 1 320 ? -1.775 15.637 -47.011 1.00 34.59 320 ALA A CA 1
ATOM 2302 C C . ALA A 1 320 ? -0.773 16.730 -47.429 1.00 34.59 320 ALA A C 1
ATOM 2304 O O . ALA A 1 320 ? -0.743 17.139 -48.587 1.00 34.59 320 ALA A O 1
ATOM 2305 N N . ALA A 1 321 ? 0.102 17.132 -46.499 1.00 32.38 321 ALA A N 1
ATOM 2306 C CA . ALA A 1 321 ? 1.310 17.927 -46.744 1.00 32.38 321 ALA A CA 1
ATOM 2307 C C . ALA A 1 321 ? 2.369 17.646 -45.652 1.00 32.38 321 ALA A C 1
ATOM 2309 O O . ALA A 1 321 ? 2.024 17.222 -44.550 1.00 32.38 321 ALA A O 1
ATOM 2310 N N . ARG A 1 322 ? 3.662 17.853 -45.955 1.00 34.81 322 ARG A N 1
ATOM 2311 C CA . ARG A 1 322 ? 4.797 17.726 -45.003 1.00 34.81 322 ARG A CA 1
ATOM 2312 C C . ARG A 1 322 ? 5.608 19.062 -44.956 1.00 34.81 322 ARG A C 1
ATOM 2314 O O . ARG A 1 322 ? 5.000 20.079 -45.275 1.00 34.81 322 ARG A O 1
ATOM 2321 N N . PRO A 1 323 ? 6.872 19.176 -44.472 1.00 52.75 323 PRO A N 1
ATOM 2322 C CA . PRO A 1 323 ? 7.123 20.062 -43.326 1.00 52.75 323 PRO A CA 1
ATOM 2323 C C . PRO A 1 323 ? 8.225 21.132 -43.520 1.00 52.75 323 PRO A C 1
ATOM 2325 O O . PRO A 1 323 ? 9.036 21.069 -44.440 1.00 52.75 323 PRO A O 1
ATOM 2328 N N . ALA A 1 324 ? 8.304 22.074 -42.576 1.00 33.09 324 ALA A N 1
ATOM 2329 C CA . ALA A 1 324 ? 9.366 23.078 -42.418 1.00 33.09 324 ALA A CA 1
ATOM 2330 C C . ALA A 1 324 ? 9.348 23.604 -40.961 1.00 33.09 324 ALA A C 1
ATOM 2332 O O . ALA A 1 324 ? 8.282 23.610 -40.355 1.00 33.09 324 ALA A O 1
ATOM 2333 N N . ALA A 1 325 ? 10.433 24.069 -40.331 1.00 33.81 325 ALA A N 1
ATOM 2334 C CA . ALA A 1 325 ? 11.868 23.948 -40.620 1.00 33.81 325 ALA A CA 1
ATOM 2335 C C . ALA A 1 325 ? 12.679 24.152 -39.312 1.00 33.81 325 ALA A C 1
ATOM 2337 O O . ALA A 1 325 ? 12.145 24.606 -38.304 1.00 33.81 325 ALA A O 1
ATOM 2338 N N . VAL A 1 326 ? 13.978 23.841 -39.333 1.00 33.66 326 VAL A N 1
ATOM 2339 C CA . VAL A 1 326 ? 14.945 24.111 -38.244 1.00 33.66 326 VAL A CA 1
ATOM 2340 C C . VAL A 1 326 ? 15.742 25.385 -38.572 1.00 33.66 326 VAL A C 1
ATOM 2342 O O . VAL A 1 326 ? 15.991 25.603 -39.756 1.00 33.66 326 VAL A O 1
ATOM 2345 N N . ARG A 1 327 ? 16.195 26.171 -37.568 1.00 36.50 327 ARG A N 1
ATOM 2346 C CA . ARG A 1 327 ? 17.576 26.730 -37.405 1.00 36.50 327 ARG A CA 1
ATOM 2347 C C . ARG A 1 327 ? 17.706 27.730 -36.213 1.00 36.50 327 ARG A C 1
ATOM 2349 O O . ARG A 1 327 ? 16.677 28.081 -35.647 1.00 36.50 327 ARG A O 1
ATOM 2356 N N . PRO A 1 328 ? 18.936 28.089 -35.751 1.00 49.09 328 PRO A N 1
ATOM 2357 C CA . PRO A 1 328 ? 19.186 28.413 -34.332 1.00 49.09 328 PRO A CA 1
ATOM 2358 C C . PRO A 1 328 ? 19.944 29.734 -34.036 1.00 49.09 328 PRO A C 1
ATOM 2360 O O . PRO A 1 328 ? 20.421 30.411 -34.944 1.00 49.09 328 PRO A O 1
ATOM 2363 N N . ALA A 1 329 ? 20.175 29.987 -32.740 1.00 33.44 329 ALA A N 1
ATOM 2364 C CA . ALA A 1 329 ? 21.269 30.784 -32.154 1.00 33.44 329 ALA A CA 1
ATOM 2365 C C . ALA A 1 329 ? 21.680 30.093 -30.812 1.00 33.44 329 ALA A C 1
ATOM 2367 O O . ALA A 1 329 ? 20.822 29.433 -30.231 1.00 33.44 329 ALA A O 1
ATOM 2368 N N . THR A 1 330 ? 22.909 30.009 -30.265 1.00 33.06 330 THR A N 1
ATOM 2369 C CA . THR A 1 330 ? 24.129 30.863 -30.207 1.00 33.06 330 THR A CA 1
ATOM 2370 C C . THR A 1 330 ? 23.900 32.170 -29.427 1.00 33.06 330 THR A C 1
ATOM 2372 O O . THR A 1 330 ? 23.003 32.909 -29.795 1.00 33.06 330 THR A O 1
ATOM 2375 N N . THR A 1 331 ? 24.631 32.555 -28.368 1.00 33.41 331 THR A N 1
ATOM 2376 C CA . THR A 1 331 ? 25.973 32.180 -27.845 1.00 33.41 331 THR A CA 1
ATOM 2377 C C . THR A 1 331 ? 26.061 32.326 -26.309 1.00 33.41 331 THR A C 1
ATOM 2379 O O . THR A 1 331 ? 25.351 33.164 -25.761 1.00 33.41 331 THR A O 1
ATOM 2382 N N . GLY A 1 332 ? 27.002 31.650 -25.624 1.00 29.62 332 GLY A N 1
ATOM 2383 C CA . GLY A 1 332 ? 27.285 31.887 -24.192 1.00 29.62 332 GLY A CA 1
ATOM 2384 C C . GLY A 1 332 ? 28.649 31.359 -23.701 1.00 29.62 332 GLY A C 1
ATOM 2385 O O . GLY A 1 332 ? 28.896 30.160 -23.726 1.00 29.62 332 GLY A O 1
ATOM 2386 N N . HIS A 1 333 ? 29.522 32.272 -23.264 1.00 31.88 333 HIS A N 1
ATOM 2387 C CA . HIS A 1 333 ? 30.831 32.056 -22.606 1.00 31.88 333 HIS A CA 1
ATOM 2388 C C . HIS A 1 333 ? 30.648 31.777 -21.086 1.00 31.88 333 HIS A C 1
ATOM 2390 O O . HIS A 1 333 ? 29.590 32.114 -20.568 1.00 31.88 333 HIS A O 1
ATOM 2396 N N . SER A 1 334 ? 31.592 31.276 -20.266 1.00 29.48 334 SER A N 1
ATOM 2397 C CA . SER A 1 334 ? 32.936 30.658 -20.414 1.00 29.48 334 SER A CA 1
ATOM 2398 C C . SER A 1 334 ? 33.400 30.127 -19.028 1.00 29.48 334 SER A C 1
ATOM 2400 O O . SER A 1 334 ? 32.936 30.658 -18.025 1.00 29.48 334 SER A O 1
ATOM 2402 N N . ALA A 1 335 ? 34.378 29.199 -18.985 1.00 29.98 335 ALA A N 1
ATOM 2403 C CA . ALA A 1 335 ? 35.232 28.847 -17.820 1.00 29.98 335 ALA A CA 1
ATOM 2404 C C . ALA A 1 335 ? 34.556 28.223 -16.562 1.00 29.98 335 ALA A C 1
ATOM 2406 O O . ALA A 1 335 ? 33.366 28.387 -16.339 1.00 29.98 335 ALA A O 1
ATOM 2407 N N . SER A 1 336 ? 35.255 27.502 -15.668 1.00 28.67 336 SER A N 1
ATOM 2408 C CA . SER A 1 336 ? 36.475 26.665 -15.777 1.00 28.67 336 SER A CA 1
ATOM 2409 C C . SER A 1 336 ? 36.576 25.719 -14.550 1.00 28.67 336 SER A C 1
ATOM 2411 O O . SER A 1 336 ? 35.705 25.736 -13.685 1.00 28.67 336 SER A O 1
ATOM 2413 N N . ALA A 1 337 ? 37.658 24.926 -14.473 1.00 32.78 337 ALA A N 1
ATOM 2414 C CA . ALA A 1 337 ? 38.013 23.954 -13.421 1.00 32.78 337 ALA A CA 1
ATOM 2415 C C . ALA A 1 337 ? 37.191 22.633 -13.366 1.00 32.78 337 ALA A C 1
ATOM 2417 O O . ALA A 1 337 ? 36.018 22.588 -13.710 1.00 32.78 337 ALA A O 1
ATOM 2418 N N . GLY A 1 338 ? 37.771 21.494 -12.954 1.00 28.61 338 GLY A N 1
ATOM 2419 C CA . GLY A 1 338 ? 39.207 21.279 -12.705 1.00 28.61 338 GLY A CA 1
ATOM 2420 C C . GLY A 1 338 ? 39.598 20.183 -11.705 1.00 28.61 338 GLY A C 1
ATOM 2421 O O . GLY A 1 338 ? 40.407 20.470 -10.832 1.00 28.61 338 GLY A O 1
ATOM 2422 N N . ALA A 1 339 ? 39.087 18.948 -11.809 1.00 30.97 339 ALA A N 1
ATOM 2423 C CA . ALA A 1 339 ? 39.598 17.818 -11.013 1.00 30.97 339 ALA A CA 1
ATOM 2424 C C . ALA A 1 339 ? 39.372 16.449 -11.688 1.00 30.97 339 ALA A C 1
ATOM 2426 O O . ALA A 1 339 ? 38.288 16.178 -12.204 1.00 30.97 339 ALA A O 1
ATOM 2427 N N . LYS A 1 340 ? 40.392 15.576 -11.671 1.00 34.12 340 LYS A N 1
ATOM 2428 C CA . LYS A 1 340 ? 40.351 14.159 -12.097 1.00 34.12 340 LYS A CA 1
ATOM 2429 C C . LYS A 1 340 ? 41.654 13.455 -11.648 1.00 34.12 340 LYS A C 1
ATOM 2431 O O . LYS A 1 340 ? 42.672 14.135 -11.569 1.00 34.12 340 LYS A O 1
ATOM 2436 N N . PRO A 1 341 ? 41.698 12.117 -11.532 1.00 50.22 341 PRO A N 1
ATOM 2437 C CA . PRO A 1 341 ? 40.959 11.261 -10.599 1.00 50.22 341 PRO A CA 1
ATOM 2438 C C . PRO A 1 341 ? 41.914 10.511 -9.636 1.00 50.22 341 PRO A C 1
ATOM 2440 O O . PRO A 1 341 ? 43.132 10.587 -9.768 1.00 50.22 341 PRO A O 1
ATOM 2443 N N . ALA A 1 342 ? 41.365 9.674 -8.751 1.00 33.19 342 ALA A N 1
ATOM 2444 C CA . ALA A 1 342 ? 42.098 8.569 -8.125 1.00 33.19 342 ALA A CA 1
ATOM 2445 C C . ALA A 1 342 ? 41.241 7.291 -8.146 1.00 33.19 342 ALA A C 1
ATOM 2447 O O . ALA A 1 342 ? 40.021 7.365 -8.003 1.00 33.19 342 ALA A O 1
ATOM 2448 N N . ALA A 1 343 ? 41.868 6.129 -8.349 1.00 34.06 343 ALA A N 1
ATOM 2449 C CA . ALA A 1 343 ? 41.210 4.821 -8.383 1.00 34.06 343 ALA A CA 1
ATOM 2450 C C . ALA A 1 343 ? 42.134 3.737 -7.802 1.00 34.06 343 ALA A C 1
ATOM 2452 O O . ALA A 1 343 ? 43.352 3.821 -7.956 1.00 34.06 343 ALA A O 1
ATOM 2453 N N . ALA A 1 344 ? 41.555 2.711 -7.170 1.00 35.75 344 ALA A N 1
ATOM 2454 C CA . ALA A 1 344 ? 42.255 1.527 -6.660 1.00 35.75 344 ALA A CA 1
ATOM 2455 C C . ALA A 1 344 ? 41.355 0.268 -6.790 1.00 35.75 344 ALA A C 1
ATOM 2457 O O . ALA A 1 344 ? 40.135 0.436 -6.884 1.00 35.75 344 ALA A O 1
ATOM 2458 N N . PRO A 1 345 ? 41.898 -0.971 -6.864 1.00 46.44 345 PRO A N 1
ATOM 2459 C CA . PRO A 1 345 ? 41.230 -2.032 -7.631 1.00 46.44 345 PRO A CA 1
ATOM 2460 C C . PRO A 1 345 ? 40.868 -3.343 -6.886 1.00 46.44 345 PRO A C 1
ATOM 2462 O O . PRO A 1 345 ? 41.551 -3.777 -5.968 1.00 46.44 345 PRO A O 1
ATOM 2465 N N . LEU A 1 346 ? 39.814 -3.999 -7.395 1.00 34.66 346 LEU A N 1
ATOM 2466 C CA . LEU A 1 346 ? 39.640 -5.450 -7.650 1.00 34.66 346 LEU A CA 1
ATOM 2467 C C . LEU A 1 346 ? 40.199 -6.518 -6.657 1.00 34.66 346 LEU A C 1
ATOM 2469 O O . LEU A 1 346 ? 41.385 -6.816 -6.667 1.00 34.66 346 LEU A O 1
ATOM 2473 N N . THR A 1 347 ? 39.283 -7.194 -5.930 1.00 36.19 347 THR A N 1
ATOM 2474 C CA . THR A 1 347 ? 38.881 -8.646 -6.012 1.00 36.19 347 THR A CA 1
ATOM 2475 C C . THR A 1 347 ? 39.886 -9.763 -6.416 1.00 36.19 347 THR A C 1
ATOM 2477 O O . THR A 1 347 ? 40.765 -9.470 -7.220 1.00 36.19 347 THR A O 1
ATOM 2480 N N . PRO A 1 348 ? 39.641 -11.090 -6.158 1.00 53.84 348 PRO A N 1
ATOM 2481 C CA . PRO A 1 348 ? 38.704 -11.808 -5.241 1.00 53.84 348 PRO A CA 1
ATOM 2482 C C . PRO A 1 348 ? 39.308 -13.081 -4.536 1.00 53.84 348 PRO A C 1
ATOM 2484 O O . PRO A 1 348 ? 40.480 -13.388 -4.730 1.00 53.84 348 PRO A O 1
ATOM 2487 N N . ARG A 1 349 ? 38.477 -13.902 -3.832 1.00 30.91 349 ARG A N 1
ATOM 2488 C CA . ARG A 1 349 ? 38.292 -15.394 -4.002 1.00 30.91 349 ARG A CA 1
ATOM 2489 C C . ARG A 1 349 ? 38.059 -16.220 -2.697 1.00 30.91 349 ARG A C 1
ATOM 2491 O O . ARG A 1 349 ? 38.497 -15.853 -1.619 1.00 30.91 349 ARG A O 1
ATOM 2498 N N . ALA A 1 350 ? 37.335 -17.344 -2.850 1.00 31.64 350 ALA A N 1
ATOM 2499 C CA . ALA A 1 350 ? 36.952 -18.410 -1.886 1.00 31.64 350 ALA A CA 1
ATOM 2500 C C . ALA A 1 350 ? 38.123 -19.111 -1.134 1.00 31.64 350 ALA A C 1
ATOM 2502 O O . ALA A 1 350 ? 39.263 -18.965 -1.557 1.00 31.64 350 ALA A O 1
ATOM 2503 N N . GLY A 1 351 ? 37.945 -19.971 -0.109 1.00 29.42 351 GLY A N 1
ATOM 2504 C CA . GLY A 1 351 ? 36.764 -20.577 0.565 1.00 29.42 351 GLY A CA 1
ATOM 2505 C C . GLY A 1 351 ? 37.096 -21.984 1.150 1.00 29.42 351 GLY A C 1
ATOM 2506 O O . GLY A 1 351 ? 38.231 -22.421 0.983 1.00 29.42 351 GLY A O 1
ATOM 2507 N N . ARG A 1 352 ? 36.114 -22.719 1.735 1.00 32.38 352 ARG A N 1
ATOM 2508 C CA . ARG A 1 352 ? 36.236 -23.975 2.567 1.00 32.38 352 ARG A CA 1
ATOM 2509 C C . ARG A 1 352 ? 36.656 -23.721 4.042 1.00 32.38 352 ARG A C 1
ATOM 2511 O O . ARG A 1 352 ? 37.318 -22.726 4.287 1.00 32.38 352 ARG A O 1
ATOM 2518 N N . SER A 1 353 ? 36.332 -24.541 5.063 1.00 31.77 353 SER A N 1
ATOM 2519 C CA . SER A 1 353 ? 35.339 -25.640 5.227 1.00 31.77 353 SER A CA 1
ATOM 2520 C C . SER A 1 353 ? 35.047 -25.966 6.720 1.00 31.77 353 SER A C 1
ATOM 2522 O O . SER A 1 353 ? 35.883 -25.730 7.583 1.00 31.77 353 SER A O 1
ATOM 2524 N N . LYS A 1 354 ? 33.867 -26.555 6.990 1.00 33.00 354 LYS A N 1
ATOM 2525 C CA . LYS A 1 354 ? 33.387 -27.201 8.249 1.00 33.00 354 LYS A CA 1
ATOM 2526 C C . LYS A 1 354 ? 34.168 -28.500 8.614 1.00 33.00 354 LYS A C 1
ATOM 2528 O O . LYS A 1 354 ? 34.886 -28.976 7.735 1.00 33.00 354 LYS A O 1
ATOM 2533 N N . PRO A 1 355 ? 33.884 -29.205 9.746 1.00 51.91 355 PRO A N 1
ATOM 2534 C CA . PRO A 1 355 ? 33.296 -28.791 11.042 1.00 51.91 355 PRO A CA 1
ATOM 2535 C C . PRO A 1 355 ? 34.011 -29.383 12.296 1.00 51.91 355 PRO A C 1
ATOM 2537 O O . PRO A 1 355 ? 34.860 -30.263 12.190 1.00 51.91 355 PRO A O 1
ATOM 2540 N N . ALA A 1 356 ? 33.561 -28.983 13.493 1.00 31.88 356 ALA A N 1
ATOM 2541 C CA . ALA A 1 356 ? 33.735 -29.725 14.755 1.00 31.88 356 ALA A CA 1
ATOM 2542 C C . ALA A 1 356 ? 32.369 -30.244 15.281 1.00 31.88 356 ALA A C 1
ATOM 2544 O O . ALA A 1 356 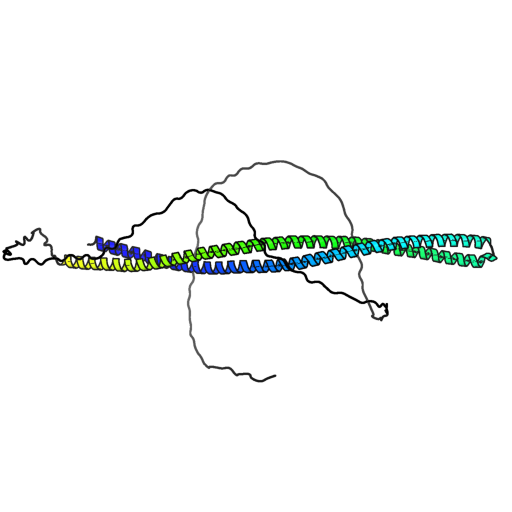? 31.335 -29.936 14.682 1.00 31.88 356 ALA A O 1
ATOM 2545 N N . ALA A 1 357 ? 32.347 -31.039 16.362 1.00 30.55 357 ALA A N 1
ATOM 2546 C CA . ALA A 1 357 ? 31.140 -31.713 16.869 1.00 30.55 357 ALA A CA 1
ATOM 2547 C C . ALA A 1 357 ? 31.138 -31.941 18.401 1.00 30.55 357 ALA A C 1
ATOM 2549 O O . ALA A 1 357 ? 32.198 -31.981 19.020 1.00 30.55 357 ALA A O 1
ATOM 2550 N N . GLY A 1 358 ? 29.943 -32.164 18.971 1.00 28.38 358 GLY A N 1
ATOM 2551 C CA . GLY A 1 358 ? 29.692 -32.428 20.402 1.00 28.38 358 GLY A CA 1
ATOM 2552 C C . GLY A 1 358 ? 29.369 -31.160 21.217 1.00 28.38 358 GLY A C 1
ATOM 2553 O O . GLY A 1 358 ? 29.858 -30.087 20.888 1.00 28.38 358 GLY A O 1
ATOM 2554 N N . ALA A 1 359 ? 28.543 -31.195 22.268 1.00 30.64 359 ALA A N 1
ATOM 2555 C CA . ALA A 1 359 ? 27.702 -32.280 22.794 1.00 30.64 359 ALA A CA 1
ATOM 2556 C C . ALA A 1 359 ? 26.434 -31.695 23.463 1.00 30.64 359 ALA A C 1
ATOM 2558 O O . ALA A 1 359 ? 26.365 -30.494 23.716 1.00 30.64 359 ALA A O 1
ATOM 2559 N N . ALA A 1 360 ? 25.434 -32.535 23.746 1.00 28.44 360 ALA A N 1
ATOM 2560 C CA . ALA A 1 360 ? 24.188 -32.135 24.405 1.00 28.44 360 ALA A CA 1
ATOM 2561 C C . ALA A 1 360 ? 24.127 -32.641 25.854 1.00 28.44 360 ALA A C 1
ATOM 2563 O O . ALA A 1 360 ? 24.516 -33.778 26.109 1.00 28.44 360 ALA A O 1
ATOM 2564 N N . ALA A 1 361 ? 23.559 -31.841 26.763 1.00 30.92 361 ALA A N 1
ATOM 2565 C CA . ALA A 1 361 ? 22.882 -32.317 27.972 1.00 30.92 361 ALA A CA 1
ATOM 2566 C C . ALA A 1 361 ? 21.985 -31.211 28.557 1.00 30.92 361 ALA A C 1
ATOM 2568 O O . ALA A 1 361 ? 22.411 -30.068 28.708 1.00 30.92 361 ALA A O 1
ATOM 2569 N N . SER A 1 362 ? 20.752 -31.559 28.914 1.00 30.31 362 SER A N 1
ATOM 2570 C CA . SER A 1 362 ? 19.887 -30.767 29.794 1.00 30.31 362 SER A CA 1
ATOM 2571 C C . SER A 1 362 ? 20.129 -31.134 31.259 1.00 30.31 362 SER A C 1
ATOM 2573 O O . SER A 1 362 ? 20.434 -32.289 31.528 1.00 30.31 362 SER A O 1
ATOM 2575 N N . HIS A 1 363 ? 19.873 -30.220 32.198 1.00 32.50 363 HIS A N 1
ATOM 2576 C CA . HIS A 1 363 ? 18.882 -30.418 33.274 1.00 32.50 363 HIS A CA 1
ATOM 2577 C C . HIS A 1 363 ? 18.701 -29.133 34.101 1.00 32.50 363 HIS A C 1
ATOM 2579 O O . HIS A 1 363 ? 19.556 -28.251 34.094 1.00 32.50 363 HIS A O 1
ATOM 2585 N N . ALA A 1 364 ? 17.561 -29.020 34.786 1.00 30.39 364 ALA A N 1
ATOM 2586 C CA . ALA A 1 364 ? 17.204 -27.882 35.631 1.00 30.39 364 ALA A CA 1
ATOM 2587 C C . ALA A 1 364 ? 17.269 -28.254 37.119 1.00 30.39 364 ALA A C 1
ATOM 2589 O O . ALA A 1 364 ? 16.908 -29.375 37.475 1.00 30.39 364 ALA A O 1
ATOM 2590 N N . ALA A 1 365 ? 17.643 -27.296 37.975 1.00 30.38 365 ALA A N 1
ATOM 2591 C CA . ALA A 1 365 ? 17.325 -27.305 39.404 1.00 30.38 365 ALA A CA 1
ATOM 2592 C C . ALA A 1 365 ? 17.483 -25.905 40.035 1.00 30.38 365 ALA A C 1
ATOM 2594 O O . ALA A 1 365 ? 18.575 -25.344 40.057 1.00 30.38 365 ALA A O 1
ATOM 2595 N N . THR A 1 366 ? 16.402 -25.403 40.628 1.00 35.47 366 THR A N 1
ATOM 2596 C CA . THR A 1 366 ? 16.408 -24.461 41.767 1.00 35.47 366 THR A CA 1
ATOM 2597 C C . THR A 1 366 ? 15.675 -25.190 42.901 1.00 35.47 366 THR A C 1
ATOM 2599 O O . THR A 1 366 ? 14.770 -25.972 42.588 1.00 35.47 366 THR A O 1
ATOM 2602 N N . PRO A 1 367 ? 16.023 -25.002 44.191 1.00 46.38 367 PRO A N 1
ATOM 2603 C CA . PRO A 1 367 ? 15.312 -23.961 44.958 1.00 46.38 367 PRO A CA 1
ATOM 2604 C C . PRO A 1 367 ? 16.073 -23.350 46.168 1.00 46.38 367 PRO A C 1
ATOM 2606 O O . PRO A 1 367 ? 16.998 -23.957 46.692 1.00 46.38 367 PRO A O 1
ATOM 2609 N N . ALA A 1 368 ? 15.534 -22.231 46.687 1.00 30.70 368 ALA A N 1
ATOM 2610 C CA . ALA A 1 368 ? 15.644 -21.738 48.082 1.00 30.70 368 ALA A CA 1
ATOM 2611 C C . ALA A 1 368 ? 17.051 -21.300 48.607 1.00 30.70 368 ALA A C 1
ATOM 2613 O O . ALA A 1 368 ? 18.074 -21.740 48.105 1.00 30.70 368 ALA A O 1
ATOM 2614 N N . ALA A 1 369 ? 17.205 -20.409 49.604 1.00 31.31 369 ALA A N 1
ATOM 2615 C CA . ALA A 1 369 ? 16.242 -19.619 50.394 1.00 31.31 369 ALA A CA 1
ATOM 2616 C C . ALA A 1 369 ? 16.844 -18.256 50.857 1.00 31.31 369 ALA A C 1
ATOM 2618 O O . ALA A 1 369 ? 17.986 -17.944 50.540 1.00 31.31 369 ALA A O 1
ATOM 2619 N N . SER A 1 370 ? 16.044 -17.493 51.619 1.00 29.20 370 SER A N 1
ATOM 2620 C CA . SER A 1 370 ? 16.299 -16.321 52.498 1.00 29.20 370 SER A CA 1
ATOM 2621 C C . SER A 1 370 ? 17.744 -16.075 52.998 1.00 29.20 370 SER A C 1
ATOM 2623 O O . SER A 1 370 ? 18.506 -17.014 53.184 1.00 29.20 370 SER A O 1
ATOM 2625 N N . THR A 1 371 ? 18.191 -14.862 53.368 1.00 33.03 371 THR A N 1
ATOM 2626 C CA . THR A 1 371 ? 17.535 -13.681 54.019 1.00 33.03 371 THR A CA 1
ATOM 2627 C C . THR A 1 371 ? 18.388 -12.414 53.656 1.00 33.03 371 THR A C 1
ATOM 2629 O O . THR A 1 371 ? 19.303 -12.562 52.855 1.00 33.03 371 THR A O 1
ATOM 2632 N N . GLU A 1 372 ? 18.247 -11.142 54.077 1.00 32.06 372 GLU A N 1
ATOM 2633 C CA . GLU A 1 372 ? 17.505 -10.389 55.117 1.00 32.06 372 GLU A CA 1
ATOM 2634 C C . GLU A 1 372 ? 17.368 -8.888 54.708 1.00 32.06 372 GLU A C 1
ATOM 2636 O O . GLU A 1 372 ? 17.834 -8.500 53.636 1.00 32.06 372 GLU A O 1
ATOM 2641 N N . ARG A 1 373 ? 16.724 -8.028 55.525 1.00 35.81 373 ARG A N 1
ATOM 2642 C CA . ARG A 1 373 ? 16.551 -6.576 55.281 1.00 35.81 373 ARG A CA 1
ATOM 2643 C C . ARG A 1 373 ? 16.232 -5.768 56.562 1.00 35.81 373 ARG A C 1
ATOM 2645 O O . ARG A 1 373 ? 15.174 -5.992 57.148 1.00 35.81 373 ARG A O 1
ATOM 2652 N N . PRO A 1 374 ? 17.001 -4.705 56.866 1.00 44.09 374 PRO A N 1
ATOM 2653 C CA . PRO A 1 374 ? 16.528 -3.493 57.569 1.00 44.09 374 PRO A CA 1
ATOM 2654 C C . PRO A 1 374 ? 16.564 -2.264 56.620 1.00 44.09 374 PRO A C 1
ATOM 2656 O O . PRO A 1 374 ? 17.437 -2.164 55.767 1.00 44.09 374 PRO A O 1
ATOM 2659 N N . ALA A 1 375 ? 15.575 -1.362 56.557 1.00 34.75 375 ALA A N 1
ATOM 2660 C CA . ALA A 1 375 ? 15.118 -0.399 57.577 1.00 34.75 375 ALA A CA 1
ATOM 2661 C C . ALA A 1 375 ? 16.200 0.675 57.884 1.00 34.75 375 ALA A C 1
ATOM 2663 O O . ALA A 1 375 ? 17.164 0.377 58.574 1.00 34.75 375 ALA A O 1
ATOM 2664 N N . ALA A 1 376 ? 16.226 1.868 57.267 1.00 35.16 376 ALA A N 1
ATOM 2665 C CA . ALA A 1 376 ? 15.254 2.982 57.185 1.00 35.16 376 ALA A CA 1
ATOM 2666 C C . ALA A 1 376 ? 15.508 4.099 58.224 1.00 35.16 376 ALA A C 1
ATOM 2668 O O . ALA A 1 376 ? 15.564 3.846 59.425 1.00 35.16 376 ALA A O 1
ATOM 2669 N N . ARG A 1 377 ? 15.569 5.360 57.766 1.00 30.78 377 ARG A N 1
ATOM 2670 C CA . ARG A 1 377 ? 15.484 6.563 58.615 1.00 30.78 377 ARG A CA 1
ATOM 2671 C C . ARG A 1 377 ? 14.703 7.664 57.887 1.00 30.78 377 ARG A C 1
ATOM 2673 O O . ARG A 1 377 ? 14.736 7.731 56.663 1.00 30.78 377 ARG A O 1
ATOM 2680 N N . ARG A 1 378 ? 13.950 8.464 58.646 1.00 34.78 378 ARG A N 1
ATOM 2681 C CA . ARG A 1 378 ? 13.057 9.532 58.160 1.00 34.78 378 ARG A CA 1
ATOM 2682 C C . ARG A 1 378 ? 13.756 10.888 58.197 1.00 34.78 378 ARG A C 1
ATOM 2684 O O . ARG A 1 378 ? 14.554 11.103 59.104 1.00 34.78 378 ARG A O 1
ATOM 2691 N N . GLU A 1 379 ? 13.288 11.825 57.377 1.00 32.38 379 GLU A N 1
ATOM 2692 C CA . GLU A 1 379 ? 13.224 13.242 57.756 1.00 32.38 379 GLU A CA 1
ATOM 2693 C C . GLU A 1 379 ? 12.013 13.924 57.088 1.00 32.38 379 GLU A C 1
ATOM 2695 O O . GLU A 1 379 ? 11.473 13.402 56.111 1.00 32.38 379 GLU A O 1
ATOM 2700 N N . ALA A 1 380 ? 11.508 15.005 57.690 1.00 38.75 380 ALA A N 1
ATOM 2701 C CA . ALA A 1 380 ? 10.226 15.650 57.370 1.00 38.75 380 ALA A CA 1
ATOM 2702 C C . ALA A 1 380 ? 10.265 17.155 57.761 1.00 38.75 380 ALA A C 1
ATOM 2704 O O . ALA A 1 380 ? 11.170 17.547 58.499 1.00 38.75 380 ALA A O 1
ATOM 2705 N N . PRO A 1 381 ? 9.351 18.013 57.258 1.00 62.50 381 PRO A N 1
ATOM 2706 C CA . PRO A 1 381 ? 9.612 19.453 57.108 1.00 62.50 381 PRO A CA 1
ATOM 2707 C C . PRO A 1 381 ? 9.061 20.353 58.237 1.00 62.50 381 PRO A C 1
ATOM 2709 O O . PRO A 1 381 ? 8.221 19.920 59.026 1.00 62.50 381 PRO A O 1
ATOM 2712 N N . PRO A 1 382 ? 9.442 21.647 58.242 1.00 55.94 382 PRO A N 1
ATOM 2713 C CA . PRO A 1 382 ? 8.685 22.753 58.836 1.00 55.94 382 PRO A CA 1
ATOM 2714 C C . PRO A 1 382 ? 8.081 23.710 57.774 1.00 55.94 382 PRO A C 1
ATOM 2716 O O . PRO A 1 382 ? 8.427 23.643 56.596 1.00 55.94 382 PRO A O 1
ATOM 2719 N N . ALA A 1 383 ? 7.198 24.627 58.194 1.00 41.38 383 ALA A N 1
ATOM 2720 C CA . ALA A 1 383 ? 6.496 25.604 57.341 1.00 41.38 383 ALA A CA 1
ATOM 2721 C C . ALA A 1 383 ? 6.234 26.941 58.076 1.00 41.38 383 ALA A C 1
ATOM 2723 O O . ALA A 1 383 ? 6.210 26.930 59.305 1.00 41.38 383 ALA A O 1
ATOM 2724 N N . ALA A 1 384 ? 5.996 28.050 57.346 1.00 36.34 384 ALA A N 1
ATOM 2725 C CA . ALA A 1 384 ? 5.255 29.256 57.790 1.00 36.34 384 ALA A CA 1
ATOM 2726 C C . ALA A 1 384 ? 5.087 30.319 56.665 1.00 36.34 384 ALA A C 1
ATOM 2728 O O . ALA A 1 384 ? 5.929 30.424 55.777 1.00 36.34 384 ALA A O 1
ATOM 2729 N N . GLU A 1 385 ? 4.020 31.127 56.750 1.00 38.00 385 GLU A N 1
ATOM 2730 C CA . GLU A 1 385 ? 3.731 32.357 55.965 1.00 38.00 385 GLU A CA 1
ATOM 2731 C C . GLU A 1 385 ? 4.064 33.629 56.822 1.00 38.00 385 GLU A C 1
ATOM 2733 O O . GLU A 1 385 ? 4.801 33.453 57.798 1.00 38.00 385 GLU A O 1
ATOM 2738 N N . PRO A 1 386 ? 3.535 34.880 56.632 1.00 57.78 386 PRO A N 1
ATOM 2739 C CA . PRO A 1 386 ? 2.753 35.519 55.538 1.00 57.78 386 PRO A CA 1
ATOM 2740 C C . PRO A 1 386 ? 3.171 36.979 55.167 1.00 57.78 386 PRO A C 1
ATOM 2742 O O . PRO A 1 386 ? 4.047 37.548 55.808 1.00 57.78 386 PRO A O 1
ATOM 2745 N N . MET A 1 387 ? 2.479 37.638 54.206 1.00 34.09 387 MET A N 1
ATOM 2746 C CA . MET A 1 387 ? 1.811 38.962 54.409 1.00 34.09 387 MET A CA 1
ATOM 2747 C C . MET A 1 387 ? 1.101 39.593 53.170 1.00 34.09 387 MET A C 1
ATOM 2749 O O . MET A 1 387 ? 1.689 39.763 52.112 1.00 34.09 387 MET A O 1
ATOM 2753 N N . LEU A 1 388 ? -0.157 40.010 53.400 1.00 38.31 388 LEU A N 1
ATOM 2754 C CA . LEU A 1 388 ? -0.971 41.149 52.895 1.00 38.31 388 LEU A CA 1
ATOM 2755 C C . LEU A 1 388 ? -0.982 41.681 51.422 1.00 38.31 388 LEU A C 1
ATOM 2757 O O . LEU A 1 388 ? 0.021 41.951 50.775 1.00 38.31 388 LEU A O 1
ATOM 2761 N N . ARG A 1 389 ? -2.222 42.001 50.994 1.00 36.69 389 ARG A N 1
ATOM 2762 C CA . ARG A 1 389 ? -2.691 42.921 49.912 1.00 36.69 389 ARG A CA 1
ATOM 2763 C C . ARG A 1 389 ? -2.828 44.385 50.456 1.00 36.69 389 ARG A C 1
ATOM 2765 O O . ARG A 1 389 ? -2.542 44.538 51.642 1.00 36.69 389 ARG A O 1
ATOM 2772 N N . PRO A 1 390 ? -3.339 45.444 49.750 1.00 49.59 390 PRO A N 1
ATOM 2773 C CA . PRO A 1 390 ? -3.980 45.536 48.416 1.00 49.59 390 PRO A CA 1
ATOM 2774 C C . PRO A 1 390 ? -3.496 46.721 47.519 1.00 49.59 390 PRO A C 1
ATOM 2776 O O . PRO A 1 390 ? -2.604 47.479 47.881 1.00 49.59 390 PRO A O 1
ATOM 2779 N N . SER A 1 391 ? -4.052 46.939 46.318 1.00 36.09 391 SER A N 1
ATOM 2780 C CA . SER A 1 391 ? -5.162 47.900 46.066 1.00 36.09 391 SER A CA 1
ATOM 2781 C C . SER A 1 391 ? -5.595 47.892 44.578 1.00 36.09 391 SER A C 1
ATOM 2783 O O . SER A 1 391 ? -4.954 47.241 43.758 1.00 36.09 391 SER A O 1
ATOM 2785 N N . ALA A 1 392 ? -6.713 48.547 44.222 1.00 37.12 392 ALA A N 1
ATOM 2786 C CA . ALA A 1 392 ? -7.381 48.406 42.913 1.00 37.12 392 ALA A CA 1
ATOM 2787 C C . ALA A 1 392 ? -7.851 49.738 42.285 1.00 37.12 392 ALA A C 1
ATOM 2789 O O . ALA A 1 392 ? -8.122 50.692 43.009 1.00 37.12 392 ALA A O 1
ATOM 2790 N N . THR A 1 393 ? -8.032 49.764 40.952 1.00 40.88 393 THR A N 1
ATOM 2791 C CA . THR A 1 393 ? -8.889 50.677 40.137 1.00 40.88 393 THR A CA 1
ATOM 2792 C C . THR A 1 393 ? -8.876 50.131 38.690 1.00 40.88 393 THR A C 1
ATOM 2794 O O . THR A 1 393 ? -7.805 50.050 38.110 1.00 40.88 393 THR A O 1
ATOM 2797 N N . ARG A 1 394 ? -9.928 49.520 38.115 1.00 33.41 394 ARG A N 1
ATOM 2798 C CA . ARG A 1 394 ? -11.305 49.968 37.766 1.00 33.41 394 ARG A CA 1
ATOM 2799 C C . ARG A 1 394 ? -11.391 50.759 36.440 1.00 33.41 394 ARG A C 1
ATOM 2801 O O . ARG A 1 394 ? -11.249 51.977 36.485 1.00 33.41 394 ARG A O 1
ATOM 2808 N N . ARG A 1 395 ? -11.836 50.106 35.344 1.00 35.69 395 ARG A N 1
ATOM 2809 C CA . ARG A 1 395 ? -13.038 50.488 34.541 1.00 35.69 395 ARG A CA 1
ATOM 2810 C C . ARG A 1 395 ? -13.389 49.513 33.391 1.00 35.69 395 ARG A C 1
ATOM 2812 O O . ARG A 1 395 ? -12.532 48.824 32.860 1.00 35.69 395 ARG A O 1
ATOM 2819 N N . HIS A 1 396 ? -14.684 49.512 33.063 1.00 37.34 396 HIS A N 1
ATOM 2820 C CA . HIS A 1 396 ? -15.380 48.933 31.897 1.00 37.34 396 HIS A CA 1
ATOM 2821 C C . HIS A 1 396 ? -14.941 49.606 30.564 1.00 37.34 396 HIS A C 1
ATOM 2823 O O . HIS A 1 396 ? -14.607 50.786 30.611 1.00 37.34 396 HIS A O 1
ATOM 2829 N N . GLN A 1 397 ? -14.753 48.852 29.460 1.00 41.22 397 GLN A N 1
ATOM 2830 C CA . GLN A 1 397 ? -15.654 48.653 28.278 1.00 41.22 397 GLN A CA 1
ATOM 2831 C C . GLN A 1 397 ? -15.855 49.871 27.336 1.00 41.22 397 GLN A C 1
ATOM 2833 O O . GLN A 1 397 ? -15.838 50.994 27.831 1.00 41.22 397 GLN A O 1
ATOM 2838 N N . PRO A 1 398 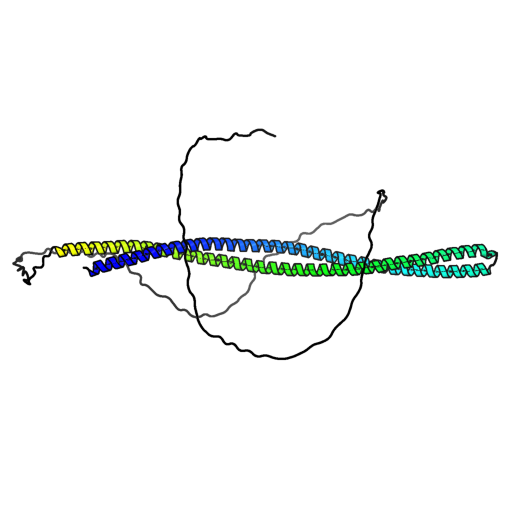? -16.264 49.666 26.057 1.00 48.19 398 PRO A N 1
ATOM 2839 C CA . PRO A 1 398 ? -15.965 48.553 25.131 1.00 48.19 398 PRO A CA 1
ATOM 2840 C C . PRO A 1 398 ? -15.650 49.025 23.680 1.00 48.19 398 PRO A C 1
ATOM 2842 O O . PRO A 1 398 ? -15.589 50.216 23.416 1.00 48.19 398 PRO A O 1
ATOM 2845 N N . ALA A 1 399 ? -15.476 48.043 22.784 1.00 38.59 399 ALA A N 1
ATOM 2846 C CA . ALA A 1 399 ? -15.586 48.047 21.313 1.00 38.59 399 ALA A CA 1
ATOM 2847 C C . ALA A 1 399 ? -15.911 49.354 20.549 1.00 38.59 399 ALA A C 1
ATOM 2849 O O . ALA A 1 399 ? -16.919 50.008 20.809 1.00 38.59 399 ALA A O 1
ATOM 2850 N N . GLU A 1 400 ? -15.136 49.590 19.487 1.00 42.66 400 GLU A N 1
ATOM 2851 C CA . GLU A 1 400 ? -15.470 50.468 18.359 1.00 42.66 400 GLU A CA 1
ATOM 2852 C C . GLU A 1 400 ? -15.756 49.596 17.118 1.00 42.66 400 GLU A C 1
ATOM 2854 O O . GLU A 1 400 ? -15.057 48.605 16.888 1.00 42.66 400 GLU A O 1
ATOM 2859 N N . ASP A 1 401 ? -16.796 49.936 16.351 1.00 41.19 401 ASP A N 1
ATOM 2860 C CA . ASP A 1 401 ? -17.120 49.305 15.064 1.00 41.19 401 ASP A CA 1
ATOM 2861 C C . ASP A 1 401 ? -16.266 49.921 13.941 1.00 41.19 401 ASP A C 1
ATOM 2863 O O . ASP A 1 401 ? -16.231 51.143 13.805 1.00 41.19 401 ASP A O 1
ATOM 2867 N N . ASP A 1 402 ? -15.641 49.092 13.100 1.00 52.53 402 ASP A N 1
ATOM 2868 C CA . ASP A 1 402 ? -14.835 49.548 11.957 1.00 52.53 402 ASP A CA 1
ATOM 2869 C C . ASP A 1 402 ? -15.573 49.270 10.630 1.00 52.53 402 ASP A C 1
ATOM 2871 O O . ASP A 1 402 ? -15.607 48.141 10.132 1.00 52.53 402 ASP A O 1
ATOM 2875 N N . TRP A 1 403 ? -16.231 50.305 10.092 1.00 45.19 403 TRP A N 1
ATOM 2876 C CA . TRP A 1 403 ? -17.016 50.282 8.848 1.00 45.19 403 TRP A CA 1
ATOM 2877 C C . TRP A 1 403 ? -16.506 51.345 7.856 1.00 45.19 403 TRP A C 1
ATOM 2879 O O . TRP A 1 403 ? -17.084 52.424 7.788 1.00 45.19 403 TRP A O 1
ATOM 2889 N N . GLU A 1 404 ? -15.490 51.030 7.045 1.00 48.03 404 GLU A N 1
ATOM 2890 C CA . GLU A 1 404 ? -15.262 51.610 5.699 1.00 48.03 404 GLU A CA 1
ATOM 2891 C C . GLU A 1 404 ? -14.181 50.778 4.960 1.00 48.03 404 GLU A C 1
ATOM 2893 O O . GLU A 1 404 ? -13.018 50.734 5.337 1.00 48.03 404 GLU A O 1
ATOM 2898 N N . SER A 1 405 ? -14.573 49.882 4.048 1.00 48.44 405 SER A N 1
ATOM 2899 C CA . SER A 1 405 ? -14.680 50.117 2.594 1.00 48.44 405 SER A CA 1
ATOM 2900 C C . SER A 1 405 ? -13.361 50.025 1.800 1.00 48.44 405 SER A C 1
ATOM 2902 O O . SER A 1 405 ? -12.591 50.985 1.765 1.00 48.44 405 SER A O 1
ATOM 2904 N N . PHE A 1 406 ? -13.176 48.929 1.051 1.00 44.72 406 PHE A N 1
ATOM 2905 C CA . PHE A 1 406 ? -13.076 48.958 -0.422 1.00 44.72 406 PHE A CA 1
ATOM 2906 C C . PHE A 1 406 ? -13.264 47.562 -1.043 1.00 44.72 406 PHE A C 1
ATOM 2908 O O . PHE A 1 406 ? -12.991 46.568 -0.336 1.00 44.72 406 PHE A O 1
#